Protein AF-0000000087147683 (afdb_homodimer)

Structure (mmCIF, N/CA/C/O backbone):
data_AF-0000000087147683-model_v1
#
loop_
_entity.id
_entity.type
_entity.pdbx_description
1 polymer 'C-terminal binding protein'
#
loop_
_atom_site.group_PDB
_atom_site.id
_atom_site.type_symbol
_atom_site.label_atom_id
_atom_site.label_alt_id
_atom_site.label_comp_id
_atom_site.label_asym_id
_atom_site.label_entity_id
_atom_site.label_seq_id
_atom_site.pdbx_PDB_ins_code
_atom_site.Cartn_x
_atom_site.Cartn_y
_atom_site.Cartn_z
_atom_site.occupancy
_atom_site.B_iso_or_equiv
_atom_site.auth_seq_id
_atom_site.auth_comp_id
_atom_site.auth_asym_id
_atom_site.auth_atom_id
_atom_site.pdbx_PDB_model_num
ATOM 1 N N . MET A 1 1 ? 17.75 -43.312 -23.312 1 66 1 MET A N 1
ATOM 2 C CA . MET A 1 1 ? 16.938 -42.406 -24.141 1 66 1 MET A CA 1
ATOM 3 C C . MET A 1 1 ? 16.859 -41.031 -23.516 1 66 1 MET A C 1
ATOM 5 O O . MET A 1 1 ? 16.859 -40.875 -22.297 1 66 1 MET A O 1
ATOM 9 N N . THR A 1 2 ? 17.062 -39.969 -24.312 1 90 2 THR A N 1
ATOM 10 C CA . THR A 1 2 ? 17.078 -38.594 -23.844 1 90 2 THR A CA 1
ATOM 11 C C . THR A 1 2 ? 15.664 -38.125 -23.516 1 90 2 THR A C 1
ATOM 13 O O . THR A 1 2 ? 14.75 -38.25 -24.328 1 90 2 THR A O 1
ATOM 16 N N . HIS A 1 3 ? 15.453 -37.812 -22.281 1 96.38 3 HIS A N 1
ATOM 17 C CA . HIS A 1 3 ? 14.148 -37.312 -21.875 1 96.38 3 HIS A CA 1
ATOM 18 C C . HIS A 1 3 ? 13.75 -36.062 -22.641 1 96.38 3 HIS A C 1
ATOM 20 O O . HIS A 1 3 ? 14.594 -35.188 -22.891 1 96.38 3 HIS A O 1
ATOM 26 N N . ARG A 1 4 ? 12.492 -36.062 -23.031 1 97.88 4 ARG A N 1
ATOM 27 C CA . ARG A 1 4 ? 11.953 -34.906 -23.766 1 97.88 4 ARG A CA 1
ATOM 28 C C . ARG A 1 4 ? 10.891 -34.188 -22.938 1 97.88 4 ARG A C 1
ATOM 30 O O . ARG A 1 4 ? 9.859 -34.781 -22.594 1 97.88 4 ARG A O 1
ATOM 37 N N . ILE A 1 5 ? 11.164 -32.938 -22.656 1 98.56 5 ILE A N 1
ATOM 38 C CA . ILE A 1 5 ? 10.25 -32.094 -21.875 1 98.56 5 ILE A CA 1
ATOM 39 C C . ILE A 1 5 ? 9.727 -30.953 -22.75 1 98.56 5 ILE A C 1
ATOM 41 O O . ILE A 1 5 ? 10.492 -30.312 -23.469 1 98.56 5 ILE A O 1
ATOM 45 N N . VAL A 1 6 ? 8.422 -30.734 -22.734 1 98.69 6 VAL A N 1
ATOM 46 C CA . VAL A 1 6 ? 7.809 -29.672 -23.531 1 98.69 6 VAL A CA 1
ATOM 47 C C . VAL A 1 6 ? 7.16 -28.641 -22.609 1 98.69 6 VAL A C 1
ATOM 49 O O . VAL A 1 6 ? 6.383 -29 -21.719 1 98.69 6 VAL A O 1
ATOM 52 N N . VAL A 1 7 ? 7.508 -27.375 -22.75 1 98.75 7 VAL A N 1
ATOM 53 C CA . VAL A 1 7 ? 6.766 -26.266 -22.156 1 98.75 7 VAL A CA 1
ATOM 54 C C . VAL A 1 7 ? 5.586 -25.891 -23.047 1 98.75 7 VAL A C 1
ATOM 56 O O . VAL A 1 7 ? 5.773 -25.469 -24.188 1 98.75 7 VAL A O 1
ATOM 59 N N . THR A 1 8 ? 4.414 -26.031 -22.531 1 98.44 8 THR A N 1
ATOM 60 C CA . THR A 1 8 ? 3.225 -25.891 -23.375 1 98.44 8 THR A CA 1
ATOM 61 C C . THR A 1 8 ? 3.014 -24.422 -23.75 1 98.44 8 THR A C 1
ATOM 63 O O . THR A 1 8 ? 2.555 -24.141 -24.859 1 98.44 8 THR A O 1
ATOM 66 N N . ASP A 1 9 ? 3.248 -23.562 -22.859 1 96.94 9 ASP A N 1
ATOM 67 C CA . ASP A 1 9 ? 3.066 -22.125 -23.016 1 96.94 9 ASP A CA 1
ATOM 68 C C . ASP A 1 9 ? 3.785 -21.359 -21.906 1 96.94 9 ASP A C 1
ATOM 70 O O . ASP A 1 9 ? 4.082 -21.922 -20.844 1 96.94 9 ASP A O 1
ATOM 74 N N . TYR A 1 10 ? 4.184 -20.141 -22.203 1 94.56 10 TYR A N 1
ATOM 75 C CA . TYR A 1 10 ? 4.859 -19.328 -21.203 1 94.56 10 TYR A CA 1
ATOM 76 C C . TYR A 1 10 ? 4.84 -17.859 -21.609 1 94.56 10 TYR A C 1
ATOM 78 O O . TYR A 1 10 ? 4.844 -17.531 -22.797 1 94.56 10 TYR A O 1
ATOM 86 N N . ASP A 1 11 ? 4.801 -17 -20.594 1 90.88 11 ASP A N 1
ATOM 87 C CA . ASP A 1 11 ? 4.887 -15.555 -20.766 1 90.88 11 ASP A CA 1
ATOM 88 C C . ASP A 1 11 ? 6.281 -15.039 -20.422 1 90.88 11 ASP A C 1
ATOM 90 O O . ASP A 1 11 ? 6.512 -13.828 -20.391 1 90.88 11 ASP A O 1
ATOM 94 N N . PHE A 1 12 ? 7.211 -15.891 -20.141 1 93.06 12 PHE A N 1
ATOM 95 C CA . PHE A 1 12 ? 8.586 -15.516 -19.828 1 93.06 12 PHE A CA 1
ATOM 96 C C . PHE A 1 12 ? 9.312 -15.062 -21.094 1 93.06 12 PHE A C 1
ATOM 98 O O . PHE A 1 12 ? 8.93 -15.43 -22.203 1 93.06 12 PHE A O 1
ATOM 105 N N . PRO A 1 13 ? 10.367 -14.25 -20.891 1 91.25 13 PRO A N 1
ATOM 106 C CA . PRO A 1 13 ? 11.094 -13.781 -22.062 1 91.25 13 PRO A CA 1
ATOM 107 C C . PRO A 1 13 ? 11.75 -14.922 -22.844 1 91.25 13 PRO A C 1
ATOM 109 O O . PRO A 1 13 ? 11.875 -14.852 -24.062 1 91.25 13 PRO A O 1
ATOM 112 N N . ASP A 1 14 ? 12.219 -15.891 -22.172 1 95.88 14 ASP A N 1
ATOM 113 C CA . ASP A 1 14 ? 12.82 -17.094 -22.75 1 95.88 14 ASP A CA 1
ATOM 114 C C . ASP A 1 14 ? 12.766 -18.25 -21.75 1 95.88 14 ASP A C 1
ATOM 116 O O . ASP A 1 14 ? 12.156 -18.141 -20.688 1 95.88 14 ASP A O 1
ATOM 120 N N . LEU A 1 15 ? 13.32 -19.344 -22.219 1 98.12 15 LEU A N 1
ATOM 121 C CA . LEU A 1 15 ? 13.32 -20.516 -21.359 1 98.12 15 LEU A CA 1
ATOM 122 C C . LEU A 1 15 ? 14.719 -20.828 -20.844 1 98.12 15 LEU A C 1
ATOM 124 O O . LEU A 1 15 ? 15.102 -21.984 -20.703 1 98.12 15 LEU A O 1
ATOM 128 N N . SER A 1 16 ? 15.469 -19.781 -20.594 1 97.94 16 SER A N 1
ATOM 129 C CA . SER A 1 16 ? 16.859 -19.953 -20.203 1 97.94 16 SER A CA 1
ATOM 130 C C . SER A 1 16 ? 16.984 -20.672 -18.875 1 97.94 16 SER A C 1
ATOM 132 O O . SER A 1 16 ? 17.891 -21.484 -18.672 1 97.94 16 SER A O 1
ATOM 134 N N . ILE A 1 17 ? 16.094 -20.422 -17.969 1 98.19 17 ILE A N 1
ATOM 135 C CA . ILE A 1 17 ? 16.156 -21.031 -16.656 1 98.19 17 ILE A CA 1
ATOM 136 C C . ILE A 1 17 ? 15.859 -22.531 -16.766 1 98.19 17 ILE A C 1
ATOM 138 O O . ILE A 1 17 ? 16.625 -23.359 -16.281 1 98.19 17 ILE A O 1
ATOM 142 N N . GLU A 1 18 ? 14.812 -22.859 -17.438 1 98.44 18 GLU A N 1
ATOM 143 C CA . GLU A 1 18 ? 14.461 -24.266 -17.672 1 98.44 18 GLU A CA 1
ATOM 144 C C . GLU A 1 18 ? 15.586 -25 -18.391 1 98.44 18 GLU A C 1
ATOM 146 O O . GLU A 1 18 ? 15.93 -26.125 -18.031 1 98.44 18 GLU A O 1
ATOM 151 N N . ARG A 1 19 ? 16.172 -24.375 -19.406 1 97.81 19 ARG A N 1
ATOM 152 C CA . ARG A 1 19 ? 17.25 -24.969 -20.203 1 97.81 19 ARG A CA 1
ATOM 153 C C . ARG A 1 19 ? 18.469 -25.25 -19.328 1 97.81 19 ARG A C 1
ATOM 155 O O . ARG A 1 19 ? 19.125 -26.281 -19.5 1 97.81 19 ARG A O 1
ATOM 162 N N . SER A 1 20 ? 18.766 -24.297 -18.5 1 97.75 20 SER A N 1
ATOM 163 C CA . SER A 1 20 ? 19.922 -24.469 -17.641 1 97.75 20 SER A CA 1
ATOM 164 C C . SER A 1 20 ? 19.766 -25.703 -16.75 1 97.75 20 SER A C 1
ATOM 166 O O . SER A 1 20 ? 20.75 -26.375 -16.422 1 97.75 20 SER A O 1
ATOM 168 N N . VAL A 1 21 ? 18.594 -26.047 -16.391 1 97.69 21 VAL A N 1
ATOM 169 C CA . VAL A 1 21 ? 18.312 -27.188 -15.523 1 97.69 21 VAL A CA 1
ATOM 170 C C . VAL A 1 21 ? 18.25 -28.469 -16.359 1 97.69 21 VAL A C 1
ATOM 172 O O . VAL A 1 21 ? 18.922 -29.453 -16.062 1 97.69 21 VAL A O 1
ATOM 175 N N . ILE A 1 22 ? 17.516 -28.453 -17.453 1 97.38 22 ILE A N 1
ATOM 176 C CA . ILE A 1 22 ? 17.109 -29.641 -18.203 1 97.38 22 ILE A CA 1
ATOM 177 C C . ILE A 1 22 ? 18.25 -30.078 -19.125 1 97.38 22 ILE A C 1
ATOM 179 O O . ILE A 1 22 ? 18.578 -31.266 -19.188 1 97.38 22 ILE A O 1
ATOM 183 N N . GLU A 1 23 ? 18.812 -29.125 -19.75 1 93.31 23 GLU A N 1
ATOM 184 C CA . GLU A 1 23 ? 19.859 -29.469 -20.703 1 93.31 23 GLU A CA 1
ATOM 185 C C . GLU A 1 23 ? 21.156 -29.844 -19.984 1 93.31 23 GLU A C 1
ATOM 187 O O . GLU A 1 23 ? 21.953 -30.625 -20.516 1 93.31 23 GLU A O 1
ATOM 192 N N . ALA A 1 24 ? 21.328 -29.328 -18.859 1 92.06 24 ALA A N 1
ATOM 193 C CA . ALA A 1 24 ? 22.484 -29.719 -18.047 1 92.06 24 ALA A CA 1
ATOM 194 C C . ALA A 1 24 ? 22.422 -31.203 -17.688 1 92.06 24 ALA A C 1
ATOM 196 O O . ALA A 1 24 ? 23.453 -31.812 -17.422 1 92.06 24 ALA A O 1
ATOM 197 N N . ALA A 1 25 ? 21.281 -31.797 -17.766 1 94.12 25 ALA A N 1
ATOM 198 C CA . ALA A 1 25 ? 21.094 -33.219 -17.453 1 94.12 25 ALA A CA 1
ATOM 199 C C . ALA A 1 25 ? 20.953 -34.062 -18.719 1 94.12 25 ALA A C 1
ATOM 201 O O . ALA A 1 25 ? 20.453 -35.188 -18.688 1 94.12 25 ALA A O 1
ATOM 202 N N . ASP A 1 26 ? 21.234 -33.469 -19.812 1 93.94 26 ASP A N 1
ATOM 203 C CA . ASP A 1 26 ? 21.219 -34.125 -21.109 1 93.94 26 ASP A CA 1
ATOM 204 C C . ASP A 1 26 ? 19.797 -34.5 -21.531 1 93.94 26 ASP A C 1
ATOM 206 O O . ASP A 1 26 ? 19.578 -35.594 -22.094 1 93.94 26 ASP A O 1
ATOM 210 N N . ALA A 1 27 ? 18.891 -33.719 -21.078 1 96.81 27 ALA A N 1
ATOM 211 C CA . ALA A 1 27 ? 17.516 -33.844 -21.547 1 96.81 27 ALA A CA 1
ATOM 212 C C . ALA A 1 27 ? 17.172 -32.75 -22.547 1 96.81 27 ALA A C 1
ATOM 214 O O . ALA A 1 27 ? 17.891 -31.75 -22.656 1 96.81 27 ALA A O 1
ATOM 215 N N . ASP A 1 28 ? 16.141 -33 -23.297 1 97.12 28 ASP A N 1
ATOM 216 C CA . ASP A 1 28 ? 15.719 -32.062 -24.328 1 97.12 28 ASP A CA 1
ATOM 217 C C . ASP A 1 28 ? 14.547 -31.219 -23.844 1 97.12 28 ASP A C 1
ATOM 219 O O . ASP A 1 28 ? 13.617 -31.719 -23.219 1 97.12 28 ASP A O 1
ATOM 223 N N . LEU A 1 29 ? 14.664 -29.922 -24.141 1 98.19 29 LEU A N 1
ATOM 224 C CA . LEU A 1 29 ? 13.586 -28.984 -23.812 1 98.19 29 LEU A CA 1
ATOM 225 C C . LEU A 1 29 ? 13.07 -28.281 -25.078 1 98.19 29 LEU A C 1
ATOM 227 O O . LEU A 1 29 ? 13.859 -27.766 -25.859 1 98.19 29 LEU A O 1
ATOM 231 N N . ARG A 1 30 ? 11.766 -28.297 -25.234 1 97.56 30 ARG A N 1
ATOM 232 C CA . ARG A 1 30 ? 11.141 -27.578 -26.328 1 97.56 30 ARG A CA 1
ATOM 233 C C . ARG A 1 30 ? 10.047 -26.641 -25.812 1 97.56 30 ARG A C 1
ATOM 235 O O . ARG A 1 30 ? 9.258 -27.016 -24.938 1 97.56 30 ARG A O 1
ATOM 242 N N . GLY A 1 31 ? 10.062 -25.438 -26.266 1 97.69 31 GLY A N 1
ATOM 243 C CA . GLY A 1 31 ? 9.023 -24.469 -25.953 1 97.69 31 GLY A CA 1
ATOM 244 C C . GLY A 1 31 ? 7.969 -24.359 -27.047 1 97.69 31 GLY A C 1
ATOM 245 O O . GLY A 1 31 ? 8.289 -24.328 -28.234 1 97.69 31 GLY A O 1
ATOM 246 N N . GLU A 1 32 ? 6.703 -24.375 -26.625 1 97.25 32 GLU A N 1
ATOM 247 C CA . GLU A 1 32 ? 5.578 -24.281 -27.547 1 97.25 32 GLU A CA 1
ATOM 248 C C . GLU A 1 32 ? 4.574 -23.219 -27.094 1 97.25 32 GLU A C 1
ATOM 250 O O . GLU A 1 32 ? 4.77 -22.578 -26.062 1 97.25 32 GLU A O 1
ATOM 255 N N . TYR A 1 33 ? 3.539 -22.938 -27.906 1 96.25 33 TYR A N 1
ATOM 256 C CA . TYR A 1 33 ? 2.402 -22.094 -27.547 1 96.25 33 TYR A CA 1
ATOM 257 C C . TYR A 1 33 ? 1.085 -22.797 -27.844 1 96.25 33 TYR A C 1
ATOM 259 O O . TYR A 1 33 ? 0.421 -22.516 -28.828 1 96.25 33 TYR A O 1
ATOM 267 N N . ALA A 1 34 ? 0.82 -23.734 -26.969 1 97.12 34 ALA A N 1
ATOM 268 C CA . ALA A 1 34 ? -0.384 -24.562 -27.031 1 97.12 34 ALA A CA 1
ATOM 269 C C . ALA A 1 34 ? -1.252 -24.344 -25.781 1 97.12 34 ALA A C 1
ATOM 271 O O . ALA A 1 34 ? -0.754 -24.391 -24.656 1 97.12 34 ALA A O 1
ATOM 272 N N . ARG A 1 35 ? -2.555 -24.141 -26.031 1 94.69 35 ARG A N 1
ATOM 273 C CA . ARG A 1 35 ? -3.4 -23.828 -24.875 1 94.69 35 ARG A CA 1
ATOM 274 C C . ARG A 1 35 ? -4.566 -24.812 -24.781 1 94.69 35 ARG A C 1
ATOM 276 O O . ARG A 1 35 ? -4.961 -25.219 -23.688 1 94.69 35 ARG A O 1
ATOM 283 N N . THR A 1 36 ? -5.031 -25.25 -25.922 1 97.25 36 THR A N 1
ATOM 284 C CA . THR A 1 36 ? -6.121 -26.219 -25.922 1 97.25 36 THR A CA 1
ATOM 285 C C . THR A 1 36 ? -5.578 -27.641 -25.828 1 97.25 36 THR A C 1
ATOM 287 O O . THR A 1 36 ? -4.43 -27.891 -26.188 1 97.25 36 THR A O 1
ATOM 290 N N . PRO A 1 37 ? -6.449 -28.562 -25.391 1 98.31 37 PRO A N 1
ATOM 291 C CA . PRO A 1 37 ? -5.984 -29.938 -25.312 1 98.31 37 PRO A CA 1
ATOM 292 C C . PRO A 1 37 ? -5.492 -30.469 -26.672 1 98.31 37 PRO A C 1
ATOM 294 O O . PRO A 1 37 ? -4.469 -31.156 -26.719 1 98.31 37 PRO A O 1
ATOM 297 N N . GLU A 1 38 ? -6.18 -30.125 -27.719 1 98.31 38 GLU A N 1
ATOM 298 C CA . GLU A 1 38 ? -5.785 -30.578 -29.047 1 98.31 38 GLU A CA 1
ATOM 299 C C . GLU A 1 38 ? -4.418 -30.016 -29.438 1 98.31 38 GLU A C 1
ATOM 301 O O . GLU A 1 38 ? -3.576 -30.75 -29.969 1 98.31 38 GLU A O 1
ATOM 306 N N . GLU A 1 39 ? -4.234 -28.75 -29.172 1 98.5 39 GLU A N 1
ATOM 307 C CA . GLU A 1 39 ? -2.953 -28.125 -29.469 1 98.5 39 GLU A CA 1
ATOM 308 C C . GLU A 1 39 ? -1.831 -28.734 -28.641 1 98.5 39 GLU A C 1
ATOM 310 O O . GLU A 1 39 ? -0.716 -28.922 -29.125 1 98.5 39 GLU A O 1
ATOM 315 N N . VAL A 1 40 ? -2.127 -29.047 -27.391 1 98.69 40 VAL A N 1
ATOM 316 C CA . VAL A 1 40 ? -1.143 -29.641 -26.484 1 98.69 40 VAL A CA 1
ATOM 317 C C . VAL A 1 40 ? -0.731 -31.016 -27 1 98.69 40 VAL A C 1
ATOM 319 O O . VAL A 1 40 ? 0.457 -31.359 -27.031 1 98.69 40 VAL A O 1
ATOM 322 N N . ILE A 1 41 ? -1.694 -31.859 -27.406 1 98.56 41 ILE A N 1
ATOM 323 C CA . ILE A 1 41 ? -1.442 -33.219 -27.906 1 98.56 41 ILE A CA 1
ATOM 324 C C . ILE A 1 41 ? -0.529 -33.156 -29.125 1 98.56 41 ILE A C 1
ATOM 326 O O . ILE A 1 41 ? 0.432 -33.906 -29.234 1 98.56 41 ILE A O 1
ATOM 330 N N . GLU A 1 42 ? -0.833 -32.188 -30.016 1 98.44 42 GLU A N 1
ATOM 331 C CA . GLU A 1 42 ? -0.031 -32.031 -31.219 1 98.44 42 GLU A CA 1
ATOM 332 C C . GLU A 1 42 ? 1.38 -31.562 -30.891 1 98.44 42 GLU A C 1
ATOM 334 O O . GLU A 1 42 ? 2.363 -32.125 -31.375 1 98.44 42 GLU A O 1
ATOM 339 N N . ALA A 1 43 ? 1.469 -30.594 -30.094 1 97.94 43 ALA A N 1
ATOM 340 C CA . ALA A 1 43 ? 2.742 -29.938 -29.781 1 97.94 43 ALA A CA 1
ATOM 341 C C . ALA A 1 43 ? 3.637 -30.859 -28.953 1 97.94 43 ALA A C 1
ATOM 343 O O . ALA A 1 43 ? 4.863 -30.797 -29.062 1 97.94 43 ALA A O 1
ATOM 344 N N . ALA A 1 44 ? 3.076 -31.734 -28.156 1 98.12 44 ALA A N 1
ATOM 345 C CA . ALA A 1 44 ? 3.836 -32.5 -27.188 1 98.12 44 ALA A CA 1
ATOM 346 C C . ALA A 1 44 ? 3.936 -33.969 -27.594 1 98.12 44 ALA A C 1
ATOM 348 O O . ALA A 1 44 ? 4.234 -34.844 -26.766 1 98.12 44 ALA A O 1
ATOM 349 N N . ALA A 1 45 ? 3.635 -34.219 -28.844 1 97.38 45 ALA A N 1
ATOM 350 C CA . ALA A 1 45 ? 3.791 -35.594 -29.328 1 97.38 45 ALA A CA 1
ATOM 351 C C . ALA A 1 45 ? 5.195 -36.125 -29.047 1 97.38 45 ALA A C 1
ATOM 353 O O . ALA A 1 45 ? 6.188 -35.469 -29.406 1 97.38 45 ALA A O 1
ATOM 354 N N . GLY A 1 46 ? 5.305 -37.25 -28.312 1 96.56 46 GLY A N 1
ATOM 355 C CA . GLY A 1 46 ? 6.582 -37.906 -28.016 1 96.56 46 GLY A CA 1
ATOM 356 C C . GLY A 1 46 ? 7.234 -37.375 -26.75 1 96.56 46 GLY A C 1
ATOM 357 O O . GLY A 1 46 ? 8.289 -37.844 -26.344 1 96.56 46 GLY A O 1
ATOM 358 N N . ALA A 1 47 ? 6.633 -36.406 -26.125 1 98 47 ALA A N 1
ATOM 359 C CA . ALA A 1 47 ? 7.195 -35.844 -24.891 1 98 47 ALA A CA 1
ATOM 360 C C . ALA A 1 47 ? 7.051 -36.812 -23.719 1 98 47 ALA A C 1
ATOM 362 O O . ALA A 1 47 ? 6.062 -37.562 -23.641 1 98 47 ALA A O 1
ATOM 363 N N . ASP A 1 48 ? 8.016 -36.75 -22.828 1 98.38 48 ASP A N 1
ATOM 364 C CA . ASP A 1 48 ? 7.949 -37.531 -21.609 1 98.38 48 ASP A CA 1
ATOM 365 C C . ASP A 1 48 ? 7.266 -36.75 -20.484 1 98.38 48 ASP A C 1
ATOM 367 O O . ASP A 1 48 ? 6.715 -37.344 -19.547 1 98.38 48 ASP A O 1
ATOM 371 N N . ALA A 1 49 ? 7.352 -35.406 -20.562 1 98.75 49 ALA A N 1
ATOM 372 C CA . ALA A 1 49 ? 6.777 -34.562 -19.5 1 98.75 49 ALA A CA 1
ATOM 373 C C . ALA A 1 49 ? 6.387 -33.188 -20.062 1 98.75 49 ALA A C 1
ATOM 375 O O . ALA A 1 49 ? 6.852 -32.781 -21.125 1 98.75 49 ALA A O 1
ATOM 376 N N . LEU A 1 50 ? 5.543 -32.562 -19.312 1 98.81 50 LEU A N 1
ATOM 377 C CA . LEU A 1 50 ? 5.086 -31.203 -19.656 1 98.81 50 LEU A CA 1
ATOM 378 C C . LEU A 1 50 ? 5.406 -30.219 -18.547 1 98.81 50 LEU A C 1
ATOM 380 O O . LEU A 1 50 ? 5.355 -30.562 -17.359 1 98.81 50 LEU A O 1
ATOM 384 N N . LEU A 1 51 ? 5.762 -29.047 -18.891 1 98.75 51 LEU A N 1
ATOM 385 C CA . LEU A 1 51 ? 5.688 -27.844 -18.062 1 98.75 51 LEU A CA 1
ATOM 386 C C . LEU A 1 51 ? 4.582 -26.922 -18.547 1 98.75 51 LEU A C 1
ATOM 388 O O . LEU A 1 51 ? 4.566 -26.531 -19.719 1 98.75 51 LEU A O 1
ATOM 392 N N . VAL A 1 52 ? 3.646 -26.578 -17.641 1 98.5 52 VAL A N 1
ATOM 393 C CA . VAL A 1 52 ? 2.389 -25.984 -18.062 1 98.5 52 VAL A CA 1
ATOM 394 C C . VAL A 1 52 ? 2.178 -24.656 -17.344 1 98.5 52 VAL A C 1
ATOM 396 O O . VAL A 1 52 ? 2.246 -24.594 -16.109 1 98.5 52 VAL A O 1
ATOM 399 N N . GLN A 1 53 ? 1.862 -23.609 -18.094 1 96 53 GLN A N 1
ATOM 400 C CA . GLN A 1 53 ? 1.509 -22.344 -17.453 1 96 53 GLN A CA 1
ATOM 401 C C . GLN A 1 53 ? -0.002 -22.125 -17.453 1 96 53 GLN A C 1
ATOM 403 O O . GLN A 1 53 ? -0.595 -21.844 -16.406 1 96 53 GLN A O 1
ATOM 408 N N . TYR A 1 54 ? -0.684 -22.266 -18.703 1 93.44 54 TYR A N 1
ATOM 409 C CA . TYR A 1 54 ? -2.111 -21.984 -18.812 1 93.44 54 TYR A CA 1
ATOM 410 C C . TYR A 1 54 ? -2.838 -23.125 -19.5 1 93.44 54 TYR A C 1
ATOM 412 O O . TYR A 1 54 ? -4.062 -23.234 -19.406 1 93.44 54 TYR A O 1
ATOM 420 N N . ALA A 1 55 ? -2.146 -23.969 -20.234 1 96.94 55 ALA A N 1
ATOM 421 C CA . ALA A 1 55 ? -2.729 -24.969 -21.125 1 96.94 55 ALA A CA 1
ATOM 422 C C . ALA A 1 55 ? -3.664 -25.906 -20.359 1 96.94 55 ALA A C 1
ATOM 424 O O . ALA A 1 55 ? -3.451 -26.172 -19.172 1 96.94 55 ALA A O 1
ATOM 425 N N . GLU A 1 56 ? -4.66 -26.297 -21.047 1 97.25 56 GLU A N 1
ATOM 426 C CA . GLU A 1 56 ? -5.586 -27.297 -20.516 1 97.25 56 GLU A CA 1
ATOM 427 C C . GLU A 1 56 ? -5.043 -28.703 -20.688 1 97.25 56 GLU A C 1
ATOM 429 O O . GLU A 1 56 ? -4.875 -29.172 -21.812 1 97.25 56 GLU A O 1
ATOM 434 N N . VAL A 1 57 ? -4.766 -29.359 -19.625 1 98.5 57 VAL A N 1
ATOM 435 C CA . VAL A 1 57 ? -4.301 -30.75 -19.641 1 98.5 57 VAL A CA 1
ATOM 436 C C . VAL A 1 57 ? -5.41 -31.672 -19.141 1 98.5 57 VAL A C 1
ATOM 438 O O . VAL A 1 57 ? -5.43 -32.062 -17.969 1 98.5 57 VAL A O 1
ATOM 441 N N . THR A 1 58 ? -6.219 -32.062 -20.094 1 98.25 58 THR A N 1
ATOM 442 C CA . THR A 1 58 ? -7.414 -32.844 -19.797 1 98.25 58 THR A CA 1
ATOM 443 C C . THR A 1 58 ? -7.133 -34.344 -19.938 1 98.25 58 THR A C 1
ATOM 445 O O . THR A 1 58 ? -6.004 -34.75 -20.234 1 98.25 58 THR A O 1
ATOM 448 N N . GLU A 1 59 ? -8.148 -35.094 -19.672 1 98.19 59 GLU A N 1
ATOM 449 C CA . GLU A 1 59 ? -8.055 -36.562 -19.828 1 98.19 59 GLU A CA 1
ATOM 450 C C . GLU A 1 59 ? -7.578 -36.906 -21.234 1 98.19 59 GLU A C 1
ATOM 452 O O . GLU A 1 59 ? -6.789 -37.844 -21.406 1 98.19 59 GLU A O 1
ATOM 457 N N . ALA A 1 60 ? -8.047 -36.188 -22.219 1 98.5 60 ALA A N 1
ATOM 458 C CA . ALA A 1 60 ? -7.68 -36.438 -23.609 1 98.5 60 ALA A CA 1
ATOM 459 C C . ALA A 1 60 ? -6.168 -36.375 -23.797 1 98.5 60 ALA A C 1
ATOM 461 O O . ALA A 1 60 ? -5.59 -37.125 -24.594 1 98.5 60 ALA A O 1
ATOM 462 N N . VAL A 1 61 ? -5.562 -35.438 -23.109 1 98.75 61 VAL A N 1
ATOM 463 C CA . VAL A 1 61 ? -4.121 -35.25 -23.203 1 98.75 61 VAL A CA 1
ATOM 464 C C . VAL A 1 61 ? -3.396 -36.469 -22.625 1 98.75 61 VAL A C 1
ATOM 466 O O . VAL A 1 61 ? -2.441 -36.969 -23.219 1 98.75 61 VAL A O 1
ATOM 469 N N . PHE A 1 62 ? -3.84 -36.938 -21.5 1 98.19 62 PHE A N 1
ATOM 470 C CA . PHE A 1 62 ? -3.217 -38.094 -20.844 1 98.19 62 PHE A CA 1
ATOM 471 C C . PHE A 1 62 ? -3.428 -39.375 -21.656 1 98.19 62 PHE A C 1
ATOM 473 O O . PHE A 1 62 ? -2.578 -40.25 -21.672 1 98.19 62 PHE A O 1
ATOM 480 N N . GLU A 1 63 ? -4.539 -39.469 -22.375 1 97.88 63 GLU A N 1
ATOM 481 C CA . GLU A 1 63 ? -4.84 -40.625 -23.234 1 97.88 63 GLU A CA 1
ATOM 482 C C . GLU A 1 63 ? -3.951 -40.625 -24.469 1 97.88 63 GLU A C 1
ATOM 484 O O . GLU A 1 63 ? -3.543 -41.688 -24.938 1 97.88 63 GLU A O 1
ATOM 489 N N . ALA A 1 64 ? -3.752 -39.469 -24.906 1 98.25 64 ALA A N 1
ATOM 490 C CA . ALA A 1 64 ? -3.074 -39.344 -26.188 1 98.25 64 ALA A CA 1
ATOM 491 C C . ALA A 1 64 ? -1.56 -39.438 -26.016 1 98.25 64 ALA A C 1
ATOM 493 O O . ALA A 1 64 ? -0.849 -39.844 -26.938 1 98.25 64 ALA A O 1
ATOM 494 N N . LEU A 1 65 ? -1.118 -38.969 -24.875 1 98 65 LEU A N 1
ATOM 495 C CA . LEU A 1 65 ? 0.321 -38.875 -24.656 1 98 65 LEU A CA 1
ATOM 496 C C . LEU A 1 65 ? 0.78 -39.844 -23.562 1 98 65 LEU A C 1
ATOM 498 O O . LEU A 1 65 ? 0.031 -40.125 -22.641 1 98 65 LEU A O 1
ATOM 502 N N . ASP A 1 66 ? 1.973 -40.406 -23.672 1 96.81 66 ASP A N 1
ATOM 503 C CA . ASP A 1 66 ? 2.568 -41.281 -22.672 1 96.81 66 ASP A CA 1
ATOM 504 C C . ASP A 1 66 ? 3.449 -40.469 -21.703 1 96.81 66 ASP A C 1
ATOM 506 O O . ASP A 1 66 ? 4.66 -40.688 -21.641 1 96.81 66 ASP A O 1
ATOM 510 N N . LEU A 1 67 ? 2.805 -39.625 -20.953 1 98.44 67 LEU A N 1
ATOM 511 C CA . LEU A 1 67 ? 3.516 -38.719 -20.078 1 98.44 67 LEU A CA 1
ATOM 512 C C . LEU A 1 67 ? 3.947 -39.406 -18.797 1 98.44 67 LEU A C 1
ATOM 514 O O . LEU A 1 67 ? 3.234 -40.281 -18.281 1 98.44 67 LEU A O 1
ATOM 518 N N . GLN A 1 68 ? 5.031 -38.906 -18.281 1 98 68 GLN A N 1
ATOM 519 C CA . GLN A 1 68 ? 5.551 -39.438 -17.016 1 98 68 GLN A CA 1
ATOM 520 C C . GLN A 1 68 ? 5.43 -38.406 -15.906 1 98 68 GLN A C 1
ATOM 522 O O . GLN A 1 68 ? 5.5 -38.75 -14.727 1 98 68 GLN A O 1
ATOM 527 N N . ALA A 1 69 ? 5.273 -37.156 -16.234 1 98.5 69 ALA A N 1
ATOM 528 C CA . ALA A 1 69 ? 5.141 -36.094 -15.25 1 98.5 69 ALA A CA 1
ATOM 529 C C . ALA A 1 69 ? 4.547 -34.844 -15.883 1 98.5 69 ALA A C 1
ATOM 531 O O . ALA A 1 69 ? 4.699 -34.594 -17.078 1 98.5 69 ALA A O 1
ATOM 532 N N . VAL A 1 70 ? 3.852 -34.062 -15.109 1 98.81 70 VAL A N 1
ATOM 533 C CA . VAL A 1 70 ? 3.379 -32.75 -15.484 1 98.81 70 VAL A CA 1
ATOM 534 C C . VAL A 1 70 ? 3.725 -31.75 -14.383 1 98.81 70 VAL A C 1
ATOM 536 O O . VAL A 1 70 ? 3.438 -31.984 -13.203 1 98.81 70 VAL A O 1
ATOM 539 N N . GLY A 1 71 ? 4.406 -30.719 -14.734 1 98.75 71 GLY A N 1
ATOM 540 C CA . GLY A 1 71 ? 4.715 -29.641 -13.812 1 98.75 71 GLY A CA 1
ATOM 541 C C . GLY A 1 71 ? 3.963 -28.359 -14.133 1 98.75 71 GLY A C 1
ATOM 542 O O . GLY A 1 71 ? 3.938 -27.906 -15.281 1 98.75 71 GLY A O 1
ATOM 543 N N . ARG A 1 72 ? 3.355 -27.828 -13.172 1 98.25 72 ARG A N 1
ATOM 544 C CA . ARG A 1 72 ? 2.627 -26.578 -13.305 1 98.25 72 ARG A CA 1
ATOM 545 C C . ARG A 1 72 ? 3.457 -25.406 -12.789 1 98.25 72 ARG A C 1
ATOM 547 O O . ARG A 1 72 ? 3.943 -25.438 -11.656 1 98.25 72 ARG A O 1
ATOM 554 N N . TYR A 1 73 ? 3.578 -24.375 -13.695 1 97.75 73 TYR A N 1
ATOM 555 C CA . TYR A 1 73 ? 4.141 -23.125 -13.195 1 97.75 73 TYR A CA 1
ATOM 556 C C . TYR A 1 73 ? 3.176 -22.438 -12.234 1 97.75 73 TYR A C 1
ATOM 558 O O . TYR A 1 73 ? 2.137 -21.922 -12.648 1 97.75 73 TYR A O 1
ATOM 566 N N . GLY A 1 74 ? 3.566 -22.453 -10.891 1 96.44 74 GLY A N 1
ATOM 567 C CA . GLY A 1 74 ? 2.723 -21.766 -9.922 1 96.44 74 GLY A CA 1
ATOM 568 C C . GLY A 1 74 ? 2.096 -22.703 -8.906 1 96.44 74 GLY A C 1
ATOM 569 O O . GLY A 1 74 ? 2.582 -23.812 -8.695 1 96.44 74 GLY A O 1
ATOM 570 N N . ILE A 1 75 ? 1.009 -22.266 -8.273 1 93.81 75 ILE A N 1
ATOM 571 C CA . ILE A 1 75 ? 0.388 -23 -7.18 1 93.81 75 ILE A CA 1
ATOM 572 C C . ILE A 1 75 ? -0.883 -23.688 -7.676 1 93.81 75 ILE A C 1
ATOM 574 O O . ILE A 1 75 ? -1.092 -24.875 -7.426 1 93.81 75 ILE A O 1
ATOM 578 N N . GLY A 1 76 ? -1.739 -22.938 -8.359 1 91 76 GLY A N 1
ATOM 579 C CA . GLY A 1 76 ? -3.018 -23.453 -8.82 1 91 76 GLY A CA 1
ATOM 580 C C . GLY A 1 76 ? -2.883 -24.469 -9.93 1 91 76 GLY A C 1
ATOM 581 O O . GLY A 1 76 ? -2.033 -24.328 -10.812 1 91 76 GLY A O 1
ATOM 582 N N . VAL A 1 77 ? -3.676 -25.516 -9.875 1 93.19 77 VAL A N 1
ATOM 583 C CA . VAL A 1 77 ? -3.617 -26.578 -10.883 1 93.19 77 VAL A CA 1
ATOM 584 C C . VAL A 1 77 ? -4.996 -26.766 -11.508 1 93.19 77 VAL A C 1
ATOM 586 O O . VAL A 1 77 ? -5.363 -27.891 -11.875 1 93.19 77 VAL A O 1
ATOM 589 N N . ASP A 1 78 ? -5.68 -25.656 -11.656 1 88.12 78 ASP A N 1
ATOM 590 C CA . ASP A 1 78 ? -7.07 -25.688 -12.094 1 88.12 78 ASP A CA 1
ATOM 591 C C . ASP A 1 78 ? -7.18 -26.156 -13.539 1 88.12 78 ASP A C 1
ATOM 593 O O . ASP A 1 78 ? -8.203 -26.719 -13.945 1 88.12 78 ASP A O 1
ATOM 597 N N . SER A 1 79 ? -6.18 -26.047 -14.328 1 92.5 79 SER A N 1
ATOM 598 C CA . SER A 1 79 ? -6.223 -26.375 -15.75 1 92.5 79 SER A CA 1
ATOM 599 C C . SER A 1 79 ? -5.816 -27.828 -15.984 1 92.5 79 SER A C 1
ATOM 601 O O . SER A 1 79 ? -5.844 -28.297 -17.125 1 92.5 79 SER A O 1
ATOM 603 N N . ILE A 1 80 ? -5.465 -28.562 -14.977 1 97.12 80 ILE A N 1
ATOM 604 C CA . ILE A 1 80 ? -4.996 -29.938 -15.094 1 97.12 80 ILE A CA 1
ATOM 605 C C . ILE A 1 80 ? -6.012 -30.891 -14.461 1 97.12 80 ILE A C 1
ATOM 607 O O . ILE A 1 80 ? -6.43 -30.688 -13.32 1 97.12 80 ILE A O 1
ATOM 611 N N . ASP A 1 81 ? -6.43 -31.891 -15.211 1 97.44 81 ASP A N 1
ATOM 612 C CA . ASP A 1 81 ? -7.312 -32.938 -14.695 1 97.44 81 ASP A CA 1
ATOM 613 C C . ASP A 1 81 ? -6.551 -33.906 -13.789 1 97.44 81 ASP A C 1
ATOM 615 O O . ASP A 1 81 ? -6.035 -34.906 -14.258 1 97.44 81 ASP A O 1
ATOM 619 N N . LEU A 1 82 ? -6.59 -33.656 -12.531 1 96.56 82 LEU A N 1
ATOM 620 C CA . LEU A 1 82 ? -5.781 -34.438 -11.578 1 96.56 82 LEU A CA 1
ATOM 621 C C . LEU A 1 82 ? -6.266 -35.875 -11.484 1 96.56 82 LEU A C 1
ATOM 623 O O . LEU A 1 82 ? -5.465 -36.781 -11.273 1 96.56 82 LEU A O 1
ATOM 627 N N . ASP A 1 83 ? -7.578 -36.062 -11.531 1 95.94 83 ASP A N 1
ATOM 628 C CA . ASP A 1 83 ? -8.117 -37.406 -11.5 1 95.94 83 ASP A CA 1
ATOM 629 C C . ASP A 1 83 ? -7.598 -38.219 -12.68 1 95.94 83 ASP A C 1
ATOM 631 O O . ASP A 1 83 ? -7.156 -39.375 -12.5 1 95.94 83 ASP A O 1
ATOM 635 N N . ALA A 1 84 ? -7.645 -37.656 -13.844 1 97.5 84 ALA A N 1
ATOM 636 C CA . ALA A 1 84 ? -7.133 -38.312 -15.039 1 97.5 84 ALA A CA 1
ATOM 637 C C . ALA A 1 84 ? -5.637 -38.594 -14.914 1 97.5 84 ALA A C 1
ATOM 639 O O . ALA A 1 84 ? -5.16 -39.656 -15.312 1 97.5 84 ALA A O 1
ATOM 640 N N . ALA A 1 85 ? -4.91 -37.625 -14.422 1 98.31 85 ALA A N 1
ATOM 641 C CA . ALA A 1 85 ? -3.479 -37.781 -14.211 1 98.31 85 ALA A CA 1
ATOM 642 C C . ALA A 1 85 ? -3.205 -39 -13.312 1 98.31 85 ALA A C 1
ATOM 644 O O . ALA A 1 85 ? -2.328 -39.812 -13.609 1 98.31 85 ALA A O 1
ATOM 645 N N . THR A 1 86 ? -3.908 -39.125 -12.273 1 97.56 86 THR A N 1
ATOM 646 C CA . THR A 1 86 ? -3.748 -40.219 -11.32 1 97.56 86 THR A CA 1
ATOM 647 C C . THR A 1 86 ? -4.082 -41.562 -11.961 1 97.56 86 THR A C 1
ATOM 649 O O . THR A 1 86 ? -3.357 -42.531 -11.773 1 97.56 86 THR A O 1
ATOM 652 N N . GLU A 1 87 ? -5.156 -41.594 -12.695 1 96.56 87 GLU A N 1
ATOM 653 C CA . GLU A 1 87 ? -5.582 -42.812 -13.367 1 96.56 87 GLU A CA 1
ATOM 654 C C . GLU A 1 87 ? -4.52 -43.312 -14.344 1 96.56 87 GLU A C 1
ATOM 656 O O . GLU A 1 87 ? -4.367 -44.5 -14.555 1 96.56 87 GLU A O 1
ATOM 661 N N . HIS A 1 88 ? -3.797 -42.438 -14.898 1 97.19 88 HIS A N 1
ATOM 662 C CA . HIS A 1 88 ? -2.766 -42.781 -15.867 1 97.19 88 HIS A CA 1
ATOM 663 C C . HIS A 1 88 ? -1.396 -42.875 -15.203 1 97.19 88 HIS A C 1
ATOM 665 O O . HIS A 1 88 ? -0.376 -43 -15.891 1 97.19 88 HIS A O 1
ATOM 671 N N . ASP A 1 89 ? -1.353 -42.75 -13.867 1 96.81 89 ASP A N 1
ATOM 672 C CA . ASP A 1 89 ? -0.143 -42.875 -13.062 1 96.81 89 ASP A CA 1
ATOM 673 C C . ASP A 1 89 ? 0.868 -41.781 -13.414 1 96.81 89 ASP A C 1
ATOM 675 O O . ASP A 1 89 ? 2.061 -42.062 -13.555 1 96.81 89 ASP A O 1
ATOM 679 N N . VAL A 1 90 ? 0.385 -40.594 -13.641 1 98.19 90 VAL A N 1
ATOM 680 C CA . VAL A 1 90 ? 1.238 -39.469 -13.961 1 98.19 90 VAL A CA 1
ATOM 681 C C . VAL A 1 90 ? 1.268 -38.469 -12.789 1 98.19 90 VAL A C 1
ATOM 683 O O . VAL A 1 90 ? 0.272 -37.812 -12.5 1 98.19 90 VAL A O 1
ATOM 686 N N . PRO A 1 91 ? 2.398 -38.312 -12.086 1 98.31 91 PRO A N 1
ATOM 687 C CA . PRO A 1 91 ? 2.484 -37.312 -11.031 1 98.31 91 PRO A CA 1
ATOM 688 C C . PRO A 1 91 ? 2.387 -35.875 -11.57 1 98.31 91 PRO A C 1
ATOM 690 O O . PRO A 1 91 ? 2.984 -35.562 -12.602 1 98.31 91 PRO A O 1
ATOM 693 N N . VAL A 1 92 ? 1.592 -35.094 -10.938 1 98.56 92 VAL A N 1
ATOM 694 C CA . VAL A 1 92 ? 1.499 -33.656 -11.188 1 98.56 92 VAL A CA 1
ATOM 695 C C . VAL A 1 92 ? 2.137 -32.906 -10.031 1 98.56 92 VAL A C 1
ATOM 697 O O . VAL A 1 92 ? 1.865 -33.188 -8.859 1 98.56 92 VAL A O 1
ATOM 700 N N . VAL A 1 93 ? 3.062 -31.984 -10.359 1 98.44 93 VAL A N 1
ATOM 701 C CA . VAL A 1 93 ? 3.744 -31.203 -9.328 1 98.44 93 VAL A CA 1
ATOM 702 C C . VAL A 1 93 ? 3.529 -29.719 -9.586 1 98.44 93 VAL A C 1
ATOM 704 O O . VAL A 1 93 ? 3.293 -29.297 -10.719 1 98.44 93 VAL A O 1
ATOM 707 N N . ASN A 1 94 ? 3.465 -28.953 -8.555 1 98.06 94 ASN A N 1
ATOM 708 C CA . ASN A 1 94 ? 3.402 -27.5 -8.633 1 98.06 94 ASN A CA 1
ATOM 709 C C . ASN A 1 94 ? 4.504 -26.844 -7.801 1 98.06 94 ASN A C 1
ATOM 711 O O . ASN A 1 94 ? 5.535 -27.469 -7.531 1 98.06 94 ASN A O 1
ATOM 715 N N . VAL A 1 95 ? 4.48 -25.547 -7.562 1 97.88 95 VAL A N 1
ATOM 716 C CA . VAL A 1 95 ? 5.48 -24.812 -6.789 1 97.88 95 VAL A CA 1
ATOM 717 C C . VAL A 1 95 ? 4.793 -24.031 -5.68 1 97.88 95 VAL A C 1
ATOM 719 O O . VAL A 1 95 ? 4.605 -22.812 -5.797 1 97.88 95 VAL A O 1
ATOM 722 N N . PRO A 1 96 ? 4.527 -24.594 -4.523 1 95.69 96 PRO A N 1
ATOM 723 C CA . PRO A 1 96 ? 3.633 -23.984 -3.533 1 95.69 96 PRO A CA 1
ATOM 724 C C . PRO A 1 96 ? 4.293 -22.844 -2.758 1 95.69 96 PRO A C 1
ATOM 726 O O . PRO A 1 96 ? 3.6 -22.031 -2.154 1 95.69 96 PRO A O 1
ATOM 729 N N . ASP A 1 97 ? 5.688 -22.688 -2.773 1 96.38 97 ASP A N 1
ATOM 730 C CA . ASP A 1 97 ? 6.336 -21.797 -1.814 1 96.38 97 ASP A CA 1
ATOM 731 C C . ASP A 1 97 ? 7.066 -20.672 -2.527 1 96.38 97 ASP A C 1
ATOM 733 O O . ASP A 1 97 ? 7.836 -19.922 -1.905 1 96.38 97 ASP A O 1
ATOM 737 N N . TYR A 1 98 ? 6.809 -20.547 -3.814 1 97.5 98 TYR A N 1
ATOM 738 C CA . TYR A 1 98 ? 7.684 -19.672 -4.59 1 97.5 98 TYR A CA 1
ATOM 739 C C . TYR A 1 98 ? 7.34 -18.203 -4.363 1 97.5 98 TYR A C 1
ATOM 741 O O . TYR A 1 98 ? 8.141 -17.312 -4.664 1 97.5 98 TYR A O 1
ATOM 749 N N . CYS A 1 99 ? 6.164 -17.938 -3.811 1 97.81 99 CYS A N 1
ATOM 750 C CA . CYS A 1 99 ? 5.727 -16.547 -3.746 1 97.81 99 CYS A CA 1
ATOM 751 C C . CYS A 1 99 ? 5.188 -16.203 -2.361 1 97.81 99 CYS A C 1
ATOM 753 O O . CYS A 1 99 ? 4.266 -15.406 -2.229 1 97.81 99 CYS A O 1
ATOM 755 N N . ILE A 1 100 ? 5.73 -16.781 -1.331 1 96.81 100 ILE A N 1
ATOM 756 C CA . ILE A 1 100 ? 5.285 -16.625 0.05 1 96.81 100 ILE A CA 1
ATOM 757 C C . ILE A 1 100 ? 5.457 -15.18 0.492 1 96.81 100 ILE A C 1
ATOM 759 O O . ILE A 1 100 ? 4.691 -14.68 1.317 1 96.81 100 ILE A O 1
ATOM 763 N N . GLU A 1 101 ? 6.438 -14.5 -0.058 1 97.12 101 GLU A N 1
ATOM 764 C CA . GLU A 1 101 ? 6.66 -13.102 0.282 1 97.12 101 GLU A CA 1
ATOM 765 C C . GLU A 1 101 ? 5.836 -12.172 -0.608 1 97.12 101 GLU A C 1
ATOM 767 O O . GLU A 1 101 ? 5.297 -11.172 -0.139 1 97.12 101 GLU A O 1
ATOM 772 N N . GLU A 1 102 ? 5.684 -12.555 -1.874 1 98.19 102 GLU A N 1
ATOM 773 C CA . GLU A 1 102 ? 5.133 -11.664 -2.889 1 98.19 102 GLU A CA 1
ATOM 774 C C . GLU A 1 102 ? 3.623 -11.5 -2.719 1 98.19 102 GLU A C 1
ATOM 776 O O . GLU A 1 102 ? 3.117 -10.375 -2.672 1 98.19 102 GLU A O 1
ATOM 781 N N . VAL A 1 103 ? 2.92 -12.594 -2.588 1 98.62 103 VAL A N 1
ATOM 782 C CA . VAL A 1 103 ? 1.462 -12.531 -2.625 1 98.62 103 VAL A CA 1
ATOM 783 C C . VAL A 1 103 ? 0.942 -11.805 -1.391 1 98.62 103 VAL A C 1
ATOM 785 O O . VAL A 1 103 ? 0.127 -10.883 -1.505 1 98.62 103 VAL A O 1
ATOM 788 N N . PRO A 1 104 ? 1.435 -12.094 -0.151 1 98.38 104 PRO A N 1
ATOM 789 C CA . PRO A 1 104 ? 0.956 -11.344 1.012 1 98.38 104 PRO A CA 1
ATOM 790 C C . PRO A 1 104 ? 1.327 -9.859 0.953 1 98.38 104 PRO A C 1
ATOM 792 O O . PRO A 1 104 ? 0.524 -9 1.331 1 98.38 104 PRO A O 1
ATOM 795 N N . THR A 1 105 ? 2.516 -9.562 0.495 1 98.56 105 THR A N 1
ATOM 796 C CA . THR A 1 105 ? 2.918 -8.172 0.322 1 98.56 105 THR A CA 1
ATOM 797 C C . THR A 1 105 ? 1.977 -7.449 -0.64 1 98.56 105 THR A C 1
ATOM 799 O O . THR A 1 105 ? 1.579 -6.309 -0.391 1 98.56 105 THR A O 1
ATOM 802 N N . HIS A 1 106 ? 1.617 -8.156 -1.688 1 98.88 106 HIS A N 1
ATOM 803 C CA . HIS A 1 106 ? 0.72 -7.582 -2.682 1 98.88 106 HIS A CA 1
ATOM 804 C C . HIS A 1 106 ? -0.688 -7.414 -2.121 1 98.88 106 HIS A C 1
ATOM 806 O O . HIS A 1 106 ? -1.36 -6.418 -2.402 1 98.88 106 HIS A O 1
ATOM 812 N N . ALA A 1 107 ? -1.111 -8.359 -1.348 1 98.88 107 ALA A N 1
ATOM 813 C CA . ALA A 1 107 ? -2.41 -8.234 -0.692 1 98.88 107 ALA A CA 1
ATOM 814 C C . ALA A 1 107 ? -2.457 -6.996 0.199 1 98.88 107 ALA A C 1
ATOM 816 O O . ALA A 1 107 ? -3.436 -6.246 0.178 1 98.88 107 ALA A O 1
ATOM 817 N N . LEU A 1 108 ? -1.405 -6.793 0.929 1 98.62 108 LEU A N 1
ATOM 818 C CA . LEU A 1 108 ? -1.317 -5.613 1.779 1 98.62 108 LEU A CA 1
ATOM 819 C C . LEU A 1 108 ? -1.258 -4.34 0.938 1 98.62 108 LEU A C 1
ATOM 821 O O . LEU A 1 108 ? -1.874 -3.332 1.287 1 98.62 108 LEU A O 1
ATOM 825 N N . ALA A 1 109 ? -0.508 -4.387 -0.164 1 98.81 109 ALA A N 1
ATOM 826 C CA . ALA A 1 109 ? -0.428 -3.242 -1.069 1 98.81 109 ALA A CA 1
ATOM 827 C C . ALA A 1 109 ? -1.809 -2.861 -1.596 1 98.81 109 ALA A C 1
ATOM 829 O O . ALA A 1 109 ? -2.164 -1.681 -1.629 1 98.81 109 ALA A O 1
ATOM 830 N N . LEU A 1 110 ? -2.566 -3.881 -1.982 1 98.94 110 LEU A N 1
ATOM 831 C CA . LEU A 1 110 ? -3.922 -3.633 -2.461 1 98.94 110 LEU A CA 1
ATOM 832 C C . LEU A 1 110 ? -4.793 -3.055 -1.35 1 98.94 110 LEU A C 1
ATOM 834 O O . LEU A 1 110 ? -5.527 -2.09 -1.571 1 98.94 110 LEU A O 1
ATOM 838 N N . LEU A 1 111 ? -4.691 -3.619 -0.203 1 98.81 111 LEU A N 1
ATOM 839 C CA . LEU A 1 111 ? -5.496 -3.16 0.924 1 98.81 111 LEU A CA 1
ATOM 840 C C . LEU A 1 111 ? -5.215 -1.693 1.231 1 98.81 111 LEU A C 1
ATOM 842 O O . LEU A 1 111 ? -6.141 -0.878 1.286 1 98.81 111 LEU A O 1
ATOM 846 N N . LEU A 1 112 ? -3.93 -1.361 1.379 1 98.75 112 LEU A N 1
ATOM 847 C CA . LEU A 1 112 ? -3.553 0.007 1.717 1 98.75 112 LEU A CA 1
ATOM 848 C C . LEU A 1 112 ? -3.912 0.965 0.585 1 98.75 112 LEU A C 1
ATOM 850 O O . LEU A 1 112 ? -4.293 2.111 0.834 1 98.75 112 LEU A O 1
ATOM 854 N N . SER A 1 113 ? -3.742 0.486 -0.665 1 98.75 113 SER A N 1
ATOM 855 C CA . SER A 1 113 ? -4.129 1.29 -1.819 1 98.75 113 SER A CA 1
ATOM 856 C C . SER A 1 113 ? -5.613 1.632 -1.784 1 98.75 113 SER A C 1
ATOM 858 O O . SER A 1 113 ? -6.004 2.758 -2.098 1 98.75 113 SER A O 1
ATOM 860 N N . CYS A 1 114 ? -6.41 0.68 -1.416 1 98.69 114 CYS A N 1
ATOM 861 C CA . CYS A 1 114 ? -7.852 0.896 -1.323 1 98.69 114 CYS A CA 1
ATOM 862 C C . CYS A 1 114 ? -8.188 1.843 -0.177 1 98.69 114 CYS A C 1
ATOM 864 O O . CYS A 1 114 ? -8.977 2.773 -0.346 1 98.69 114 CYS A O 1
ATOM 866 N N . ILE A 1 115 ? -7.582 1.622 0.967 1 98.38 115 ILE A N 1
ATOM 867 C CA . ILE A 1 115 ? -7.887 2.4 2.164 1 98.38 115 ILE A CA 1
ATOM 868 C C . ILE A 1 115 ? -7.48 3.857 1.948 1 98.38 115 ILE A C 1
ATOM 870 O O . ILE A 1 115 ? -8.266 4.773 2.213 1 98.38 115 ILE A O 1
ATOM 874 N N . ARG A 1 116 ? -6.273 4.023 1.402 1 98.62 116 ARG A N 1
ATOM 875 C CA . ARG A 1 116 ? -5.707 5.363 1.299 1 98.62 116 ARG A CA 1
ATOM 876 C C . ARG A 1 116 ? -6.027 5.992 -0.052 1 98.62 116 ARG A C 1
ATOM 878 O O . ARG A 1 116 ? -5.66 7.137 -0.314 1 98.62 116 ARG A O 1
ATOM 885 N N . LYS A 1 117 ? -6.688 5.219 -0.934 1 98.44 117 LYS A N 1
ATOM 886 C CA . LYS A 1 117 ? -7.199 5.68 -2.223 1 98.44 117 LYS A CA 1
ATOM 887 C C . LYS A 1 117 ? -6.062 6.156 -3.125 1 98.44 117 LYS A C 1
ATOM 889 O O . LYS A 1 117 ? -6.219 7.133 -3.859 1 98.44 117 LYS A O 1
ATOM 894 N N . VAL A 1 118 ? -4.938 5.477 -3.102 1 98.69 118 VAL A N 1
ATOM 895 C CA . VAL A 1 118 ? -3.725 5.891 -3.801 1 98.69 118 VAL A CA 1
ATOM 896 C C . VAL A 1 118 ? -3.961 5.863 -5.309 1 98.69 118 VAL A C 1
ATOM 898 O O . VAL A 1 118 ? -3.715 6.852 -6 1 98.69 118 VAL A O 1
ATOM 901 N N . PRO A 1 119 ? -4.562 4.762 -5.887 1 98.44 119 PRO A N 1
ATOM 902 C CA . PRO A 1 119 ? -4.75 4.746 -7.34 1 98.44 119 PRO A CA 1
ATOM 903 C C . PRO A 1 119 ? -5.711 5.832 -7.824 1 98.44 119 PRO A C 1
ATOM 905 O O . PRO A 1 119 ? -5.477 6.445 -8.867 1 98.44 119 PRO A O 1
ATOM 908 N N . SER A 1 120 ? -6.75 6.074 -7.066 1 97.44 120 SER A N 1
ATOM 909 C CA . SER A 1 120 ? -7.719 7.105 -7.426 1 97.44 120 SER A CA 1
ATOM 910 C C . SER A 1 120 ? -7.086 8.492 -7.414 1 97.44 120 SER A C 1
ATOM 912 O O . SER A 1 120 ? -7.266 9.273 -8.352 1 97.44 120 SER A O 1
ATOM 914 N N . TYR A 1 121 ? -6.359 8.828 -6.367 1 98.12 121 TYR A N 1
ATOM 915 C CA . TYR A 1 121 ? -5.68 10.109 -6.277 1 98.12 121 TYR A CA 1
ATOM 916 C C . TYR A 1 121 ? -4.668 10.273 -7.402 1 98.12 121 TYR A C 1
ATOM 918 O O . TYR A 1 121 ? -4.598 11.336 -8.039 1 98.12 121 TYR A O 1
ATOM 926 N N . ASP A 1 122 ? -3.896 9.219 -7.648 1 98.19 122 ASP A N 1
ATOM 927 C CA . ASP A 1 122 ? -2.881 9.289 -8.695 1 98.19 122 ASP A CA 1
ATOM 928 C C . ASP A 1 122 ? -3.514 9.562 -10.055 1 98.19 122 ASP A C 1
ATOM 930 O O . ASP A 1 122 ? -3.027 10.406 -10.812 1 98.19 122 ASP A O 1
ATOM 934 N N . ARG A 1 123 ? -4.535 8.852 -10.328 1 95.88 123 ARG A N 1
ATOM 935 C CA . ARG A 1 123 ? -5.238 9.039 -11.594 1 95.88 123 ARG A CA 1
ATOM 936 C C . ARG A 1 123 ? -5.785 10.453 -11.719 1 95.88 123 ARG A C 1
ATOM 938 O O . ARG A 1 123 ? -5.676 11.078 -12.773 1 95.88 123 ARG A O 1
ATOM 945 N N . THR A 1 124 ? -6.367 10.977 -10.695 1 95.62 124 THR A N 1
ATOM 946 C CA . THR A 1 124 ? -6.961 12.305 -10.695 1 95.62 124 THR A CA 1
ATOM 947 C C . THR A 1 124 ? -5.891 13.375 -10.898 1 95.62 124 THR A C 1
ATOM 949 O O . THR A 1 124 ? -6.082 14.312 -11.68 1 95.62 124 THR A O 1
ATOM 952 N N . ILE A 1 125 ? -4.789 13.273 -10.258 1 97.06 125 ILE A N 1
ATOM 953 C CA . ILE A 1 125 ? -3.693 14.227 -10.367 1 97.06 125 ILE A CA 1
ATOM 954 C C . ILE A 1 125 ? -3.105 14.172 -11.781 1 97.06 125 ILE A C 1
ATOM 956 O O . ILE A 1 125 ? -2.881 15.211 -12.406 1 97.06 125 ILE A O 1
ATOM 960 N N . LYS A 1 126 ? -2.902 12.992 -12.273 1 95.62 126 LYS A N 1
ATOM 961 C CA . LYS A 1 126 ? -2.385 12.852 -13.625 1 95.62 126 LYS A CA 1
ATOM 962 C C . LYS A 1 126 ? -3.404 13.328 -14.656 1 95.62 126 LYS A C 1
ATOM 964 O O . LYS A 1 126 ? -3.051 13.617 -15.805 1 95.62 126 LYS A O 1
ATOM 969 N N . GLY A 1 127 ? -4.598 13.344 -14.242 1 93.88 127 GLY A N 1
ATOM 970 C CA . GLY A 1 127 ? -5.652 13.922 -15.062 1 93.88 127 GLY A CA 1
ATOM 971 C C . GLY A 1 127 ? -5.77 15.422 -14.922 1 93.88 127 GLY A C 1
ATOM 972 O O . GLY A 1 127 ? -6.582 16.062 -15.602 1 93.88 127 GLY A O 1
ATOM 973 N N . GLY A 1 128 ? -5.059 16.078 -13.961 1 95.75 128 GLY A N 1
ATOM 974 C CA . GLY A 1 128 ? -4.961 17.516 -13.914 1 95.75 128 GLY A CA 1
ATOM 975 C C . GLY A 1 128 ? -5.633 18.125 -12.695 1 95.75 128 GLY A C 1
ATOM 976 O O . GLY A 1 128 ? -5.836 19.344 -12.625 1 95.75 128 GLY A O 1
ATOM 977 N N . GLU A 1 129 ? -5.977 17.328 -11.758 1 95.31 129 GLU A N 1
ATOM 978 C CA . GLU A 1 129 ? -6.688 17.844 -10.594 1 95.31 129 GLU A CA 1
ATOM 979 C C . GLU A 1 129 ? -5.918 17.562 -9.305 1 95.31 129 GLU A C 1
ATOM 981 O O . GLU A 1 129 ? -5.391 16.469 -9.125 1 95.31 129 GLU A O 1
ATOM 986 N N . TRP A 1 130 ? -5.805 18.562 -8.516 1 95.88 130 TRP A N 1
ATOM 987 C CA . TRP A 1 130 ? -5.184 18.453 -7.195 1 95.88 130 TRP A CA 1
ATOM 988 C C . TRP A 1 130 ? -6.195 18.75 -6.094 1 95.88 130 TRP A C 1
ATOM 990 O O . TRP A 1 130 ? -6.473 19.922 -5.801 1 95.88 130 TRP A O 1
ATOM 1000 N N . ASP A 1 131 ? -6.777 17.688 -5.469 1 94.94 131 ASP A N 1
ATOM 1001 C CA . ASP A 1 131 ? -7.828 17.844 -4.469 1 94.94 131 ASP A CA 1
ATOM 1002 C C . ASP A 1 131 ? -7.848 16.656 -3.504 1 94.94 131 ASP A C 1
ATOM 1004 O O . ASP A 1 131 ? -8.336 15.586 -3.848 1 94.94 131 ASP A O 1
ATOM 1008 N N . TRP A 1 132 ? -7.426 16.875 -2.287 1 94.56 132 TRP A N 1
ATOM 1009 C CA . TRP A 1 132 ? -7.371 15.789 -1.318 1 94.56 132 TRP A CA 1
ATOM 1010 C C . TRP A 1 132 ? -8.773 15.398 -0.859 1 94.56 132 TRP A C 1
ATOM 1012 O O . TRP A 1 132 ? -9 14.273 -0.416 1 94.56 132 TRP A O 1
ATOM 1022 N N . THR A 1 133 ? -9.781 16.266 -0.985 1 94.25 133 THR A N 1
ATOM 1023 C CA . THR A 1 133 ? -11.117 16.031 -0.461 1 94.25 133 THR A CA 1
ATOM 1024 C C . THR A 1 133 ? -11.875 15.047 -1.355 1 94.25 133 THR A C 1
ATOM 1026 O O . THR A 1 133 ? -12.906 14.5 -0.954 1 94.25 133 THR A O 1
ATOM 1029 N N . ALA A 1 134 ? -11.375 14.797 -2.523 1 92.25 134 ALA A N 1
ATOM 1030 C CA . ALA A 1 134 ? -12.047 13.938 -3.492 1 92.25 134 ALA A CA 1
ATOM 1031 C C . ALA A 1 134 ? -12.133 12.5 -2.984 1 92.25 134 ALA A C 1
ATOM 1033 O O . ALA A 1 134 ? -12.992 11.727 -3.416 1 92.25 134 ALA A O 1
ATOM 1034 N N . GLY A 1 135 ? -11.305 12.117 -2.031 1 93.81 135 GLY A N 1
ATOM 1035 C CA . GLY A 1 135 ? -11.266 10.742 -1.557 1 93.81 135 GLY A CA 1
ATOM 1036 C C . GLY A 1 135 ? -11.977 10.547 -0.233 1 93.81 135 GLY A C 1
ATOM 1037 O O . GLY A 1 135 ? -11.977 9.445 0.319 1 93.81 135 GLY A O 1
ATOM 1038 N N . LYS A 1 136 ? -12.555 11.578 0.331 1 94 136 LYS A N 1
ATOM 1039 C CA . LYS A 1 136 ? -13.25 11.469 1.611 1 94 136 LYS A CA 1
ATOM 1040 C C . LYS A 1 136 ? -14.438 10.516 1.518 1 94 136 LYS A C 1
ATOM 1042 O O . LYS A 1 136 ? -15.109 10.461 0.488 1 94 136 LYS A O 1
ATOM 1047 N N . PRO A 1 137 ? -14.703 9.75 2.516 1 95.5 137 PRO A N 1
ATOM 1048 C CA . PRO A 1 137 ? -13.969 9.656 3.781 1 95.5 137 PRO A CA 1
ATOM 1049 C C . PRO A 1 137 ? -12.883 8.586 3.756 1 95.5 137 PRO A C 1
ATOM 1051 O O . PRO A 1 137 ? -13.031 7.574 3.066 1 95.5 137 PRO A O 1
ATOM 1054 N N . ILE A 1 138 ? -11.836 8.805 4.387 1 97.19 138 ILE A N 1
ATOM 1055 C CA . ILE A 1 138 ? -10.805 7.828 4.723 1 97.19 138 ILE A CA 1
ATOM 1056 C C . ILE A 1 138 ? -10.766 7.613 6.234 1 97.19 138 ILE A C 1
ATOM 1058 O O . ILE A 1 138 ? -10.875 8.57 7.004 1 97.19 138 ILE A O 1
ATOM 1062 N N . HIS A 1 139 ? -10.633 6.379 6.66 1 96.5 139 HIS A N 1
ATOM 1063 C CA . HIS A 1 139 ? -10.609 6.082 8.086 1 96.5 139 HIS A CA 1
ATOM 1064 C C . HIS A 1 139 ? -9.281 5.453 8.5 1 96.5 139 HIS A C 1
ATOM 1066 O O . HIS A 1 139 ? -8.602 4.84 7.672 1 96.5 139 HIS A O 1
ATOM 1072 N N . ARG A 1 140 ? -8.945 5.637 9.773 1 96.19 140 ARG A N 1
ATOM 1073 C CA . ARG A 1 140 ? -7.727 5.086 10.359 1 96.19 140 ARG A CA 1
ATOM 1074 C C . ARG A 1 140 ? -7.746 3.562 10.336 1 96.19 140 ARG A C 1
ATOM 1076 O O . ARG A 1 140 ? -8.781 2.947 10.609 1 96.19 140 ARG A O 1
ATOM 1083 N N . LEU A 1 141 ? -6.613 2.949 9.922 1 94.94 141 LEU A N 1
ATOM 1084 C CA . LEU A 1 141 ? -6.469 1.5 9.828 1 94.94 141 LEU A CA 1
ATOM 1085 C C . LEU A 1 141 ? -6.297 0.876 11.203 1 94.94 141 LEU A C 1
ATOM 1087 O O . LEU A 1 141 ? -6.887 -0.168 11.5 1 94.94 141 LEU A O 1
ATOM 1091 N N . THR A 1 142 ? -5.473 1.522 12.031 1 87.94 142 THR A N 1
ATOM 1092 C CA . THR A 1 142 ? -5.105 0.966 13.328 1 87.94 142 THR A CA 1
ATOM 1093 C C . THR A 1 142 ? -6.344 0.746 14.195 1 87.94 142 THR A C 1
ATOM 1095 O O . THR A 1 142 ? -7.246 1.586 14.219 1 87.94 142 THR A O 1
ATOM 1098 N N . GLY A 1 143 ? -6.395 -0.395 14.789 1 88.25 143 GLY A N 1
ATOM 1099 C CA . GLY A 1 143 ? -7.5 -0.726 15.672 1 88.25 143 GLY A CA 1
ATOM 1100 C C . GLY A 1 143 ? -8.664 -1.383 14.953 1 88.25 143 GLY A C 1
ATOM 1101 O O . GLY A 1 14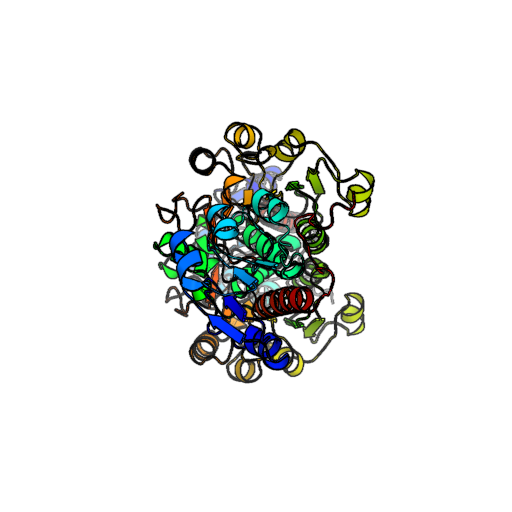3 ? -9.648 -1.767 15.586 1 88.25 143 GLY A O 1
ATOM 1102 N N . SER A 1 144 ? -8.555 -1.561 13.672 1 96.62 144 SER A N 1
ATOM 1103 C CA . SER A 1 144 ? -9.609 -2.199 12.891 1 96.62 144 SER A CA 1
ATOM 1104 C C . SER A 1 144 ? -9.492 -3.719 12.93 1 96.62 144 SER A C 1
ATOM 1106 O O . SER A 1 144 ? -8.578 -4.254 13.57 1 96.62 144 SER A O 1
ATOM 1108 N N . THR A 1 145 ? -10.453 -4.395 12.312 1 98.69 145 THR A N 1
ATOM 1109 C CA . THR A 1 145 ? -10.469 -5.852 12.266 1 98.69 145 THR A CA 1
ATOM 1110 C C . THR A 1 145 ? -10.203 -6.348 10.844 1 98.69 145 THR A C 1
ATOM 1112 O O . THR A 1 145 ? -10.836 -5.891 9.891 1 98.69 145 THR A O 1
ATOM 1115 N N . LEU A 1 146 ? -9.242 -7.238 10.734 1 98.88 146 LEU A N 1
ATOM 1116 C CA . LEU A 1 146 ? -8.922 -7.914 9.484 1 98.88 146 LEU A CA 1
ATOM 1117 C C . LEU A 1 146 ? -9.359 -9.375 9.523 1 98.88 146 LEU A C 1
ATOM 1119 O O . LEU A 1 146 ? -8.977 -10.117 10.422 1 98.88 146 LEU A O 1
ATOM 1123 N N . GLY A 1 147 ? -10.242 -9.719 8.594 1 98.94 147 GLY A N 1
ATOM 1124 C CA . GLY A 1 147 ? -10.641 -11.109 8.438 1 98.94 147 GLY A CA 1
ATOM 1125 C C . GLY A 1 147 ? -9.891 -11.828 7.332 1 98.94 147 GLY A C 1
ATOM 1126 O O . GLY A 1 147 ? -9.828 -11.336 6.199 1 98.94 147 GLY A O 1
ATOM 1127 N N . LEU A 1 148 ? -9.297 -12.977 7.668 1 98.94 148 LEU A N 1
ATOM 1128 C CA . LEU A 1 148 ? -8.609 -13.828 6.699 1 98.94 148 LEU A CA 1
ATOM 1129 C C . LEU A 1 148 ? -9.43 -15.07 6.387 1 98.94 148 LEU A C 1
ATOM 1131 O O . LEU A 1 148 ? -9.703 -15.883 7.273 1 98.94 148 LEU A O 1
ATOM 1135 N N . VAL A 1 149 ? -9.852 -15.203 5.102 1 98.88 149 VAL A N 1
ATOM 1136 C CA . VAL A 1 149 ? -10.539 -16.406 4.645 1 98.88 149 VAL A CA 1
ATOM 1137 C C . VAL A 1 149 ? -9.531 -17.406 4.102 1 98.88 149 VAL A C 1
ATOM 1139 O O . VAL A 1 149 ? -9.086 -17.297 2.959 1 98.88 149 VAL A O 1
ATOM 1142 N N . GLY A 1 150 ? -9.281 -18.391 4.824 1 98.5 150 GLY A N 1
ATOM 1143 C CA . GLY A 1 150 ? -8.148 -19.281 4.602 1 98.5 150 GLY A CA 1
ATOM 1144 C C . GLY A 1 150 ? -6.938 -18.922 5.445 1 98.5 150 GLY A C 1
ATOM 1145 O O . GLY A 1 150 ? -6.656 -17.75 5.672 1 98.5 150 GLY A O 1
ATOM 1146 N N . PHE A 1 151 ? -6.223 -19.984 5.906 1 98.38 151 PHE A N 1
ATOM 1147 C CA . PHE A 1 151 ? -5.098 -19.719 6.789 1 98.38 151 PHE A CA 1
ATOM 1148 C C . PHE A 1 151 ? -3.941 -20.672 6.496 1 98.38 151 PHE A C 1
ATOM 1150 O O . PHE A 1 151 ? -3.414 -21.312 7.406 1 98.38 151 PHE A O 1
ATOM 1157 N N . GLY A 1 152 ? -3.609 -20.75 5.219 1 96.81 152 GLY A N 1
ATOM 1158 C CA . GLY A 1 152 ? -2.398 -21.422 4.773 1 96.81 152 GLY A CA 1
ATOM 1159 C C . GLY A 1 152 ? -1.154 -20.562 4.922 1 96.81 152 GLY A C 1
ATOM 1160 O O . GLY A 1 152 ? -1.115 -19.656 5.75 1 96.81 152 GLY A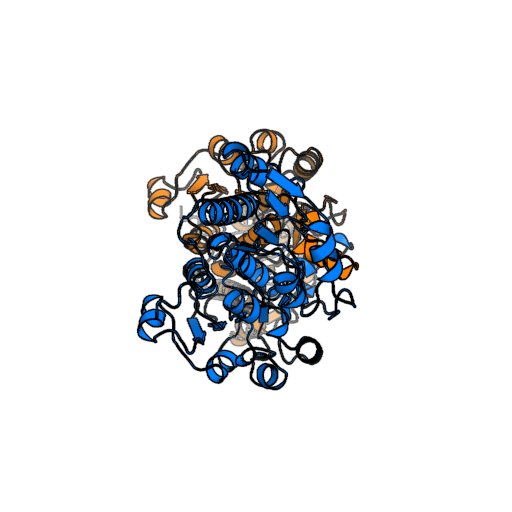 O 1
ATOM 1161 N N . LYS A 1 153 ? -0.129 -20.828 4.195 1 96.44 153 LYS A N 1
ATOM 1162 C CA . LYS A 1 153 ? 1.166 -20.172 4.305 1 96.44 153 LYS A CA 1
ATOM 1163 C C . LYS A 1 153 ? 1.051 -18.688 3.975 1 96.44 153 LYS A C 1
ATOM 1165 O O . LYS A 1 153 ? 1.636 -17.844 4.66 1 96.44 153 LYS A O 1
ATOM 1170 N N . LEU A 1 154 ? 0.245 -18.391 2.936 1 97.44 154 LEU A N 1
ATOM 1171 C CA . LEU A 1 154 ? 0.174 -17.016 2.438 1 97.44 154 LEU A CA 1
ATOM 1172 C C . LEU A 1 154 ? -0.517 -16.109 3.447 1 97.44 154 LEU A C 1
ATOM 1174 O O . LEU A 1 154 ? 0.041 -15.078 3.848 1 97.44 154 LEU A O 1
ATOM 1178 N N . PRO A 1 155 ? -1.686 -16.438 3.967 1 98.25 155 PRO A N 1
ATOM 1179 C CA . PRO A 1 155 ? -2.328 -15.562 4.949 1 98.25 155 PRO A CA 1
ATOM 1180 C C . PRO A 1 155 ? -1.596 -15.539 6.285 1 98.25 155 PRO A C 1
ATOM 1182 O O . PRO A 1 155 ? -1.642 -14.531 7 1 98.25 155 PRO A O 1
ATOM 1185 N N . ARG A 1 156 ? -0.903 -16.609 6.645 1 98.12 156 ARG A N 1
ATOM 1186 C CA . ARG A 1 156 ? -0.058 -16.578 7.836 1 98.12 156 ARG A CA 1
ATOM 1187 C C . ARG A 1 156 ? 1.046 -15.531 7.691 1 98.12 156 ARG A C 1
ATOM 1189 O O . ARG A 1 156 ? 1.348 -14.797 8.641 1 98.12 156 ARG A O 1
ATOM 1196 N N . ARG A 1 157 ? 1.636 -15.547 6.512 1 97.75 157 ARG A N 1
ATOM 1197 C CA . ARG A 1 157 ? 2.662 -14.539 6.258 1 97.75 157 ARG A CA 1
ATOM 1198 C C . ARG A 1 157 ? 2.066 -13.133 6.266 1 97.75 157 ARG A C 1
ATOM 1200 O O . ARG A 1 157 ? 2.682 -12.195 6.777 1 97.75 157 ARG A O 1
ATOM 1207 N N . LEU A 1 158 ? 0.842 -12.938 5.719 1 98.38 158 LEU A N 1
ATOM 1208 C CA . LEU A 1 158 ? 0.169 -11.648 5.785 1 98.38 158 LEU A CA 1
ATOM 1209 C C . LEU A 1 158 ? -0.045 -11.219 7.23 1 98.38 158 LEU A C 1
ATOM 1211 O O . LEU A 1 158 ? 0.17 -10.055 7.574 1 98.38 158 LEU A O 1
ATOM 1215 N N . ARG A 1 159 ? -0.445 -12.148 8.062 1 98.06 159 ARG A N 1
ATOM 1216 C CA . ARG A 1 159 ? -0.614 -11.867 9.484 1 98.06 159 ARG A CA 1
ATOM 1217 C C . ARG A 1 159 ? 0.676 -11.328 10.094 1 98.06 159 ARG A C 1
ATOM 1219 O O . ARG A 1 159 ? 0.644 -10.406 10.914 1 98.06 159 ARG A O 1
ATOM 1226 N N . GLU A 1 160 ? 1.784 -11.844 9.711 1 96.56 160 GLU A N 1
ATOM 1227 C CA . GLU A 1 160 ? 3.078 -11.375 10.195 1 96.56 160 GLU A CA 1
ATOM 1228 C C . GLU A 1 160 ? 3.381 -9.969 9.68 1 96.56 160 GLU A C 1
ATOM 1230 O O . GLU A 1 160 ? 3.914 -9.133 10.414 1 96.56 160 GLU A O 1
ATOM 1235 N N . LEU A 1 161 ? 3.047 -9.758 8.445 1 96.31 161 LEU A N 1
ATOM 1236 C CA . LEU A 1 161 ? 3.326 -8.469 7.824 1 96.31 161 LEU A CA 1
ATOM 1237 C C . LEU A 1 161 ? 2.549 -7.352 8.516 1 96.31 161 LEU A C 1
ATOM 1239 O O . LEU A 1 161 ? 3.027 -6.219 8.602 1 96.31 161 LEU A O 1
ATOM 1243 N N . VAL A 1 162 ? 1.351 -7.668 9.039 1 96.06 162 VAL A N 1
ATOM 1244 C CA . VAL A 1 162 ? 0.502 -6.609 9.57 1 96.06 162 VAL A CA 1
ATOM 1245 C C . VAL A 1 162 ? 0.655 -6.539 11.094 1 96.06 162 VAL A C 1
ATOM 1247 O O . VAL A 1 162 ? -0.124 -5.863 11.766 1 96.06 162 VAL A O 1
ATOM 1250 N N . ALA A 1 163 ? 1.646 -7.176 11.633 1 93.25 163 ALA A N 1
ATOM 1251 C CA . ALA A 1 163 ? 1.816 -7.246 13.086 1 93.25 163 ALA A CA 1
ATOM 1252 C C . ALA A 1 163 ? 2.047 -5.855 13.672 1 93.25 163 ALA A C 1
ATOM 1254 O O . ALA A 1 163 ? 1.662 -5.586 14.812 1 93.25 163 ALA A O 1
ATOM 1255 N N . GLY A 1 164 ? 2.557 -4.973 12.898 1 91.38 164 GLY A N 1
ATOM 1256 C CA . GLY A 1 164 ? 2.846 -3.637 13.391 1 91.38 164 GLY A CA 1
ATOM 1257 C C . GLY A 1 164 ? 1.623 -2.742 13.445 1 91.38 164 GLY A C 1
ATOM 1258 O O . GLY A 1 164 ? 1.646 -1.686 14.078 1 91.38 164 GLY A O 1
ATOM 1259 N N . PHE A 1 165 ? 0.47 -3.004 12.812 1 92.88 165 PHE A N 1
ATOM 1260 C CA . PHE A 1 165 ? -0.715 -2.162 12.703 1 92.88 165 PHE A CA 1
ATOM 1261 C C . PHE A 1 165 ? -1.656 -2.396 13.883 1 92.88 165 PHE A C 1
ATOM 1263 O O . PHE A 1 165 ? -2.648 -1.684 14.039 1 92.88 165 PHE A O 1
ATOM 1270 N N . ASP A 1 166 ? -1.428 -3.178 14.766 1 89.56 166 ASP A N 1
ATOM 1271 C CA . ASP A 1 166 ? -2.299 -3.465 15.906 1 89.56 166 ASP A CA 1
ATOM 1272 C C . ASP A 1 166 ? -3.721 -3.777 15.438 1 89.56 166 ASP A C 1
ATOM 1274 O O . ASP A 1 166 ? -4.68 -3.146 15.883 1 89.56 166 ASP A O 1
ATOM 1278 N N . LEU A 1 167 ? -3.928 -4.691 14.617 1 96.75 167 LEU A N 1
ATOM 1279 C CA . LEU A 1 167 ? -5.215 -5.137 14.094 1 96.75 167 LEU A CA 1
ATOM 1280 C C . LEU A 1 167 ? -5.734 -6.336 14.875 1 96.75 167 LEU A C 1
ATOM 1282 O O . LEU A 1 167 ? -4.949 -7.172 15.336 1 96.75 167 LEU A O 1
ATOM 1286 N N . ASP A 1 168 ? -7.031 -6.355 15.094 1 97.94 168 ASP A N 1
ATOM 1287 C CA . ASP A 1 168 ? -7.668 -7.621 15.438 1 97.94 168 ASP A CA 1
ATOM 1288 C C . ASP A 1 168 ? -7.805 -8.516 14.211 1 97.94 168 ASP A C 1
ATOM 1290 O O . ASP A 1 168 ? -8.359 -8.102 13.188 1 97.94 168 ASP A O 1
ATOM 1294 N N . VAL A 1 169 ? -7.277 -9.75 14.32 1 98.75 169 VAL A N 1
ATOM 1295 C CA . VAL A 1 169 ? -7.285 -10.625 13.148 1 98.75 169 VAL A CA 1
ATOM 1296 C C . VAL A 1 169 ? -8.211 -11.812 13.391 1 98.75 169 VAL A C 1
ATOM 1298 O O . VAL A 1 169 ? -8.062 -12.523 14.391 1 98.75 169 VAL A O 1
ATOM 1301 N N . LEU A 1 170 ? -9.18 -11.953 12.539 1 98.88 170 LEU A N 1
ATOM 1302 C CA . LEU A 1 170 ? -10.078 -13.102 12.523 1 98.88 170 LEU A CA 1
ATOM 1303 C C . LEU A 1 170 ? -9.727 -14.062 11.391 1 98.88 170 LEU A C 1
ATOM 1305 O O . LEU A 1 170 ? -9.297 -13.625 10.32 1 98.88 170 LEU A O 1
ATOM 1309 N N . VAL A 1 171 ? -9.922 -15.352 11.656 1 98.88 171 VAL A N 1
ATOM 1310 C CA . VAL A 1 171 ? -9.578 -16.359 10.656 1 98.88 171 VAL A CA 1
ATOM 1311 C C . VAL A 1 171 ? -10.758 -17.328 10.477 1 98.88 171 VAL A C 1
ATOM 1313 O O . VAL A 1 171 ? -11.328 -17.812 11.453 1 98.88 171 VAL A O 1
ATOM 1316 N N . TYR A 1 172 ? -11.109 -17.531 9.258 1 98.81 172 TYR A N 1
ATOM 1317 C CA . TYR A 1 172 ? -11.977 -18.641 8.883 1 98.81 172 TYR A CA 1
ATOM 1318 C C . TYR A 1 172 ? -11.219 -19.656 8.039 1 98.81 172 TYR A C 1
ATOM 1320 O O . TYR A 1 172 ? -10.82 -19.375 6.91 1 98.81 172 TYR A O 1
ATOM 1328 N N . ASP A 1 173 ? -11.047 -20.75 8.516 1 98.38 173 ASP A N 1
ATOM 1329 C CA . ASP A 1 173 ? -10.5 -21.938 7.863 1 98.38 173 ASP A CA 1
ATOM 1330 C C . ASP A 1 173 ? -10.977 -23.219 8.555 1 98.38 173 ASP A C 1
ATOM 1332 O O . ASP A 1 173 ? -10.508 -23.547 9.648 1 98.38 173 ASP A O 1
ATOM 1336 N N . PRO A 1 174 ? -11.906 -23.906 7.914 1 96.38 174 PRO A N 1
ATOM 1337 C CA . PRO A 1 174 ? -12.477 -25.078 8.578 1 96.38 174 PRO A CA 1
ATOM 1338 C C . PRO A 1 174 ? -11.438 -26.172 8.859 1 96.38 174 PRO A C 1
ATOM 1340 O O . PRO A 1 174 ? -11.672 -27.047 9.695 1 96.38 174 PRO A O 1
ATOM 1343 N N . TYR A 1 175 ? -10.273 -26.109 8.312 1 95.69 175 TYR A N 1
ATOM 1344 C CA . TYR A 1 175 ? -9.344 -27.234 8.367 1 95.69 175 TYR A CA 1
ATOM 1345 C C . TYR A 1 175 ? -8.172 -26.922 9.297 1 95.69 175 TYR A C 1
ATOM 1347 O O . TYR A 1 175 ? -7.309 -27.781 9.516 1 95.69 175 TYR A O 1
ATOM 1355 N N . VAL A 1 176 ? -8.086 -25.75 9.781 1 97.31 176 VAL A N 1
ATOM 1356 C CA . VAL A 1 176 ? -7.004 -25.359 10.68 1 97.31 176 VAL A CA 1
ATOM 1357 C C . VAL A 1 176 ? -7.508 -25.344 12.117 1 97.31 176 VAL A C 1
ATOM 1359 O O . VAL A 1 176 ? -8.609 -24.859 12.391 1 97.31 176 VAL A O 1
ATOM 1362 N N . ASP A 1 177 ? -6.73 -25.812 13.023 1 97.38 177 ASP A N 1
ATOM 1363 C CA . ASP A 1 177 ? -7.117 -25.875 14.43 1 97.38 177 ASP A CA 1
ATOM 1364 C C . ASP A 1 177 ? -7.094 -24.484 15.078 1 97.38 177 ASP A C 1
ATOM 1366 O O . ASP A 1 177 ? -6.238 -23.656 14.75 1 97.38 177 ASP A O 1
ATOM 1370 N N . ALA A 1 178 ? -7.961 -24.312 16.047 1 97.62 178 ALA A N 1
ATOM 1371 C CA . ALA A 1 178 ? -8.055 -23.031 16.75 1 97.62 178 ALA A CA 1
ATOM 1372 C C . ALA A 1 178 ? -6.754 -22.703 17.484 1 97.62 178 ALA A C 1
ATOM 1374 O O . ALA A 1 178 ? -6.367 -21.547 17.578 1 97.62 178 ALA A O 1
ATOM 1375 N N . ALA A 1 179 ? -6.121 -23.688 17.938 1 98.06 179 ALA A N 1
ATOM 1376 C CA . ALA A 1 179 ? -4.871 -23.484 18.656 1 98.06 179 ALA A CA 1
ATOM 1377 C C . ALA A 1 179 ? -3.791 -22.906 17.75 1 98.06 179 ALA A C 1
ATOM 1379 O O . ALA A 1 179 ? -2.986 -22.078 18.172 1 98.06 179 ALA A O 1
ATOM 1380 N N . ASP A 1 180 ? -3.805 -23.422 16.531 1 97.94 180 ASP A N 1
ATOM 1381 C CA . ASP A 1 180 ? -2.85 -22.938 15.539 1 97.94 180 ASP A CA 1
ATOM 1382 C C . ASP A 1 180 ? -3.113 -21.469 15.203 1 97.94 180 ASP A C 1
ATOM 1384 O O . ASP A 1 180 ? -2.176 -20.688 15.031 1 97.94 180 ASP A O 1
ATOM 1388 N N . VAL A 1 181 ? -4.352 -21.109 15.125 1 98.5 181 VAL A N 1
ATOM 1389 C CA . VAL A 1 181 ? -4.746 -19.734 14.836 1 98.5 181 VAL A CA 1
ATOM 1390 C C . VAL A 1 181 ? -4.375 -18.828 16 1 98.5 181 VAL A C 1
ATOM 1392 O O . VAL A 1 181 ? -3.836 -17.734 15.805 1 98.5 181 VAL A O 1
ATOM 1395 N N . GLU A 1 182 ? -4.586 -19.25 17.25 1 98.25 182 GLU A N 1
ATOM 1396 C CA . GLU A 1 182 ? -4.262 -18.484 18.453 1 98.25 182 GLU A CA 1
ATOM 1397 C C . GLU A 1 182 ? -2.758 -18.25 18.562 1 98.25 182 GLU A C 1
ATOM 1399 O O . GLU A 1 182 ? -2.324 -17.188 19.016 1 98.25 182 GLU A O 1
ATOM 1404 N N . ALA A 1 183 ? -2.012 -19.25 18.141 1 97.88 183 ALA A N 1
ATOM 1405 C CA . ALA A 1 183 ? -0.557 -19.141 18.188 1 97.88 183 ALA A CA 1
ATOM 1406 C C . ALA A 1 183 ? -0.06 -18.016 17.281 1 97.88 183 ALA A C 1
ATOM 1408 O O . ALA A 1 183 ? 1.011 -17.453 17.516 1 97.88 183 ALA A O 1
ATOM 1409 N N . ALA A 1 184 ? -0.865 -17.703 16.297 1 97.44 184 ALA A N 1
ATOM 1410 C CA . ALA A 1 184 ? -0.538 -16.594 15.391 1 97.44 184 ALA A CA 1
ATOM 1411 C C . ALA A 1 184 ? -1.18 -15.297 15.859 1 97.44 184 ALA A C 1
ATOM 1413 O O . ALA A 1 184 ? -1.221 -14.312 15.109 1 97.44 184 ALA A O 1
ATOM 1414 N N . ASN A 1 185 ? -1.686 -15.305 17.094 1 97.06 185 ASN A N 1
ATOM 1415 C CA . ASN A 1 185 ? -2.35 -14.141 17.688 1 97.06 185 ASN A CA 1
ATOM 1416 C C . ASN A 1 185 ? -3.551 -13.703 16.859 1 97.06 185 ASN A C 1
ATOM 1418 O O . ASN A 1 185 ? -3.691 -12.523 16.531 1 97.06 185 ASN A O 1
ATOM 1422 N N . ALA A 1 186 ? -4.363 -14.648 16.453 1 98.56 186 ALA A N 1
ATOM 1423 C CA . ALA A 1 186 ? -5.617 -14.445 15.734 1 98.56 186 ALA A CA 1
ATOM 1424 C C . ALA A 1 186 ? -6.746 -15.258 16.359 1 98.56 186 ALA A C 1
ATOM 1426 O O . ALA A 1 186 ? -6.512 -16.062 17.266 1 98.56 186 ALA A O 1
ATOM 1427 N N . GLU A 1 187 ? -7.918 -14.977 15.984 1 98.75 187 GLU A N 1
ATOM 1428 C CA . GLU A 1 187 ? -9.094 -15.656 16.516 1 98.75 187 GLU A CA 1
ATOM 1429 C C . GLU A 1 187 ? -9.812 -16.438 15.414 1 98.75 187 GLU A C 1
ATOM 1431 O O . GLU A 1 187 ? -10.172 -15.875 14.375 1 98.75 187 GLU A O 1
ATOM 1436 N N . LYS A 1 188 ? -9.953 -17.766 15.594 1 98.75 188 LYS A N 1
ATOM 1437 C CA . LYS A 1 188 ? -10.727 -18.578 14.656 1 98.75 188 LYS A CA 1
ATOM 1438 C C . LYS A 1 188 ? -12.227 -18.375 14.836 1 98.75 188 LYS A C 1
ATOM 1440 O O . LYS A 1 188 ? -12.727 -18.406 15.961 1 98.75 188 LYS A O 1
ATOM 1445 N N . VAL A 1 189 ? -12.891 -18.078 13.781 1 98.81 189 VAL A N 1
ATOM 1446 C CA . VAL A 1 189 ? -14.336 -17.875 13.805 1 98.81 189 VAL A CA 1
ATOM 1447 C C . VAL A 1 189 ? -14.969 -18.547 12.586 1 98.81 189 VAL A C 1
ATOM 1449 O O . VAL A 1 189 ? -14.266 -19.062 11.711 1 98.81 189 VAL A O 1
ATOM 1452 N N . ASP A 1 190 ? -16.312 -18.641 12.531 1 98.44 190 ASP A N 1
ATOM 1453 C CA . ASP A 1 190 ? -16.969 -19.094 11.312 1 98.44 190 ASP A CA 1
ATOM 1454 C C . ASP A 1 190 ? -17.062 -17.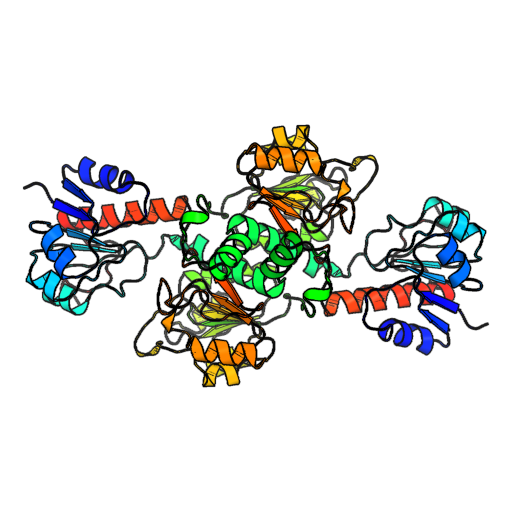969 10.281 1 98.44 190 ASP A C 1
ATOM 1456 O O . ASP A 1 190 ? -16.703 -16.828 10.57 1 98.44 190 ASP A O 1
ATOM 1460 N N . LEU A 1 191 ? -17.5 -18.281 9.109 1 98.56 191 LEU A N 1
ATOM 1461 C CA . LEU A 1 191 ? -17.469 -17.312 8.016 1 98.56 191 LEU A CA 1
ATOM 1462 C C . LEU A 1 191 ? -18.406 -16.141 8.297 1 98.56 191 LEU A C 1
ATOM 1464 O O . LEU A 1 191 ? -18.062 -14.992 8.055 1 98.56 191 LEU A O 1
ATOM 1468 N N . ASP A 1 192 ? -19.578 -16.391 8.797 1 98.5 192 ASP A N 1
ATOM 1469 C CA . ASP A 1 192 ? -20.547 -15.328 9.07 1 98.5 192 ASP A CA 1
ATOM 1470 C C . ASP A 1 192 ? -19.984 -14.312 10.07 1 98.5 192 ASP A C 1
ATOM 1472 O O . ASP A 1 192 ? -20.078 -13.102 9.852 1 98.5 192 ASP A O 1
ATOM 1476 N N . ALA A 1 193 ? -19.453 -14.836 11.109 1 98.75 193 ALA A N 1
ATOM 1477 C CA . ALA A 1 193 ? -18.844 -13.961 12.117 1 98.75 193 ALA A CA 1
ATOM 1478 C C . ALA A 1 193 ? -17.719 -13.133 11.516 1 98.75 193 ALA A C 1
ATOM 1480 O O . ALA A 1 193 ? -17.562 -11.953 11.836 1 98.75 193 ALA A O 1
ATOM 1481 N N . LEU A 1 194 ? -16.891 -13.75 10.703 1 98.88 194 LEU A N 1
ATOM 1482 C CA . LEU A 1 194 ? -15.789 -13.047 10.062 1 98.88 194 LEU A CA 1
ATOM 1483 C C . LEU A 1 194 ? -16.312 -11.891 9.211 1 98.88 194 LEU A C 1
ATOM 1485 O O . LEU A 1 194 ? -15.805 -10.766 9.312 1 98.88 194 LEU A O 1
ATOM 1489 N N . LEU A 1 195 ? -17.312 -12.141 8.398 1 98.88 195 LEU A N 1
ATOM 1490 C CA . LEU A 1 195 ? -17.859 -11.141 7.484 1 98.88 195 LEU A CA 1
ATOM 1491 C C . LEU A 1 195 ? -18.5 -10 8.25 1 98.88 195 LEU A C 1
ATOM 1493 O O . LEU A 1 195 ? -18.344 -8.828 7.887 1 98.88 195 LEU A O 1
ATOM 1497 N N . GLU A 1 196 ? -19.156 -10.25 9.336 1 98.75 196 GLU A N 1
ATOM 1498 C CA . GLU A 1 196 ? -19.891 -9.258 10.109 1 98.75 196 GLU A CA 1
ATOM 1499 C C . GLU A 1 196 ? -18.953 -8.352 10.898 1 98.75 196 GLU A C 1
ATOM 1501 O O . GLU A 1 196 ? -19.219 -7.156 11.055 1 98.75 196 GLU A O 1
ATOM 1506 N N . ARG A 1 197 ? -17.875 -8.891 11.312 1 98.69 197 ARG A N 1
ATOM 1507 C CA . ARG A 1 197 ? -17.047 -8.18 12.273 1 98.69 197 ARG A CA 1
ATOM 1508 C C . ARG A 1 197 ? -15.883 -7.484 11.578 1 98.69 197 ARG A C 1
ATOM 1510 O O . ARG A 1 197 ? -15.273 -6.566 12.133 1 98.69 197 ARG A O 1
ATOM 1517 N N . SER A 1 198 ? -15.539 -7.945 10.422 1 98.88 198 SER A N 1
ATOM 1518 C CA . SER A 1 198 ? -14.32 -7.473 9.766 1 98.88 198 SER A CA 1
ATOM 1519 C C . SER A 1 198 ? -14.578 -6.195 8.977 1 98.88 198 SER A C 1
ATOM 1521 O O . SER A 1 198 ? -15.539 -6.117 8.211 1 98.88 198 SER A O 1
ATOM 1523 N N . LYS A 1 199 ? -13.781 -5.207 9.172 1 98.56 199 LYS A N 1
ATOM 1524 C CA . LYS A 1 199 ? -13.75 -4.043 8.297 1 98.56 199 LYS A CA 1
ATOM 1525 C C . LYS A 1 199 ? -13.016 -4.352 6.996 1 98.56 199 LYS A C 1
ATOM 1527 O O . LYS A 1 199 ? -13.367 -3.834 5.938 1 98.56 199 LYS A O 1
ATOM 1532 N N . TYR A 1 200 ? -12.016 -5.164 7.09 1 98.81 200 TYR A N 1
ATOM 1533 C CA . TYR A 1 200 ? -11.25 -5.625 5.941 1 98.81 200 TYR A CA 1
ATOM 1534 C C . TYR A 1 200 ? -11.289 -7.145 5.836 1 98.81 200 TYR A C 1
ATOM 1536 O O . TYR A 1 200 ? -11.141 -7.852 6.836 1 98.81 200 TYR A O 1
ATOM 1544 N N . VAL A 1 201 ? -11.523 -7.672 4.648 1 98.94 201 VAL A N 1
ATOM 1545 C CA . VAL A 1 201 ? -11.57 -9.109 4.406 1 98.94 201 VAL A CA 1
ATOM 1546 C C . VAL A 1 201 ? -10.602 -9.477 3.285 1 98.94 201 VAL A C 1
ATOM 1548 O O . VAL A 1 201 ? -10.648 -8.898 2.197 1 98.94 201 VAL A O 1
ATOM 1551 N N . SER A 1 202 ? -9.703 -10.336 3.525 1 98.94 202 SER A N 1
ATOM 1552 C CA . SER A 1 202 ? -8.781 -10.844 2.518 1 98.94 202 SER A CA 1
ATOM 1553 C C . SER A 1 202 ? -9.016 -12.328 2.25 1 98.94 202 SER A C 1
ATOM 1555 O O . SER A 1 202 ? -9.008 -13.141 3.178 1 98.94 202 SER A O 1
ATOM 1557 N N . VAL A 1 203 ? -9.188 -12.688 0.978 1 98.88 203 VAL A N 1
ATOM 1558 C CA . VAL A 1 203 ? -9.547 -14.047 0.578 1 98.88 203 VAL A CA 1
ATOM 1559 C C . VAL A 1 203 ? -8.289 -14.812 0.164 1 98.88 203 VAL A C 1
ATOM 1561 O O . VAL A 1 203 ? -7.523 -14.352 -0.681 1 98.88 203 VAL A O 1
ATOM 1564 N N . HIS A 1 204 ? -8.125 -16 0.73 1 98.19 204 HIS A N 1
ATOM 1565 C CA . HIS A 1 204 ? -6.926 -16.812 0.495 1 98.19 204 HIS A CA 1
ATOM 1566 C C . HIS A 1 204 ? -7.27 -18.281 0.376 1 98.19 204 HIS A C 1
ATOM 1568 O O . HIS A 1 204 ? -6.379 -19.141 0.385 1 98.19 204 HIS A O 1
ATOM 1574 N N . ALA A 1 205 ? -8.508 -18.625 0.271 1 96.75 205 ALA A N 1
ATOM 1575 C CA . ALA A 1 205 ? -8.961 -20.016 0.203 1 96.75 205 ALA A CA 1
ATOM 1576 C C . ALA A 1 205 ? -8.68 -20.609 -1.171 1 96.75 205 ALA A C 1
ATOM 1578 O O . ALA A 1 205 ? -8.594 -19.891 -2.166 1 96.75 205 ALA A O 1
ATOM 1579 N N . PRO A 1 206 ? -8.5 -21.938 -1.243 1 92.25 206 PRO A N 1
ATOM 1580 C CA . PRO A 1 206 ? -8.453 -22.578 -2.555 1 92.25 206 PRO A CA 1
ATOM 1581 C C . PRO A 1 206 ? -9.805 -22.609 -3.256 1 92.25 206 PRO A C 1
ATOM 1583 O O . PRO A 1 206 ? -10.844 -22.469 -2.604 1 92.25 206 PRO A O 1
ATOM 1586 N N . LEU A 1 207 ? -9.742 -22.734 -4.539 1 92.94 207 LEU A N 1
ATOM 1587 C CA . LEU A 1 207 ? -10.977 -22.875 -5.301 1 92.94 207 LEU A CA 1
ATOM 1588 C C . LEU A 1 207 ? -11.398 -24.344 -5.379 1 92.94 207 LEU A C 1
ATOM 1590 O O . LEU A 1 207 ? -10.648 -25.172 -5.902 1 92.94 207 LEU A O 1
ATOM 1594 N N . THR A 1 208 ? -12.414 -24.703 -4.797 1 90.62 208 THR A N 1
ATOM 1595 C CA . THR A 1 208 ? -13.078 -26 -4.832 1 90.62 208 THR A CA 1
ATOM 1596 C C . THR A 1 208 ? -14.562 -25.844 -5.125 1 90.62 208 THR A C 1
ATOM 1598 O O . THR A 1 208 ? -15.062 -24.719 -5.266 1 90.62 208 THR A O 1
ATOM 1601 N N . GLU A 1 209 ? -15.188 -26.953 -5.262 1 91.56 209 GLU A N 1
ATOM 1602 C CA . GLU A 1 209 ? -16.641 -26.875 -5.426 1 91.56 209 GLU A CA 1
ATOM 1603 C C . GLU A 1 209 ? -17.297 -26.172 -4.242 1 91.56 209 GLU A C 1
ATOM 1605 O O . GLU A 1 209 ? -18.234 -25.406 -4.422 1 91.56 209 GLU A O 1
ATOM 1610 N N . GLU A 1 210 ? -16.75 -26.359 -3.117 1 93.06 210 GLU A N 1
ATOM 1611 C CA . GLU A 1 210 ? -17.312 -25.812 -1.882 1 93.06 210 GLU A CA 1
ATOM 1612 C C . GLU A 1 210 ? -16.984 -24.328 -1.742 1 93.06 210 GLU A C 1
ATOM 1614 O O . GLU A 1 210 ? -17.734 -23.578 -1.092 1 93.06 210 GLU A O 1
ATOM 1619 N N . THR A 1 211 ? -15.945 -23.844 -2.367 1 96 211 THR A N 1
ATOM 1620 C CA . THR A 1 211 ? -15.523 -22.469 -2.143 1 96 211 THR A CA 1
ATOM 1621 C C . THR A 1 211 ? -15.875 -21.594 -3.338 1 96 211 THR A C 1
ATOM 1623 O O . THR A 1 211 ? -15.641 -20.391 -3.316 1 96 211 THR A O 1
ATOM 1626 N N . HIS A 1 212 ? -16.406 -22.234 -4.41 1 97.12 212 HIS A N 1
ATOM 1627 C CA . HIS A 1 212 ? -16.891 -21.438 -5.539 1 97.12 212 HIS A CA 1
ATOM 1628 C C . HIS A 1 212 ? -17.984 -20.453 -5.098 1 97.12 212 HIS A C 1
ATOM 1630 O O . HIS A 1 212 ? -19 -20.859 -4.527 1 97.12 212 HIS A O 1
ATOM 1636 N N . HIS A 1 213 ? -17.766 -19.141 -5.27 1 98.31 213 HIS A N 1
ATOM 1637 C CA . HIS A 1 213 ? -18.672 -18.078 -4.867 1 98.31 213 HIS A CA 1
ATOM 1638 C C . HIS A 1 213 ? -18.906 -18.094 -3.359 1 98.31 213 HIS A C 1
ATOM 1640 O O . HIS A 1 213 ? -20.047 -17.906 -2.902 1 98.31 213 HIS A O 1
ATOM 1646 N N . LEU A 1 214 ? -17.812 -18.438 -2.695 1 98.25 214 LEU A N 1
ATOM 1647 C CA . LEU A 1 214 ? -17.828 -18.359 -1.239 1 98.25 214 LEU A CA 1
ATOM 1648 C C . LEU A 1 214 ? -18.281 -16.969 -0.786 1 98.25 214 LEU A C 1
ATOM 1650 O O . LEU A 1 214 ? -18.969 -16.844 0.234 1 98.25 214 LEU A O 1
ATOM 1654 N N . ILE A 1 215 ? -17.875 -15.961 -1.457 1 98.81 215 ILE A N 1
ATOM 1655 C CA . ILE A 1 215 ? -18.312 -14.586 -1.234 1 98.81 215 ILE A CA 1
ATOM 1656 C C . ILE A 1 215 ? -19.344 -14.203 -2.297 1 98.81 215 ILE A C 1
ATOM 1658 O O . ILE A 1 215 ? -18.984 -13.719 -3.375 1 98.81 215 ILE A O 1
ATOM 1662 N N . ASP A 1 216 ? -20.547 -14.414 -2.006 1 98.56 216 ASP A N 1
ATOM 1663 C CA . ASP A 1 216 ? -21.656 -14.133 -2.912 1 98.56 216 ASP A CA 1
ATOM 1664 C C . ASP A 1 216 ? -22.516 -12.984 -2.385 1 98.56 216 ASP A C 1
ATOM 1666 O O . ASP A 1 216 ? -22.094 -12.234 -1.508 1 98.56 216 ASP A O 1
ATOM 1670 N N . ALA A 1 217 ? -23.688 -12.797 -2.984 1 98.62 217 ALA A N 1
ATOM 1671 C CA . ALA A 1 217 ? -24.578 -11.695 -2.623 1 98.62 217 ALA A CA 1
ATOM 1672 C C . ALA A 1 217 ? -24.938 -11.75 -1.143 1 98.62 217 ALA A C 1
ATOM 1674 O O . ALA A 1 217 ? -24.969 -10.719 -0.469 1 98.62 217 ALA A O 1
ATOM 1675 N N . ALA A 1 218 ? -25.234 -12.898 -0.661 1 98.56 218 ALA A N 1
ATOM 1676 C CA . ALA A 1 218 ? -25.594 -13.055 0.75 1 98.56 218 ALA A CA 1
ATOM 1677 C C . ALA A 1 218 ? -24.422 -12.672 1.647 1 98.56 218 ALA A C 1
ATOM 1679 O O . ALA A 1 218 ? -24.609 -12.094 2.721 1 98.56 218 ALA A O 1
ATOM 1680 N N . ALA A 1 219 ? -23.25 -13.039 1.271 1 98.75 219 ALA A N 1
ATOM 1681 C CA . ALA A 1 219 ? -22.047 -12.656 2.012 1 98.75 219 ALA A CA 1
ATOM 1682 C C . ALA A 1 219 ? -21.906 -11.141 2.084 1 98.75 219 ALA A C 1
ATOM 1684 O O . ALA A 1 219 ? -21.625 -10.586 3.148 1 98.75 219 ALA A O 1
ATOM 1685 N N . PHE A 1 220 ? -22.078 -10.438 0.989 1 98.75 220 PHE A N 1
ATOM 1686 C CA . PHE A 1 220 ? -21.953 -8.992 0.943 1 98.75 220 PHE A CA 1
ATOM 1687 C C . PHE A 1 220 ? -22.984 -8.32 1.841 1 98.75 220 PHE A C 1
ATOM 1689 O O . PHE A 1 220 ? -22.703 -7.293 2.467 1 98.75 220 PHE A O 1
ATOM 1696 N N . GLU A 1 221 ? -24.172 -8.891 1.925 1 98.12 221 GLU A N 1
ATOM 1697 C CA . GLU A 1 221 ? -25.219 -8.352 2.787 1 98.12 221 GLU A CA 1
ATOM 1698 C C . GLU A 1 221 ? -24.812 -8.414 4.258 1 98.12 221 GLU A C 1
ATOM 1700 O O . GLU A 1 221 ? -25.266 -7.602 5.066 1 98.12 221 GLU A O 1
ATOM 1705 N N . ARG A 1 222 ? -24 -9.312 4.555 1 98.25 222 ARG A N 1
ATOM 1706 C CA . ARG A 1 222 ? -23.578 -9.508 5.938 1 98.25 222 ARG A CA 1
ATOM 1707 C C . ARG A 1 222 ? -22.391 -8.602 6.281 1 98.25 222 ARG A C 1
ATOM 1709 O O . ARG A 1 222 ? -22.172 -8.281 7.453 1 98.25 222 ARG A O 1
ATOM 1716 N N . MET A 1 223 ? -21.656 -8.195 5.34 1 98.69 223 MET A N 1
ATOM 1717 C CA . MET A 1 223 ? -20.469 -7.383 5.57 1 98.69 223 MET A CA 1
ATOM 1718 C C . MET A 1 223 ? -20.844 -5.984 6.051 1 98.69 223 MET A C 1
ATOM 1720 O O . MET A 1 223 ? -21.969 -5.539 5.848 1 98.69 223 MET A O 1
ATOM 1724 N N . ARG A 1 224 ? -19.891 -5.363 6.66 1 98.19 224 ARG A N 1
ATOM 1725 C CA . ARG A 1 224 ? -20.031 -3.959 7.031 1 98.19 224 ARG A CA 1
ATOM 1726 C C . ARG A 1 224 ? -20.141 -3.074 5.793 1 98.19 224 ARG A C 1
ATOM 1728 O O . ARG A 1 224 ? -19.516 -3.35 4.77 1 98.19 224 ARG A O 1
ATOM 1735 N N . GLU A 1 225 ? -20.828 -1.984 5.961 1 97.81 225 GLU A N 1
ATOM 1736 C CA . GLU A 1 225 ? -20.938 -1.018 4.875 1 97.81 225 GLU A CA 1
ATOM 1737 C C . GLU A 1 225 ? -19.578 -0.407 4.543 1 97.81 225 GLU A C 1
ATOM 1739 O O . GLU A 1 225 ? -19.328 -0.005 3.406 1 97.81 225 GLU A O 1
ATOM 1744 N N . ASP A 1 226 ? -18.703 -0.364 5.516 1 97.62 226 ASP A N 1
ATOM 1745 C CA . ASP A 1 226 ? -17.391 0.236 5.297 1 97.62 226 ASP A CA 1
ATOM 1746 C C . ASP A 1 226 ? -16.328 -0.833 5.02 1 97.62 226 ASP A C 1
ATOM 1748 O O . ASP A 1 226 ? -15.133 -0.572 5.129 1 97.62 226 ASP A O 1
ATOM 1752 N N . ALA A 1 227 ? -16.703 -2.037 4.664 1 98.69 227 ALA A N 1
ATOM 1753 C CA . ALA A 1 227 ? -15.773 -3.146 4.438 1 98.69 227 ALA A CA 1
ATOM 1754 C C . ALA A 1 227 ? -15.07 -3.01 3.088 1 98.69 227 ALA A C 1
ATOM 1756 O O . ALA A 1 227 ? -15.656 -2.5 2.127 1 98.69 227 ALA A O 1
ATOM 1757 N N . ILE A 1 228 ? -13.859 -3.426 3.031 1 98.88 228 ILE A N 1
ATOM 1758 C CA . ILE A 1 228 ? -13.086 -3.566 1.805 1 98.88 228 ILE A CA 1
ATOM 1759 C C . ILE A 1 228 ? -12.672 -5.023 1.618 1 98.88 228 ILE A C 1
ATOM 1761 O O . ILE A 1 228 ? -12.18 -5.66 2.553 1 98.88 228 ILE A O 1
ATOM 1765 N N . LEU A 1 229 ? -12.906 -5.547 0.447 1 98.94 229 LEU A N 1
ATOM 1766 C CA . LEU A 1 229 ? -12.586 -6.93 0.119 1 98.94 229 LEU A CA 1
ATOM 1767 C C . LEU A 1 229 ? -11.336 -7.004 -0.751 1 98.94 229 LEU A C 1
ATOM 1769 O O . LEU A 1 229 ? -11.219 -6.273 -1.738 1 98.94 229 LEU A O 1
ATOM 1773 N N . ILE A 1 230 ? -10.398 -7.855 -0.364 1 98.94 230 ILE A N 1
ATOM 1774 C CA . ILE A 1 230 ? -9.188 -8.117 -1.147 1 98.94 230 ILE A CA 1
ATOM 1775 C C . ILE A 1 230 ? -9.195 -9.562 -1.632 1 98.94 230 ILE A C 1
ATOM 1777 O O . ILE A 1 230 ? -9.453 -10.484 -0.854 1 98.94 230 ILE A O 1
ATOM 1781 N N . ASN A 1 231 ? -8.953 -9.758 -2.926 1 98.94 231 ASN A N 1
ATOM 1782 C CA . ASN A 1 231 ? -8.844 -11.117 -3.451 1 98.94 231 ASN A CA 1
ATOM 1783 C C . ASN A 1 231 ? -7.566 -11.297 -4.273 1 98.94 231 ASN A C 1
ATOM 1785 O O . ASN A 1 231 ? -7.461 -10.766 -5.379 1 98.94 231 ASN A O 1
ATOM 1789 N N . THR A 1 232 ? -6.637 -12.023 -3.742 1 98.62 232 THR A N 1
ATOM 1790 C CA . THR A 1 232 ? -5.41 -12.391 -4.438 1 98.62 232 THR A CA 1
ATOM 1791 C C . THR A 1 232 ? -5.324 -13.906 -4.617 1 98.62 232 THR A C 1
ATOM 1793 O O . THR A 1 232 ? -4.242 -14.445 -4.855 1 98.62 232 THR A O 1
ATOM 1796 N N . ALA A 1 233 ? -6.383 -14.586 -4.406 1 97.5 233 ALA A N 1
ATOM 1797 C CA . ALA A 1 233 ? -6.422 -16.047 -4.508 1 97.5 233 ALA A CA 1
ATOM 1798 C C . ALA A 1 233 ? -6.926 -16.484 -5.875 1 97.5 233 ALA A C 1
ATOM 1800 O O . ALA A 1 233 ? -6.191 -16.422 -6.863 1 97.5 233 ALA A O 1
ATOM 1801 N N . ARG A 1 234 ? -8.273 -16.797 -5.945 1 96.94 234 ARG A N 1
ATOM 1802 C CA . ARG A 1 234 ? -8.906 -17.188 -7.199 1 96.94 234 ARG A CA 1
ATOM 1803 C C . ARG A 1 234 ? -10.156 -16.344 -7.465 1 96.94 234 ARG A C 1
ATOM 1805 O O . ARG A 1 234 ? -10.922 -16.047 -6.543 1 96.94 234 ARG A O 1
ATOM 1812 N N . GLY A 1 235 ? -10.336 -15.969 -8.711 1 97.62 235 GLY A N 1
ATOM 1813 C CA . GLY A 1 235 ? -11.43 -15.102 -9.094 1 97.62 235 GLY A CA 1
ATOM 1814 C C . GLY A 1 235 ? -12.789 -15.648 -8.711 1 97.62 235 GLY A C 1
ATOM 1815 O O . GLY A 1 235 ? -13.578 -14.961 -8.062 1 97.62 235 GLY A O 1
ATOM 1816 N N . PRO A 1 236 ? -13.016 -16.938 -8.984 1 97.31 236 PRO A N 1
ATOM 1817 C CA . PRO A 1 236 ? -14.359 -17.5 -8.797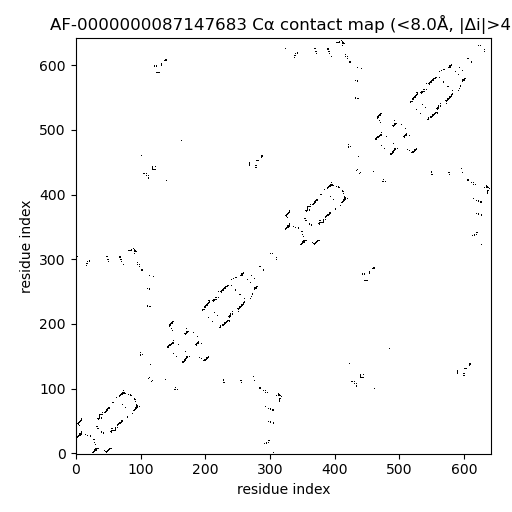 1 97.31 236 PRO A CA 1
ATOM 1818 C C . PRO A 1 236 ? -14.719 -17.672 -7.324 1 97.31 236 PRO A C 1
ATOM 1820 O O . PRO A 1 236 ? -15.844 -18.062 -7.004 1 97.31 236 PRO A O 1
ATOM 1823 N N . LEU A 1 237 ? -13.883 -17.391 -6.422 1 98.44 237 LEU A N 1
ATOM 1824 C CA . LEU A 1 237 ? -14.234 -17.391 -5.008 1 98.44 237 LEU A CA 1
ATOM 1825 C C . LEU A 1 237 ? -15.234 -16.281 -4.699 1 98.44 237 LEU A C 1
ATOM 1827 O O . LEU A 1 237 ? -16.016 -16.391 -3.744 1 98.44 237 LEU A O 1
ATOM 1831 N N . VAL A 1 238 ? -15.172 -15.227 -5.5 1 98.75 238 VAL A N 1
ATOM 1832 C CA . VAL A 1 238 ? -16.031 -14.062 -5.34 1 98.75 238 VAL A CA 1
ATOM 1833 C C . VAL A 1 238 ? -17 -13.969 -6.516 1 98.75 238 VAL A C 1
ATOM 1835 O O . VAL A 1 238 ? -16.594 -14.055 -7.676 1 98.75 238 VAL A O 1
ATOM 1838 N N . ASP A 1 239 ? -18.266 -13.883 -6.273 1 98.69 239 ASP A N 1
ATOM 1839 C CA . ASP A 1 239 ? -19.234 -13.562 -7.316 1 98.69 239 ASP A CA 1
ATOM 1840 C C . ASP A 1 239 ? -19.062 -12.117 -7.789 1 98.69 239 ASP A C 1
ATOM 1842 O O . ASP A 1 239 ? -19.547 -11.188 -7.137 1 98.69 239 ASP A O 1
ATOM 1846 N N . ILE A 1 240 ? -18.5 -11.984 -8.938 1 98.31 240 ILE A N 1
ATOM 1847 C CA . ILE A 1 240 ? -18.078 -10.68 -9.406 1 98.31 240 ILE A CA 1
ATOM 1848 C C . ILE A 1 240 ? -19.281 -9.797 -9.68 1 98.31 240 ILE A C 1
ATOM 1850 O O . ILE A 1 240 ? -19.25 -8.578 -9.484 1 98.31 240 ILE A O 1
ATOM 1854 N N . ASP A 1 241 ? -20.328 -10.367 -10.227 1 97.81 241 ASP A N 1
ATOM 1855 C CA . ASP A 1 241 ? -21.547 -9.594 -10.469 1 97.81 241 ASP A CA 1
ATOM 1856 C C . ASP A 1 241 ? -22.141 -9.086 -9.156 1 97.81 241 ASP A C 1
ATOM 1858 O O . ASP A 1 241 ? -22.531 -7.922 -9.055 1 97.81 241 ASP A O 1
ATOM 1862 N N . ALA A 1 242 ? -22.188 -9.953 -8.211 1 98.69 242 ALA A N 1
ATOM 1863 C CA . ALA A 1 242 ? -22.688 -9.562 -6.895 1 98.69 242 ALA A CA 1
ATOM 1864 C C . ALA A 1 242 ? -21.797 -8.484 -6.277 1 98.69 242 ALA A C 1
ATOM 1866 O O . ALA A 1 242 ? -22.297 -7.562 -5.621 1 98.69 242 ALA A O 1
ATOM 1867 N N . LEU A 1 243 ? -20.547 -8.609 -6.434 1 98.75 243 LEU A N 1
ATOM 1868 C CA . LEU A 1 243 ? -19.609 -7.609 -5.93 1 98.75 243 LEU A CA 1
ATOM 1869 C C . LEU A 1 243 ? -19.891 -6.25 -6.562 1 98.75 243 LEU A C 1
ATOM 1871 O O . LEU A 1 243 ? -19.922 -5.23 -5.863 1 98.75 243 LEU A O 1
ATOM 1875 N N . GLY A 1 244 ? -20 -6.258 -7.883 1 98.44 244 GLY A N 1
ATOM 1876 C CA . GLY A 1 244 ? -20.312 -5.012 -8.562 1 98.44 244 GLY A CA 1
ATOM 1877 C C . GLY A 1 244 ? -21.562 -4.34 -8.023 1 98.44 244 GLY A C 1
ATOM 1878 O O . GLY A 1 244 ? -21.562 -3.135 -7.766 1 98.44 244 GLY A O 1
ATOM 1879 N N . GLU A 1 245 ? -22.562 -5.105 -7.836 1 98.44 245 GLU A N 1
ATOM 1880 C CA . GLU A 1 245 ? -23.828 -4.594 -7.293 1 98.44 245 GLU A CA 1
ATOM 1881 C C . GLU A 1 245 ? -23.625 -4.043 -5.883 1 98.44 245 GLU A C 1
ATOM 1883 O O . GLU A 1 245 ? -24.156 -2.98 -5.551 1 98.44 245 GLU A O 1
ATOM 1888 N N . ALA A 1 246 ? -22.922 -4.754 -5.074 1 98.62 246 ALA A N 1
ATOM 1889 C CA . ALA A 1 246 ? -22.688 -4.375 -3.682 1 98.62 246 ALA A CA 1
ATOM 1890 C C . ALA A 1 246 ? -21.938 -3.053 -3.59 1 98.62 246 ALA A C 1
ATOM 1892 O O . ALA A 1 246 ? -22.281 -2.184 -2.789 1 98.62 246 ALA A O 1
ATOM 1893 N N . VAL A 1 247 ? -20.938 -2.881 -4.375 1 98.25 247 VAL A N 1
ATOM 1894 C CA . VAL A 1 247 ? -20.125 -1.663 -4.363 1 98.25 247 VAL A CA 1
ATOM 1895 C C . VAL A 1 247 ? -20.953 -0.489 -4.871 1 98.25 247 VAL A C 1
ATOM 1897 O O . VAL A 1 247 ? -20.922 0.6 -4.293 1 98.25 247 VAL A O 1
ATOM 1900 N N . GLU A 1 248 ? -21.672 -0.697 -5.902 1 97.5 248 GLU A N 1
ATOM 1901 C CA . GLU A 1 248 ? -22.5 0.348 -6.484 1 97.5 248 GLU A CA 1
ATOM 1902 C C . GLU A 1 248 ? -23.594 0.797 -5.508 1 97.5 248 GLU A C 1
ATOM 1904 O O . GLU A 1 248 ? -23.906 1.985 -5.43 1 97.5 248 GLU A O 1
ATOM 1909 N N . ALA A 1 249 ? -24.125 -0.133 -4.797 1 97.5 249 ALA A N 1
ATOM 1910 C CA . ALA A 1 249 ? -25.203 0.15 -3.852 1 97.5 249 ALA A CA 1
ATOM 1911 C C . ALA A 1 249 ? -24.656 0.702 -2.541 1 97.5 249 ALA A C 1
ATOM 1913 O O . ALA A 1 249 ? -25.406 1.148 -1.68 1 97.5 249 ALA A O 1
ATOM 1914 N N . GLY A 1 250 ? -23.391 0.622 -2.383 1 96.56 250 GLY A N 1
ATOM 1915 C CA . GLY A 1 250 ? -22.797 1.085 -1.144 1 96.56 250 GLY A CA 1
ATOM 1916 C C . GLY A 1 250 ? -22.938 0.093 -0.004 1 96.56 250 GLY A C 1
ATOM 1917 O O . GLY A 1 250 ? -22.938 0.481 1.166 1 96.56 250 GLY A O 1
ATOM 1918 N N . GLU A 1 251 ? -23.141 -1.103 -0.372 1 97.38 251 GLU A N 1
ATOM 1919 C CA . GLU A 1 251 ? -23.219 -2.156 0.635 1 97.38 251 GLU A CA 1
ATOM 1920 C C . GLU A 1 251 ? -21.844 -2.453 1.237 1 97.38 251 GLU A C 1
ATOM 1922 O O . GLU A 1 251 ? -21.75 -2.871 2.393 1 97.38 251 GLU A O 1
ATOM 1927 N N . ILE A 1 252 ? -20.828 -2.314 0.484 1 98.25 252 ILE A N 1
ATOM 1928 C CA . ILE A 1 252 ? -19.453 -2.326 0.977 1 98.25 252 ILE A CA 1
ATOM 1929 C C . ILE A 1 252 ? -18.672 -1.144 0.391 1 98.25 252 ILE A C 1
ATOM 1931 O O . ILE A 1 252 ? -19.141 -0.505 -0.558 1 98.25 252 ILE A O 1
ATOM 1935 N N . ALA A 1 253 ? -17.547 -0.87 0.936 1 98 253 ALA A N 1
ATOM 1936 C CA . ALA A 1 253 ? -16.828 0.362 0.608 1 98 253 ALA A CA 1
ATOM 1937 C C . ALA A 1 253 ? -15.992 0.193 -0.658 1 98 253 ALA A C 1
ATOM 1939 O O . ALA A 1 253 ? -15.719 1.167 -1.361 1 98 253 ALA A O 1
ATOM 1940 N N . GLY A 1 254 ? -15.547 -1.021 -0.941 1 98.25 254 GLY A N 1
ATOM 1941 C CA . GLY A 1 254 ? -14.719 -1.219 -2.121 1 98.25 254 GLY A CA 1
ATOM 1942 C C . GLY A 1 254 ? -14.039 -2.576 -2.156 1 98.25 254 GLY A C 1
ATOM 1943 O O . GLY A 1 254 ? -14.367 -3.457 -1.356 1 98.25 254 GLY A O 1
ATOM 1944 N N . ALA A 1 255 ? -13.109 -2.725 -3.15 1 98.88 255 ALA A N 1
ATOM 1945 C CA . ALA A 1 255 ? -12.414 -4 -3.299 1 98.88 255 ALA A CA 1
ATOM 1946 C C . ALA A 1 255 ? -11.094 -3.822 -4.039 1 98.88 255 ALA A C 1
ATOM 1948 O O . ALA A 1 255 ? -10.945 -2.902 -4.848 1 98.88 255 ALA A O 1
ATOM 1949 N N . GLY A 1 256 ? -10.141 -4.594 -3.705 1 98.94 256 GLY A N 1
ATOM 1950 C CA . GLY A 1 256 ? -8.914 -4.812 -4.453 1 98.94 256 GLY A CA 1
ATOM 1951 C C . GLY A 1 256 ? -8.82 -6.207 -5.047 1 98.94 256 GLY A C 1
ATOM 1952 O O . GLY A 1 256 ? -8.828 -7.199 -4.32 1 98.94 256 GLY A O 1
ATOM 1953 N N . LEU A 1 257 ? -8.711 -6.277 -6.355 1 98.88 257 LEU A N 1
ATOM 1954 C CA . LEU A 1 257 ? -8.812 -7.555 -7.055 1 98.88 257 LEU A CA 1
ATOM 1955 C C . LEU A 1 257 ? -7.582 -7.797 -7.926 1 98.88 257 LEU A C 1
ATOM 1957 O O . LEU A 1 257 ? -7.344 -7.062 -8.883 1 98.88 257 LEU A O 1
ATOM 1961 N N . ASP A 1 258 ? -6.902 -8.867 -7.617 1 98.81 258 ASP A N 1
ATOM 1962 C CA . ASP A 1 258 ? -5.785 -9.297 -8.453 1 98.81 258 ASP A CA 1
ATOM 1963 C C . ASP A 1 258 ? -6.223 -10.391 -9.43 1 98.81 258 ASP A C 1
ATOM 1965 O O . ASP A 1 258 ? -5.539 -10.656 -10.422 1 98.81 258 ASP A O 1
ATOM 1969 N N . VAL A 1 259 ? -7.344 -11.008 -9.156 1 98.19 259 VAL A N 1
ATOM 1970 C CA . VAL A 1 259 ? -7.824 -12.141 -9.938 1 98.19 259 VAL A CA 1
ATOM 1971 C C . VAL A 1 259 ? -9.289 -11.922 -10.32 1 98.19 259 VAL A C 1
ATOM 1973 O O . VAL A 1 259 ? -10.023 -11.234 -9.609 1 98.19 259 VAL A O 1
ATOM 1976 N N . LEU A 1 260 ? -9.633 -12.469 -11.391 1 97.44 260 LEU A N 1
ATOM 1977 C CA . LEU A 1 260 ? -11 -12.406 -11.914 1 97.44 260 LEU A CA 1
ATOM 1978 C C . LEU A 1 260 ? -11.469 -13.781 -12.375 1 97.44 260 LEU A C 1
ATOM 1980 O O . LEU A 1 260 ? -10.648 -14.68 -12.602 1 97.44 260 LEU A O 1
ATOM 1984 N N . PRO A 1 261 ? -12.734 -13.938 -12.453 1 95.81 261 PRO A N 1
ATOM 1985 C CA . PRO A 1 261 ? -13.234 -15.25 -12.859 1 95.81 261 PRO A CA 1
ATOM 1986 C C . PRO A 1 261 ? -12.711 -15.688 -14.227 1 95.81 261 PRO A C 1
ATOM 1988 O O . PRO A 1 261 ? -12.414 -16.875 -14.43 1 95.81 261 PRO A O 1
ATOM 1991 N N . GLU A 1 262 ? -12.648 -14.734 -15.086 1 92.56 262 GLU A N 1
ATOM 1992 C CA . GLU A 1 262 ? -12.055 -14.953 -16.406 1 92.56 262 GLU A CA 1
ATOM 1993 C C . GLU A 1 262 ? -10.867 -14.016 -16.641 1 92.56 262 GLU A C 1
ATOM 1995 O O . GLU A 1 262 ? -10.961 -12.812 -16.359 1 92.56 262 GLU A O 1
ATOM 2000 N N . GLU A 1 263 ? -9.797 -14.609 -17.141 1 91.69 263 GLU A N 1
ATOM 2001 C CA . GLU A 1 263 ? -8.594 -13.805 -17.344 1 91.69 263 GLU A CA 1
ATOM 2002 C C . GLU A 1 263 ? -7.945 -14.133 -18.688 1 91.69 263 GLU A C 1
ATOM 2004 O O . GLU A 1 263 ? -7.516 -15.266 -18.922 1 91.69 263 GLU A O 1
ATOM 2009 N N . PRO A 1 264 ? -7.965 -13.32 -19.625 1 90.56 264 PRO A N 1
ATOM 2010 C CA . PRO A 1 264 ? -8.492 -11.961 -19.484 1 90.56 264 PRO A CA 1
ATOM 2011 C C . PRO A 1 264 ? -10.023 -11.922 -19.453 1 90.56 264 PRO A C 1
ATOM 2013 O O . PRO A 1 264 ? -10.672 -12.82 -19.984 1 90.56 264 PRO A O 1
ATOM 2016 N N . PRO A 1 265 ? -10.477 -10.875 -18.781 1 92.56 265 PRO A N 1
ATOM 2017 C CA . PRO A 1 265 ? -11.938 -10.766 -18.734 1 92.56 265 PRO A CA 1
ATOM 2018 C C . PRO A 1 265 ? -12.531 -10.289 -20.047 1 92.56 265 PRO A C 1
ATOM 2020 O O . PRO A 1 265 ? -11.844 -9.664 -20.859 1 92.56 265 PRO A O 1
ATOM 2023 N N . ASP A 1 266 ? -13.766 -10.641 -20.219 1 89.88 266 ASP A N 1
ATOM 2024 C CA . ASP A 1 266 ? -14.477 -10.203 -21.406 1 89.88 266 ASP A CA 1
ATOM 2025 C C . ASP A 1 266 ? -14.641 -8.688 -21.422 1 89.88 266 ASP A C 1
ATOM 2027 O O . ASP A 1 266 ? -14.539 -8.055 -22.484 1 89.88 266 ASP A O 1
ATOM 2031 N N . SER A 1 267 ? -14.953 -8.164 -20.281 1 92.5 267 SER A N 1
ATOM 2032 C CA . SER A 1 267 ? -15.047 -6.723 -20.094 1 92.5 267 SER A CA 1
ATOM 2033 C C . SER A 1 267 ? -13.938 -6.223 -19.156 1 92.5 267 SER A C 1
ATOM 2035 O O . SER A 1 267 ? -13.773 -6.73 -18.047 1 92.5 267 SER A O 1
ATOM 2037 N N . ILE A 1 268 ? -13.266 -5.238 -19.734 1 91.81 268 ILE A N 1
ATOM 2038 C CA . ILE A 1 268 ? -12.141 -4.707 -18.969 1 91.81 268 ILE A CA 1
ATOM 2039 C C . ILE A 1 268 ? -12.367 -3.223 -18.688 1 91.81 268 ILE A C 1
ATOM 2041 O O . ILE A 1 268 ? -12.258 -2.389 -19.578 1 91.81 268 ILE A O 1
ATOM 2045 N N . PRO A 1 269 ? -12.594 -2.861 -17.438 1 89.94 269 PRO A N 1
ATOM 2046 C CA . PRO A 1 269 ? -12.812 -3.697 -16.25 1 89.94 269 PRO A CA 1
ATOM 2047 C C . PRO A 1 269 ? -14.227 -4.258 -16.172 1 89.94 269 PRO A C 1
ATOM 2049 O O . PRO A 1 269 ? -15.156 -3.689 -16.75 1 89.94 269 PRO A O 1
ATOM 2052 N N . PRO A 1 270 ? -14.391 -5.309 -15.414 1 94.94 270 PRO A N 1
ATOM 2053 C CA . PRO A 1 270 ? -15.742 -5.852 -15.266 1 94.94 270 PRO A CA 1
ATOM 2054 C C . PRO A 1 270 ? -16.625 -4.98 -14.383 1 94.94 270 PRO A C 1
ATOM 2056 O O . PRO A 1 270 ? -17.859 -5.004 -14.523 1 94.94 270 PRO A O 1
ATOM 2059 N N . ILE A 1 271 ? -16.062 -4.336 -13.375 1 96.25 271 ILE A N 1
ATOM 2060 C CA . ILE A 1 271 ? -16.734 -3.375 -12.516 1 96.25 271 ILE A CA 1
ATOM 2061 C C . ILE A 1 271 ? -16.109 -1.991 -12.695 1 96.25 271 ILE A C 1
ATOM 2063 O O . ILE A 1 271 ? -14.945 -1.782 -12.367 1 96.25 271 ILE A O 1
ATOM 2067 N N . ASP A 1 272 ? -16.828 -1.106 -13.258 1 93.31 272 ASP A N 1
ATOM 2068 C CA . ASP A 1 272 ? -16.344 0.258 -13.43 1 93.31 272 ASP A CA 1
ATOM 2069 C C . ASP A 1 272 ? -16.719 1.133 -12.234 1 93.31 272 ASP A C 1
ATOM 2071 O O . ASP A 1 272 ? -17.797 1.747 -12.227 1 93.31 272 ASP A O 1
ATOM 2075 N N . HIS A 1 273 ? -15.914 1.146 -11.297 1 95.38 273 HIS A N 1
ATOM 2076 C CA . HIS A 1 273 ? -16.141 1.896 -10.062 1 95.38 273 HIS A CA 1
ATOM 2077 C C . HIS A 1 273 ? -14.82 2.377 -9.469 1 95.38 273 HIS A C 1
ATOM 2079 O O . HIS A 1 273 ? -13.828 1.644 -9.469 1 95.38 273 HIS A O 1
ATOM 2085 N N . GLU A 1 274 ? -14.766 3.576 -8.93 1 93.75 274 GLU A N 1
ATOM 2086 C CA . GLU A 1 274 ? -13.547 4.199 -8.414 1 93.75 274 GLU A CA 1
ATOM 2087 C C . GLU A 1 274 ? -13.016 3.451 -7.199 1 93.75 274 GLU A C 1
ATOM 2089 O O . GLU A 1 274 ? -11.805 3.428 -6.961 1 93.75 274 GLU A O 1
ATOM 2094 N N . SER A 1 275 ? -13.93 2.754 -6.504 1 96.88 275 SER A N 1
ATOM 2095 C CA . SER A 1 275 ? -13.539 2.109 -5.254 1 96.88 275 SER A CA 1
ATOM 2096 C C . SER A 1 275 ? -13.047 0.686 -5.496 1 96.88 275 SER A C 1
ATOM 2098 O O . SER A 1 275 ? -12.75 -0.042 -4.547 1 96.88 275 SER A O 1
ATOM 2100 N N . VAL A 1 276 ? -13 0.27 -6.738 1 98.56 276 VAL A N 1
ATOM 2101 C CA . VAL A 1 276 ? -12.453 -1.037 -7.086 1 98.56 276 VAL A CA 1
ATOM 2102 C C . VAL A 1 276 ? -11.078 -0.868 -7.727 1 98.56 276 VAL A C 1
ATOM 2104 O O . VAL A 1 276 ? -10.93 -0.145 -8.719 1 98.56 276 VAL A O 1
ATOM 2107 N N . VAL A 1 277 ? -10.094 -1.475 -7.117 1 98.81 277 VAL A N 1
ATOM 2108 C CA . VAL A 1 277 ? -8.719 -1.419 -7.598 1 98.81 277 VAL A CA 1
ATOM 2109 C C . VAL A 1 277 ? -8.328 -2.764 -8.211 1 98.81 277 VAL A C 1
ATOM 2111 O O . VAL A 1 277 ? -8.586 -3.816 -7.625 1 98.81 277 VAL A O 1
ATOM 2114 N N . TYR A 1 278 ? -7.676 -2.709 -9.398 1 98.62 278 TYR A N 1
ATOM 2115 C CA . TYR A 1 278 ? -7.348 -3.934 -10.117 1 98.62 278 TYR A CA 1
ATOM 2116 C C . TYR A 1 278 ? -5.84 -4.07 -10.305 1 98.62 278 TYR A C 1
ATOM 2118 O O . TYR A 1 278 ? -5.145 -3.078 -10.547 1 98.62 278 TYR A O 1
ATOM 2126 N N . THR A 1 279 ? -5.359 -5.254 -10.18 1 98.62 279 THR A N 1
ATOM 2127 C CA . THR A 1 279 ? -4.086 -5.695 -10.734 1 98.62 279 THR A CA 1
ATOM 2128 C C . THR A 1 279 ? -4.25 -6.996 -11.516 1 98.62 279 THR A C 1
ATOM 2130 O O . THR A 1 279 ? -5.199 -7.75 -11.273 1 98.62 279 THR A O 1
ATOM 2133 N N . PRO A 1 280 ? -3.469 -7.242 -12.516 1 98.06 280 PRO A N 1
ATOM 2134 C CA . PRO A 1 280 ? -3.697 -8.312 -13.484 1 98.06 280 PRO A CA 1
ATOM 2135 C C . PRO A 1 280 ? -3 -9.617 -13.102 1 98.06 280 PRO A C 1
ATOM 2137 O O . PRO A 1 280 ? -2.123 -10.094 -13.828 1 98.06 280 PRO A O 1
ATOM 2140 N N . HIS A 1 281 ? -3.52 -10.242 -12.008 1 97.38 281 HIS A N 1
ATOM 2141 C CA . HIS A 1 281 ? -2.996 -11.523 -11.555 1 97.38 281 HIS A CA 1
ATOM 2142 C C . HIS A 1 281 ? -1.473 -11.508 -11.492 1 97.38 281 HIS A C 1
ATOM 2144 O O . HIS A 1 281 ? -0.815 -12.375 -12.07 1 97.38 281 HIS A O 1
ATOM 2150 N N . VAL A 1 282 ? -0.941 -10.547 -10.781 1 98.31 282 VAL A N 1
ATOM 2151 C CA . VAL A 1 282 ? 0.494 -10.281 -10.758 1 98.31 282 VAL A CA 1
ATOM 2152 C C . VAL A 1 282 ? 1.025 -10.445 -9.336 1 98.31 282 VAL A C 1
ATOM 2154 O O . VAL A 1 282 ? 2.232 -10.352 -9.102 1 98.31 282 VAL A O 1
ATOM 2157 N N . ALA A 1 283 ? 0.179 -10.773 -8.383 1 98.69 283 ALA A N 1
ATOM 2158 C CA . ALA A 1 283 ? 0.554 -10.82 -6.977 1 98.69 283 ALA A CA 1
ATOM 2159 C C . ALA A 1 283 ? 1.743 -11.75 -6.754 1 98.69 283 ALA A C 1
ATOM 2161 O O . ALA A 1 283 ? 2.574 -11.508 -5.875 1 98.69 283 ALA A O 1
ATOM 2162 N N . TRP A 1 284 ? 1.897 -12.773 -7.551 1 97.88 284 TRP A N 1
ATOM 2163 C CA . TRP A 1 284 ? 2.922 -13.797 -7.383 1 97.88 284 TRP A CA 1
ATOM 2164 C C . TRP A 1 284 ? 4.285 -13.289 -7.832 1 97.88 284 TRP A C 1
ATOM 2166 O O . TRP A 1 284 ? 5.32 -13.836 -7.441 1 97.88 284 TRP A O 1
ATOM 2176 N N . TYR A 1 285 ? 4.277 -12.242 -8.57 1 98.12 285 TYR A N 1
ATOM 2177 C CA . TYR A 1 285 ? 5.434 -11.969 -9.414 1 98.12 285 TYR A CA 1
ATOM 2178 C C . TYR A 1 285 ? 6.438 -11.07 -8.695 1 98.12 285 TYR A C 1
ATOM 2180 O O . TYR A 1 285 ? 6.062 -10.047 -8.125 1 98.12 285 TYR A O 1
ATOM 2188 N N . SER A 1 286 ? 7.551 -11.32 -8.672 1 97.75 286 SER A N 1
ATOM 2189 C CA . SER A 1 286 ? 8.844 -10.641 -8.625 1 97.75 286 SER A CA 1
ATOM 2190 C C . SER A 1 286 ? 9.883 -11.359 -9.469 1 97.75 286 SER A C 1
ATOM 2192 O O . SER A 1 286 ? 9.68 -12.516 -9.859 1 97.75 286 SER A O 1
ATOM 2194 N N . GLU A 1 287 ? 10.898 -10.656 -9.852 1 96.88 287 GLU A N 1
ATOM 2195 C CA . GLU A 1 287 ? 11.961 -11.336 -10.578 1 96.88 287 GLU A CA 1
ATOM 2196 C C . GLU A 1 287 ? 12.469 -12.555 -9.812 1 96.88 287 GLU A C 1
ATOM 2198 O O . GLU A 1 287 ? 12.703 -13.609 -10.398 1 96.88 287 GLU A O 1
ATOM 2203 N N . GLU A 1 288 ? 12.555 -12.453 -8.508 1 97.38 288 GLU A N 1
ATOM 2204 C CA . GLU A 1 288 ? 13.047 -13.516 -7.641 1 97.38 288 GLU A CA 1
ATOM 2205 C C . GLU A 1 288 ? 12.07 -14.688 -7.586 1 97.38 288 GLU A C 1
ATOM 2207 O O . GLU A 1 288 ? 12.477 -15.844 -7.707 1 97.38 288 GLU A O 1
ATOM 2212 N N . SER A 1 289 ? 10.789 -14.398 -7.41 1 98.06 289 SER A N 1
ATOM 2213 C CA . SER A 1 289 ? 9.805 -15.461 -7.32 1 98.06 289 SER A CA 1
ATOM 2214 C C . SER A 1 289 ? 9.648 -16.188 -8.656 1 98.06 289 SER A C 1
ATOM 2216 O O . SER A 1 289 ? 9.492 -17.406 -8.688 1 98.06 289 SER A O 1
ATOM 2218 N N . MET A 1 290 ? 9.672 -15.445 -9.75 1 97.81 290 MET A N 1
ATOM 2219 C CA . MET A 1 290 ? 9.578 -16.062 -11.07 1 97.81 290 MET A CA 1
ATOM 2220 C C . MET A 1 290 ? 10.727 -17.047 -11.297 1 97.81 290 MET A C 1
ATOM 2222 O O . MET A 1 290 ? 10.5 -18.172 -11.75 1 97.81 290 MET A O 1
ATOM 2226 N N . ALA A 1 291 ? 11.914 -16.625 -10.984 1 97.88 291 ALA A N 1
ATOM 2227 C CA . ALA A 1 291 ? 13.078 -17.5 -11.133 1 97.88 291 ALA A CA 1
ATOM 2228 C C . ALA A 1 291 ? 12.93 -18.75 -10.281 1 97.88 291 ALA A C 1
ATOM 2230 O O . ALA A 1 291 ? 13.219 -19.859 -10.742 1 97.88 291 ALA A O 1
ATOM 2231 N N . THR A 1 292 ? 12.492 -18.562 -9.062 1 98.19 292 THR A N 1
ATOM 2232 C CA . THR A 1 292 ? 12.305 -19.688 -8.148 1 98.19 292 THR A CA 1
ATOM 2233 C C . THR A 1 292 ? 11.242 -20.656 -8.68 1 98.19 292 THR A C 1
ATOM 2235 O O . THR A 1 292 ? 11.43 -21.859 -8.672 1 98.19 292 THR A O 1
ATOM 2238 N N . MET A 1 293 ? 10.148 -20.109 -9.133 1 98.38 293 MET A N 1
ATOM 2239 C CA . MET A 1 293 ? 9.047 -20.906 -9.672 1 98.38 293 MET A CA 1
ATOM 2240 C C . MET A 1 293 ? 9.508 -21.766 -10.844 1 98.38 293 MET A C 1
ATOM 2242 O O . MET A 1 293 ? 9.328 -22.984 -10.836 1 98.38 293 MET A O 1
ATOM 2246 N N . ARG A 1 294 ? 10.172 -21.141 -11.781 1 98.56 294 ARG A N 1
ATOM 2247 C CA . ARG A 1 294 ? 10.602 -21.781 -13.023 1 98.56 294 ARG A CA 1
ATOM 2248 C C . ARG A 1 294 ? 11.641 -22.859 -12.742 1 98.56 294 ARG A C 1
ATOM 2250 O O . ARG A 1 294 ? 11.547 -23.984 -13.266 1 98.56 294 ARG A O 1
ATOM 2257 N N . ARG A 1 295 ? 12.594 -22.562 -11.891 1 98.56 295 ARG A N 1
ATOM 2258 C CA . ARG A 1 295 ? 13.656 -23.516 -11.57 1 98.56 295 ARG A CA 1
ATOM 2259 C C . ARG A 1 295 ? 13.102 -24.703 -10.797 1 98.56 295 ARG A C 1
ATOM 2261 O O . ARG A 1 295 ? 13.414 -25.859 -11.109 1 98.56 295 ARG A O 1
ATOM 2268 N N . THR A 1 296 ? 12.273 -24.422 -9.805 1 98.62 296 THR A N 1
ATOM 2269 C CA . THR A 1 296 ? 11.758 -25.453 -8.914 1 98.62 296 THR A CA 1
ATOM 2270 C C . THR A 1 296 ? 10.961 -26.5 -9.695 1 98.62 296 THR A C 1
ATOM 2272 O O . THR A 1 296 ? 11.172 -27.703 -9.539 1 98.62 296 THR A O 1
ATOM 2275 N N . VAL A 1 297 ? 10.086 -26.031 -10.562 1 98.62 297 VAL A N 1
ATOM 2276 C CA . VAL A 1 297 ? 9.211 -26.969 -11.258 1 98.62 297 VAL A CA 1
ATOM 2277 C C . VAL A 1 297 ? 10.016 -27.734 -12.305 1 98.62 297 VAL A C 1
ATOM 2279 O O . VAL A 1 297 ? 9.773 -28.922 -12.531 1 98.62 297 VAL A O 1
ATOM 2282 N N . ALA A 1 298 ? 10.969 -27.109 -12.953 1 98.62 298 ALA A N 1
ATOM 2283 C CA . ALA A 1 298 ? 11.844 -27.781 -13.914 1 98.62 298 ALA A CA 1
ATOM 2284 C C . ALA A 1 298 ? 12.648 -28.891 -13.234 1 98.62 298 ALA A C 1
ATOM 2286 O O . ALA A 1 298 ? 12.742 -30.016 -13.75 1 98.62 298 ALA A O 1
ATOM 2287 N N . GLU A 1 299 ? 13.188 -28.578 -12.086 1 98.62 299 GLU A N 1
ATOM 2288 C CA . GLU A 1 299 ? 13.977 -29.531 -11.328 1 98.62 299 GLU A CA 1
ATOM 2289 C C . GLU A 1 299 ? 13.117 -30.703 -10.859 1 98.62 299 GLU A C 1
ATOM 2291 O O . GLU A 1 299 ? 13.547 -31.859 -10.891 1 98.62 299 GLU A O 1
ATOM 2296 N N . ASP A 1 300 ? 11.945 -30.375 -10.422 1 98.56 300 ASP A N 1
ATOM 2297 C CA . ASP A 1 300 ? 11.039 -31.406 -9.922 1 98.56 300 ASP A CA 1
ATOM 2298 C C . ASP A 1 300 ? 10.648 -32.375 -11.023 1 98.56 300 ASP A C 1
ATOM 2300 O O . ASP A 1 300 ? 10.766 -33.594 -10.859 1 98.56 300 ASP A O 1
ATOM 2304 N N . VAL A 1 301 ? 10.266 -31.891 -12.164 1 98.5 301 VAL A N 1
ATOM 2305 C CA . VAL A 1 301 ? 9.852 -32.719 -13.305 1 98.5 301 VAL A CA 1
ATOM 2306 C C . VAL A 1 301 ? 11.031 -33.531 -13.805 1 98.5 301 VAL A C 1
ATOM 2308 O O . VAL A 1 301 ? 10.891 -34.75 -14.062 1 98.5 301 VAL A O 1
ATOM 2311 N N . LEU A 1 302 ? 12.211 -32.906 -13.922 1 98.25 302 LEU A N 1
ATOM 2312 C CA . LEU A 1 302 ? 13.406 -33.625 -14.336 1 98.25 302 LEU A CA 1
ATOM 2313 C C . LEU A 1 302 ? 13.734 -34.75 -13.352 1 98.25 302 LEU A C 1
ATOM 2315 O O . LEU A 1 302 ? 14.062 -35.875 -13.758 1 98.25 302 LEU A O 1
ATOM 2319 N N . GLY A 1 303 ? 13.68 -34.438 -12.078 1 97.88 303 GLY A N 1
ATOM 2320 C CA . GLY A 1 303 ? 13.914 -35.438 -11.055 1 97.88 303 GLY A CA 1
ATOM 2321 C C . GLY A 1 303 ? 13.008 -36.656 -11.195 1 97.88 303 GLY A C 1
ATOM 2322 O O . GLY A 1 303 ? 13.469 -37.781 -11.102 1 97.88 303 GLY A O 1
ATOM 2323 N N . ILE A 1 304 ? 11.727 -36.406 -11.445 1 97.81 304 ILE A N 1
ATOM 2324 C CA . ILE A 1 304 ? 10.766 -37.5 -11.609 1 97.81 304 ILE A CA 1
ATOM 2325 C C . ILE A 1 304 ? 11.172 -38.375 -12.797 1 97.81 304 ILE A C 1
ATOM 2327 O O . ILE A 1 304 ? 11.141 -39.594 -12.703 1 97.81 304 ILE A O 1
ATOM 2331 N N . LEU A 1 305 ? 11.602 -37.781 -13.914 1 97.31 305 LEU A N 1
ATOM 2332 C CA . LEU A 1 305 ? 12.031 -38.5 -15.102 1 97.31 305 LEU A CA 1
ATOM 2333 C C . LEU A 1 305 ? 13.266 -39.344 -14.812 1 97.31 305 LEU A C 1
ATOM 2335 O O . LEU A 1 305 ? 13.5 -40.375 -15.461 1 97.31 305 LEU A O 1
ATOM 2339 N N . GLN A 1 306 ? 13.953 -38.906 -13.828 1 96.44 306 GLN A N 1
ATOM 2340 C CA . GLN A 1 306 ? 15.188 -39.594 -13.477 1 96.44 306 GLN A CA 1
ATOM 2341 C C . GLN A 1 306 ? 14.945 -40.625 -12.352 1 96.44 306 GLN A C 1
ATOM 2343 O O . GLN A 1 306 ? 15.883 -41.25 -11.883 1 96.44 306 GLN A O 1
ATOM 2348 N N . GLY A 1 307 ? 13.742 -40.656 -11.883 1 95.38 307 GLY A N 1
ATOM 2349 C CA . GLY A 1 307 ? 13.383 -41.719 -10.945 1 95.38 307 GLY A CA 1
ATOM 2350 C C . GLY A 1 307 ? 13.234 -41.188 -9.516 1 95.38 307 GLY A C 1
ATOM 2351 O O . GLY A 1 307 ? 12.984 -41.969 -8.602 1 95.38 307 GLY A O 1
ATOM 2352 N N . ASP A 1 308 ? 13.359 -39.875 -9.328 1 96.31 308 ASP A N 1
ATOM 2353 C CA . ASP A 1 308 ? 13.203 -39.312 -7.996 1 96.31 308 ASP A CA 1
ATOM 2354 C C . ASP A 1 308 ? 11.727 -39.219 -7.613 1 96.31 308 ASP A C 1
ATOM 2356 O O . ASP A 1 308 ? 10.852 -39.219 -8.484 1 96.31 308 ASP A O 1
ATOM 2360 N N . THR A 1 309 ? 11.438 -39.188 -6.328 1 96.25 309 THR A N 1
ATOM 2361 C CA . THR A 1 309 ? 10.102 -38.875 -5.816 1 96.25 309 THR A CA 1
ATOM 2362 C C . THR A 1 309 ? 9.742 -37.406 -6.039 1 96.25 309 THR A C 1
ATOM 2364 O O . THR A 1 309 ? 10.586 -36.531 -5.859 1 96.25 309 THR A O 1
ATOM 2367 N N . PRO A 1 310 ? 8.508 -37.125 -6.469 1 97.5 310 PRO A N 1
ATOM 2368 C CA . PRO A 1 310 ? 8.094 -35.75 -6.641 1 97.5 310 PRO A CA 1
ATOM 2369 C C . PRO A 1 310 ? 8.281 -34.906 -5.375 1 97.5 310 PRO A C 1
ATOM 2371 O O . PRO A 1 310 ? 7.992 -35.375 -4.273 1 97.5 310 PRO A O 1
ATOM 2374 N N . ARG A 1 311 ? 8.805 -33.75 -5.465 1 95.94 311 ARG A N 1
ATOM 2375 C CA . ARG A 1 311 ? 9.031 -32.844 -4.336 1 95.94 311 ARG A CA 1
ATOM 2376 C C . ARG A 1 311 ? 7.727 -32.188 -3.9 1 95.94 311 ARG A C 1
ATOM 2378 O O . ARG A 1 311 ? 7.492 -32 -2.705 1 95.94 311 ARG A O 1
ATOM 2385 N N . ASN A 1 312 ? 6.859 -31.766 -4.855 1 97.44 312 ASN A N 1
ATOM 2386 C CA . ASN A 1 312 ? 5.625 -31.047 -4.57 1 97.44 312 ASN A CA 1
ATOM 2387 C C . ASN A 1 312 ? 4.434 -31.672 -5.293 1 97.44 312 ASN A C 1
ATOM 2389 O O . ASN A 1 312 ? 3.771 -31 -6.094 1 97.44 312 ASN A O 1
ATOM 2393 N N . PRO A 1 313 ? 4.18 -32.906 -4.98 1 97.56 313 PRO A N 1
ATOM 2394 C CA . PRO A 1 313 ? 3.064 -33.562 -5.664 1 97.56 313 PRO A CA 1
ATOM 2395 C C . PRO A 1 313 ? 1.71 -32.969 -5.297 1 97.56 313 PRO A C 1
ATOM 2397 O O . PRO A 1 313 ? 1.493 -32.562 -4.145 1 97.56 313 PRO A O 1
ATOM 2400 N N . VAL A 1 314 ? 0.827 -32.938 -6.27 1 96.38 314 VAL A N 1
ATOM 2401 C CA . VAL A 1 314 ? -0.509 -32.406 -5.988 1 96.38 314 VAL A CA 1
ATOM 2402 C C . VAL A 1 314 ? -1.547 -33.5 -6.227 1 96.38 314 VAL A C 1
ATOM 2404 O O . VAL A 1 314 ? -2.744 -33.281 -6.035 1 96.38 314 VAL A O 1
ATOM 2407 N N . ASN A 1 315 ? -1.112 -34.688 -6.703 1 95.69 315 ASN A N 1
ATOM 2408 C CA . ASN A 1 315 ? -1.948 -35.875 -6.805 1 95.69 315 ASN A CA 1
ATOM 2409 C C . ASN A 1 315 ? -1.232 -37.125 -6.266 1 95.69 315 ASN A C 1
ATOM 2411 O O . ASN A 1 315 ? -0.026 -37.062 -6.02 1 95.69 315 ASN A O 1
ATOM 2415 N N . ASP A 1 316 ? -1.971 -38.156 -5.957 1 91.44 316 ASP A N 1
ATOM 2416 C CA . ASP A 1 316 ? -1.425 -39.375 -5.379 1 91.44 316 ASP A CA 1
ATOM 2417 C C . ASP A 1 316 ? -1.344 -40.5 -6.426 1 91.44 316 ASP A C 1
ATOM 2419 O O . ASP A 1 316 ? -2.363 -41.094 -6.797 1 91.44 316 ASP A O 1
ATOM 2423 N N . VAL A 1 317 ? -0.171 -40.75 -6.965 1 86.94 317 VAL A N 1
ATOM 2424 C CA . VAL A 1 317 ? -0.015 -41.812 -7.949 1 86.94 317 VAL A CA 1
ATOM 2425 C C . VAL A 1 317 ? 0.485 -43.094 -7.266 1 86.94 317 VAL A C 1
ATOM 2427 O O . VAL A 1 317 ? 0.382 -44.188 -7.824 1 86.94 317 VAL A O 1
ATOM 2430 N N . ASP A 1 318 ? 1.513 -43.156 -6.316 1 67.44 318 ASP A N 1
ATOM 2431 C CA . ASP A 1 318 ? 2.01 -44.406 -5.73 1 67.44 318 ASP A CA 1
ATOM 2432 C C . ASP A 1 318 ? 0.957 -45.062 -4.832 1 67.44 318 ASP A C 1
ATOM 2434 O O . ASP A 1 318 ? 0.651 -44.531 -3.754 1 67.44 318 ASP A O 1
ATOM 2438 N N . GLY A 1 319 ? -0.416 -45.281 -5.176 1 49.38 319 GLY A N 1
ATOM 2439 C CA . GLY A 1 319 ? -1.247 -46.094 -4.305 1 49.38 319 GLY A CA 1
ATOM 2440 C C . GLY A 1 319 ? -0.838 -46 -2.848 1 49.38 319 GLY A C 1
ATOM 2441 O O . GLY A 1 319 ? -1.208 -46.875 -2.047 1 49.38 319 GLY A O 1
ATOM 2442 N N . THR A 1 320 ? 0.35 -45.562 -2.541 1 38.28 320 THR A N 1
ATOM 2443 C CA . THR A 1 320 ? 0.663 -45.781 -1.129 1 38.28 320 THR A CA 1
ATOM 2444 C C . THR A 1 320 ? -0.235 -44.906 -0.254 1 38.28 320 THR A C 1
ATOM 2446 O O . THR A 1 320 ? -0.223 -43.656 -0.371 1 38.28 320 THR A O 1
ATOM 2449 N N . GLU A 1 321 ? -1.313 -45.281 0.123 1 34.06 321 GLU A N 1
ATOM 2450 C CA . GLU A 1 321 ? -1.996 -44.781 1.32 1 34.06 321 GLU A CA 1
ATOM 2451 C C . GLU A 1 321 ? -1.009 -44.531 2.459 1 34.06 321 GLU A C 1
ATOM 2453 O O . GLU A 1 321 ? -0.135 -45.375 2.717 1 34.06 321 GLU A O 1
ATOM 2458 N N . MET B 1 1 ? -14.852 40.031 29.047 1 66.12 1 MET B N 1
ATOM 2459 C CA . MET B 1 1 ? -14.938 40.188 27.594 1 66.12 1 MET B CA 1
ATOM 2460 C C . MET B 1 1 ? -14.898 38.844 26.891 1 66.12 1 MET B C 1
ATOM 2462 O O . MET B 1 1 ? -14.219 37.938 27.344 1 66.12 1 MET B O 1
ATOM 2466 N N . THR B 1 2 ? -15.828 38.625 25.953 1 90.12 2 THR B N 1
ATOM 2467 C CA . THR B 1 2 ? -15.945 37.344 25.234 1 90.12 2 THR B CA 1
ATOM 2468 C C . THR B 1 2 ? -14.797 37.188 24.234 1 90.12 2 THR B C 1
ATOM 2470 O O . THR B 1 2 ? -14.547 38.094 23.422 1 90.12 2 THR B O 1
ATOM 2473 N N . HIS B 1 3 ? -14.023 36.188 24.438 1 96.38 3 HIS B N 1
ATOM 2474 C CA . HIS B 1 3 ? -12.922 35.938 23.531 1 96.38 3 HIS B CA 1
ATOM 2475 C C . HIS B 1 3 ? -13.422 35.719 22.109 1 96.38 3 HIS B C 1
ATOM 2477 O O . HIS B 1 3 ? -14.445 35.062 21.906 1 96.38 3 HIS B O 1
ATOM 2483 N N . ARG B 1 4 ? -12.695 36.344 21.188 1 97.88 4 ARG B N 1
ATOM 2484 C CA . ARG B 1 4 ? -13.031 36.188 19.766 1 97.88 4 ARG B CA 1
ATOM 2485 C C . ARG B 1 4 ? -11.938 35.438 19.031 1 97.88 4 ARG B C 1
ATOM 2487 O O . ARG B 1 4 ? -10.797 35.875 18.953 1 97.88 4 ARG B O 1
ATOM 2494 N N . ILE B 1 5 ? -12.328 34.312 18.453 1 9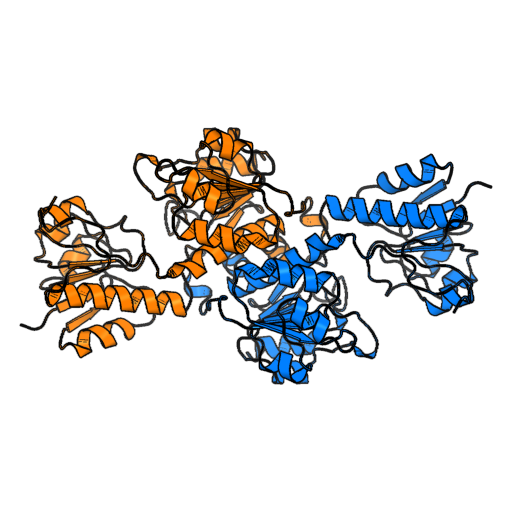8.56 5 ILE B N 1
ATOM 2495 C CA . ILE B 1 5 ? -11.406 33.469 17.688 1 98.56 5 ILE B CA 1
ATOM 2496 C C . ILE B 1 5 ? -11.844 33.438 16.219 1 98.56 5 ILE B C 1
ATOM 2498 O O . ILE B 1 5 ? -13.023 33.25 15.922 1 98.56 5 ILE B O 1
ATOM 2502 N N . VAL B 1 6 ? -10.914 33.625 15.305 1 98.69 6 VAL B N 1
ATOM 2503 C CA . VAL B 1 6 ? -11.211 33.625 13.875 1 98.69 6 VAL B CA 1
ATOM 2504 C C . VAL B 1 6 ? -10.453 32.469 13.211 1 98.69 6 VAL B C 1
ATOM 2506 O O . VAL B 1 6 ? -9.242 32.344 13.383 1 98.69 6 VAL B O 1
ATOM 2509 N N . VAL B 1 7 ? -11.156 31.594 12.5 1 98.75 7 VAL B N 1
ATOM 2510 C CA . VAL B 1 7 ? -10.547 30.641 11.586 1 98.75 7 VAL B CA 1
ATOM 2511 C C . VAL B 1 7 ? -10.281 31.328 10.242 1 98.75 7 VAL B C 1
ATOM 2513 O O . VAL B 1 7 ? -11.211 31.75 9.555 1 98.75 7 VAL B O 1
ATOM 2516 N N . THR B 1 8 ? -9.055 31.391 9.859 1 98.44 8 THR B N 1
ATOM 2517 C CA . THR B 1 8 ? -8.68 32.188 8.688 1 98.44 8 THR B CA 1
ATOM 2518 C C . THR B 1 8 ? -9.156 31.5 7.41 1 98.44 8 THR B C 1
ATOM 2520 O O . THR B 1 8 ? -9.555 32.188 6.453 1 98.44 8 THR B O 1
ATOM 2523 N N . ASP B 1 9 ? -9.047 30.234 7.363 1 96.94 9 ASP B N 1
ATOM 2524 C CA . ASP B 1 9 ? -9.398 29.406 6.215 1 96.94 9 ASP B CA 1
ATOM 2525 C C . ASP B 1 9 ? -9.508 27.938 6.617 1 96.94 9 ASP B C 1
ATOM 2527 O O . ASP B 1 9 ? -8.953 27.531 7.637 1 96.94 9 ASP B O 1
ATOM 2531 N N . TYR B 1 10 ? -10.32 27.203 5.898 1 94.5 10 TYR B N 1
ATOM 2532 C CA . TYR B 1 10 ? -10.469 25.781 6.188 1 94.5 10 TYR B CA 1
ATOM 2533 C C . TYR B 1 10 ? -11.094 25.047 5.004 1 94.5 10 TYR B C 1
ATOM 2535 O O . TYR B 1 10 ? -11.883 25.625 4.254 1 94.5 10 TYR B O 1
ATOM 2543 N N . ASP B 1 11 ? -10.703 23.781 4.855 1 90.81 11 ASP B N 1
ATOM 2544 C CA . ASP B 1 11 ? -11.281 22.891 3.852 1 90.81 11 ASP B CA 1
ATOM 2545 C C . ASP B 1 11 ? -12.266 21.922 4.484 1 90.81 11 ASP B C 1
ATOM 2547 O O . ASP B 1 11 ? -12.758 21 3.816 1 90.81 11 ASP B O 1
ATOM 2551 N N . PHE B 1 12 ? -12.57 22.062 5.73 1 93 12 PHE B N 1
ATOM 2552 C CA . PHE B 1 12 ? -13.531 21.219 6.426 1 93 12 PHE B CA 1
ATOM 2553 C C . PHE B 1 12 ? -14.953 21.547 5.992 1 93 12 PHE B C 1
ATOM 2555 O O . PHE B 1 12 ? -15.219 22.656 5.52 1 93 12 PHE B O 1
ATOM 2562 N N . PRO B 1 13 ? -15.859 20.562 6.164 1 91.25 13 PRO B N 1
ATOM 2563 C CA . PRO B 1 13 ? -17.234 20.859 5.758 1 91.25 13 PRO B CA 1
ATOM 2564 C C . PRO B 1 13 ? -17.875 21.969 6.578 1 91.25 13 PRO B C 1
ATOM 2566 O O . PRO B 1 13 ? -18.703 22.719 6.066 1 91.25 13 PRO B O 1
ATOM 2569 N N . ASP B 1 14 ? -17.578 22.062 7.801 1 95.81 14 ASP B N 1
ATOM 2570 C CA . ASP B 1 14 ? -18.031 23.094 8.719 1 95.81 14 ASP B CA 1
ATOM 2571 C C . ASP B 1 14 ? -17.078 23.219 9.906 1 95.81 14 ASP B C 1
ATOM 2573 O O . ASP B 1 14 ? -16.016 22.594 9.938 1 95.81 14 ASP B O 1
ATOM 2577 N N . LEU B 1 15 ? -17.469 24.125 10.75 1 98.12 15 LEU B N 1
ATOM 2578 C CA . LEU B 1 15 ? -16.625 24.359 11.93 1 98.12 15 LEU B CA 1
ATOM 2579 C C . LEU B 1 15 ? -17.297 23.828 13.188 1 98.12 15 LEU B C 1
ATOM 2581 O O . LEU B 1 15 ? -17.188 24.422 14.258 1 98.12 15 LEU B O 1
ATOM 2585 N N . SER B 1 16 ? -18.016 22.75 13.039 1 97.94 16 SER B N 1
ATOM 2586 C CA . SER B 1 16 ? -18.797 22.219 14.148 1 97.94 16 SER B CA 1
ATOM 2587 C C . SER B 1 16 ? -17.906 21.766 15.297 1 97.94 16 SER B C 1
ATOM 2589 O O . SER B 1 16 ? -18.25 21.953 16.469 1 97.94 16 SER B O 1
ATOM 2591 N N . ILE B 1 17 ? -16.781 21.234 15 1 98.25 17 ILE B N 1
ATOM 2592 C CA . ILE B 1 17 ? -15.867 20.75 16.031 1 98.25 17 ILE B CA 1
ATOM 2593 C C . ILE B 1 17 ? -15.297 21.938 16.812 1 98.25 17 ILE B C 1
ATOM 2595 O O . ILE B 1 17 ? -15.359 21.969 18.047 1 98.25 17 ILE B O 1
ATOM 2599 N N . GLU B 1 18 ? -14.797 22.906 16.125 1 98.44 18 GLU B N 1
ATOM 2600 C CA . GLU B 1 18 ? -14.281 24.109 16.766 1 98.44 18 GLU B CA 1
ATOM 2601 C C . GLU B 1 18 ? -15.359 24.797 17.609 1 98.44 18 GLU B C 1
ATOM 2603 O O . GLU B 1 18 ? -15.086 25.234 18.719 1 98.44 18 GLU B O 1
ATOM 2608 N N . ARG B 1 19 ? -16.578 24.891 17.062 1 97.81 19 ARG B N 1
ATOM 2609 C CA . ARG B 1 19 ? -17.688 25.531 17.75 1 97.81 19 ARG B CA 1
ATOM 2610 C C . ARG B 1 19 ? -18.031 24.812 19.047 1 97.81 19 ARG B C 1
ATOM 2612 O O . ARG B 1 19 ? -18.344 25.438 20.062 1 97.81 19 ARG B O 1
ATOM 2619 N N . SER B 1 20 ? -18.031 23.516 18.969 1 97.75 20 SER B N 1
ATOM 2620 C CA . SER B 1 20 ? -18.344 22.719 20.156 1 97.75 20 SER B CA 1
ATOM 2621 C C . SER B 1 20 ? -17.359 23.016 21.281 1 97.75 20 SER B C 1
ATOM 2623 O O . SER B 1 20 ? -17.734 22.969 22.453 1 97.75 20 SER B O 1
ATOM 2625 N N . VAL B 1 21 ? -16.156 23.328 20.969 1 97.69 21 VAL B N 1
ATOM 2626 C CA . VAL B 1 21 ? -15.117 23.609 21.953 1 97.69 21 VAL B CA 1
ATOM 2627 C C . VAL B 1 21 ? -15.219 25.062 22.406 1 97.69 21 VAL B C 1
ATOM 2629 O O . VAL B 1 21 ? -15.273 25.344 23.609 1 97.69 21 VAL B O 1
ATOM 2632 N N . ILE B 1 22 ? -15.312 26 21.484 1 97.44 22 ILE B N 1
ATOM 2633 C CA . ILE B 1 22 ? -15.117 27.422 21.719 1 97.44 22 ILE B CA 1
ATOM 2634 C C . ILE B 1 22 ? -16.406 28.031 22.281 1 97.44 22 ILE B C 1
ATOM 2636 O O . ILE B 1 22 ? -16.359 28.797 23.25 1 97.44 22 ILE B O 1
ATOM 2640 N N . GLU B 1 23 ? -17.453 27.641 21.703 1 93.44 23 GLU B N 1
ATOM 2641 C CA . GLU B 1 23 ? -18.719 28.234 22.125 1 93.44 23 GLU B CA 1
ATOM 2642 C C . GLU B 1 23 ? -19.172 27.656 23.469 1 93.44 23 GLU B C 1
ATOM 2644 O O . GLU B 1 23 ? -19.875 28.312 24.234 1 93.44 23 GLU B O 1
ATOM 2649 N N . ALA B 1 24 ? -18.781 26.469 23.719 1 92.25 24 ALA B N 1
ATOM 2650 C CA . ALA B 1 24 ? -19.078 25.875 25.016 1 92.25 24 ALA B CA 1
ATOM 2651 C C . ALA B 1 24 ? -18.406 26.656 26.141 1 92.25 24 ALA B C 1
ATOM 2653 O O . ALA B 1 24 ? -18.859 26.625 27.281 1 92.25 24 ALA B O 1
ATOM 2654 N N . ALA B 1 25 ? -17.422 27.453 25.828 1 94.25 25 ALA B N 1
ATOM 2655 C CA . ALA B 1 25 ? -16.703 28.266 26.812 1 94.25 25 ALA B CA 1
ATOM 2656 C C . ALA B 1 25 ? -17.125 29.719 26.734 1 94.25 25 ALA B C 1
ATOM 2658 O O . ALA B 1 25 ? -16.406 30.609 27.219 1 94.25 25 ALA B O 1
ATOM 2659 N N . ASP B 1 26 ? -18.141 29.984 26.016 1 94.12 26 ASP B N 1
ATOM 2660 C CA . ASP B 1 26 ? -18.719 31.312 25.875 1 94.12 26 ASP B CA 1
ATOM 2661 C C . ASP B 1 26 ? -17.781 32.25 25.109 1 94.12 26 ASP B C 1
ATOM 2663 O O . ASP B 1 26 ? -17.656 33.406 25.438 1 94.12 26 ASP B O 1
ATOM 2667 N N . ALA B 1 27 ? -17.031 31.656 24.234 1 96.81 27 ALA B N 1
ATOM 2668 C CA . ALA B 1 27 ? -16.219 32.438 23.297 1 96.81 27 ALA B CA 1
ATOM 2669 C C . ALA B 1 27 ? -16.859 32.469 21.922 1 96.81 27 ALA B C 1
ATOM 2671 O O . ALA B 1 27 ? -17.75 31.641 21.625 1 96.81 27 ALA B O 1
ATOM 2672 N N . ASP B 1 28 ? -16.453 33.406 21.156 1 97.12 28 ASP B N 1
ATOM 2673 C CA . ASP B 1 28 ? -17 33.594 19.812 1 97.12 28 ASP B CA 1
ATOM 2674 C C . ASP B 1 28 ? -16.078 33 18.75 1 97.12 28 ASP B C 1
ATOM 2676 O O . ASP B 1 28 ? -14.859 33.188 18.812 1 97.12 28 ASP B O 1
ATOM 2680 N N . LEU B 1 29 ? -16.688 32.281 17.812 1 98.19 29 LEU B N 1
ATOM 2681 C CA . LEU B 1 29 ? -15.938 31.719 16.688 1 98.19 29 LEU B CA 1
ATOM 2682 C C . LEU B 1 29 ? -16.484 32.219 15.367 1 98.19 29 LEU B C 1
ATOM 2684 O O . LEU B 1 29 ? -17.688 32.188 15.125 1 98.19 29 LEU B O 1
ATOM 2688 N N . ARG B 1 30 ? -15.586 32.719 14.539 1 97.5 30 ARG B N 1
ATOM 2689 C CA . ARG B 1 30 ? -15.953 33.125 13.195 1 97.5 30 ARG B CA 1
ATOM 2690 C C . ARG B 1 30 ? -15.086 32.438 12.148 1 97.5 30 ARG B C 1
ATOM 2692 O O . ARG B 1 30 ? -13.867 32.344 12.32 1 97.5 30 ARG B O 1
ATOM 2699 N N . GLY B 1 31 ? -15.695 31.938 11.148 1 97.75 31 GLY B N 1
ATOM 2700 C CA . GLY B 1 31 ? -15 31.344 10.016 1 97.75 31 GLY B CA 1
ATOM 2701 C C . GLY B 1 31 ? -14.875 32.281 8.836 1 97.75 31 GLY B C 1
ATOM 2702 O O . GLY B 1 31 ? -15.828 33 8.484 1 97.75 31 GLY B O 1
ATOM 2703 N N . GLU B 1 32 ? -13.672 32.375 8.289 1 97.25 32 GLU B N 1
ATOM 2704 C CA . GLU B 1 32 ? -13.391 33.25 7.156 1 97.25 32 GLU B CA 1
ATOM 2705 C C . GLU B 1 32 ? -12.648 32.5 6.055 1 97.25 32 GLU B C 1
ATOM 2707 O O . GLU B 1 32 ? -12.359 31.312 6.191 1 97.25 32 GLU B O 1
ATOM 2712 N N . TYR B 1 33 ? -12.43 33.125 4.883 1 96.31 33 TYR B N 1
ATOM 2713 C CA . TYR B 1 33 ? -11.586 32.625 3.797 1 96.31 33 TYR B CA 1
ATOM 2714 C C . TYR B 1 33 ? -10.562 33.688 3.377 1 96.31 33 TYR B C 1
ATOM 2716 O O . TYR B 1 33 ? -10.742 34.344 2.357 1 96.31 33 TYR B O 1
ATOM 2724 N N . ALA B 1 34 ? -9.586 33.812 4.23 1 97.06 34 ALA B N 1
ATOM 2725 C CA . ALA B 1 34 ? -8.477 34.75 4.051 1 97.06 34 ALA B CA 1
ATOM 2726 C C . ALA B 1 34 ? -7.148 34 3.939 1 97.06 34 ALA B C 1
ATOM 2728 O O . ALA B 1 34 ? -6.848 33.125 4.75 1 97.06 34 ALA B O 1
ATOM 2729 N N . ARG B 1 35 ? -6.355 34.375 2.926 1 94.69 35 ARG B N 1
ATOM 2730 C CA . ARG B 1 35 ? -5.113 33.625 2.727 1 94.69 35 ARG B CA 1
ATOM 2731 C C . ARG B 1 35 ? -3.906 34.562 2.75 1 94.69 35 ARG B C 1
ATOM 2733 O O . ARG B 1 35 ? -2.854 34.219 3.281 1 94.69 35 ARG B O 1
ATOM 2740 N N . THR B 1 36 ? -4.109 35.781 2.258 1 97.19 36 THR B N 1
ATOM 2741 C CA . THR B 1 36 ? -3.01 36.719 2.275 1 97.19 36 THR B CA 1
ATOM 2742 C C . THR B 1 36 ? -2.98 37.5 3.594 1 97.19 36 THR B C 1
ATOM 2744 O O . THR B 1 36 ? -3.996 37.594 4.285 1 97.19 36 THR B O 1
ATOM 2747 N N . PRO B 1 37 ? -1.813 38.062 3.896 1 98.31 37 PRO B N 1
ATOM 2748 C CA . PRO B 1 37 ? -1.74 38.812 5.141 1 98.31 37 PRO B CA 1
ATOM 2749 C C . PRO B 1 37 ? -2.764 39.969 5.195 1 98.31 37 PRO B C 1
ATOM 2751 O O . PRO B 1 37 ? -3.381 40.188 6.238 1 98.31 37 PRO B O 1
ATOM 2754 N N . GLU B 1 38 ? -2.967 40.625 4.082 1 98.25 38 GLU B N 1
ATOM 2755 C CA . GLU B 1 38 ? -3.932 41.719 4.031 1 98.25 38 GLU B CA 1
ATOM 2756 C C . GLU B 1 38 ? -5.348 41.219 4.293 1 98.25 38 GLU B C 1
ATOM 2758 O O . GLU B 1 38 ? -6.105 41.844 5.039 1 98.25 38 GLU B O 1
ATOM 2763 N N . GLU B 1 39 ? -5.672 40.125 3.668 1 98.5 39 GLU B N 1
ATOM 2764 C CA . GLU B 1 39 ? -6.988 39.531 3.871 1 98.5 39 GLU B CA 1
ATOM 2765 C C . GLU B 1 39 ? -7.18 39.094 5.32 1 98.5 39 GLU B C 1
ATOM 2767 O O . GLU B 1 39 ? -8.266 39.25 5.883 1 98.5 39 GLU B O 1
ATOM 2772 N N . VAL B 1 40 ? -6.137 38.562 5.902 1 98.69 40 VAL B N 1
ATOM 2773 C CA . VAL B 1 40 ? -6.184 38.062 7.281 1 98.69 40 VAL B CA 1
ATOM 2774 C C . VAL B 1 40 ? -6.426 39.25 8.227 1 98.69 40 VAL B C 1
ATOM 2776 O O . VAL B 1 40 ? -7.25 39.156 9.133 1 98.69 40 VAL B O 1
ATOM 2779 N N . ILE B 1 41 ? -5.699 40.344 8.039 1 98.56 41 ILE B N 1
ATOM 2780 C CA . ILE B 1 41 ? -5.809 41.531 8.883 1 98.56 41 ILE B CA 1
ATOM 2781 C C . ILE B 1 41 ? -7.242 42.062 8.836 1 98.56 41 ILE B C 1
ATOM 2783 O O . ILE B 1 41 ? -7.82 42.406 9.875 1 98.56 41 ILE B O 1
ATOM 2787 N N . GLU B 1 42 ? -7.793 42.094 7.625 1 98.44 42 GLU B N 1
ATOM 2788 C CA . GLU B 1 42 ? -9.156 42.594 7.465 1 98.44 42 GLU B CA 1
ATOM 2789 C C . GLU B 1 42 ? -10.164 41.656 8.117 1 98.44 42 GLU B C 1
ATOM 2791 O O . GLU B 1 42 ? -11.031 42.094 8.875 1 98.44 42 GLU B O 1
ATOM 2796 N N . ALA B 1 43 ? -10.023 40.406 7.883 1 97.94 43 ALA B N 1
ATOM 2797 C CA . ALA B 1 43 ? -10.984 39.406 8.336 1 97.94 43 ALA B CA 1
ATOM 2798 C C . ALA B 1 43 ? -10.922 39.219 9.844 1 97.94 43 ALA B C 1
ATOM 2800 O O . ALA B 1 43 ? -11.93 38.938 10.484 1 97.94 43 ALA B O 1
ATOM 2801 N N . ALA B 1 44 ? -9.781 39.469 10.453 1 98.12 44 ALA B N 1
ATOM 2802 C CA . ALA B 1 44 ? -9.57 39.094 11.852 1 98.12 44 ALA B CA 1
ATOM 2803 C C . ALA B 1 44 ? -9.484 40.375 12.719 1 98.12 44 ALA B C 1
ATOM 2805 O O . ALA B 1 44 ? -8.992 40.312 13.852 1 98.12 44 ALA B O 1
ATOM 2806 N N . ALA B 1 45 ? -9.922 41.469 12.141 1 97.38 45 ALA B N 1
ATOM 2807 C CA . ALA B 1 45 ? -9.953 42.688 12.945 1 97.38 45 ALA B CA 1
ATOM 2808 C C . ALA B 1 45 ? -10.703 42.469 14.258 1 97.38 45 ALA B C 1
ATOM 2810 O O . ALA B 1 45 ? -11.844 42 14.25 1 97.38 45 ALA B O 1
ATOM 2811 N N . GLY B 1 46 ? -10.039 42.719 15.414 1 96.62 46 GLY B N 1
ATOM 2812 C CA . GLY B 1 46 ? -10.664 42.594 16.719 1 96.62 46 GLY B CA 1
ATOM 2813 C C . GLY B 1 46 ? -10.562 41.188 17.312 1 96.62 46 GLY B C 1
ATOM 2814 O O . GLY B 1 46 ? -10.992 40.969 18.438 1 96.62 46 GLY B O 1
ATOM 2815 N N . ALA B 1 47 ? -9.992 40.281 16.609 1 98 47 ALA B N 1
ATOM 2816 C CA . ALA B 1 47 ? -9.852 38.906 17.094 1 98 47 ALA B CA 1
ATOM 2817 C C . ALA B 1 47 ? -8.781 38.844 18.188 1 98 47 ALA B C 1
ATOM 2819 O O . ALA B 1 47 ? -7.777 39.531 18.141 1 98 47 ALA B O 1
ATOM 2820 N N . ASP B 1 48 ? -9 37.906 19.094 1 98.38 48 ASP B N 1
ATOM 2821 C CA . ASP B 1 48 ? -8.008 37.656 20.125 1 98.38 48 ASP B CA 1
ATOM 2822 C C . ASP B 1 48 ? -7.043 36.531 19.688 1 98.38 48 ASP B C 1
ATOM 2824 O O . ASP B 1 48 ? -5.914 36.469 20.172 1 98.38 48 ASP B O 1
ATOM 2828 N N . ALA B 1 49 ? -7.523 35.656 18.812 1 98.75 49 ALA B N 1
ATOM 2829 C CA . ALA B 1 49 ? -6.699 34.531 18.359 1 98.75 49 ALA B CA 1
ATOM 2830 C C . ALA B 1 49 ? -7.105 34.062 16.969 1 98.75 49 ALA B C 1
ATOM 2832 O O . ALA B 1 49 ? -8.203 34.406 16.484 1 98.75 49 ALA B O 1
ATOM 2833 N N . LEU B 1 50 ? -6.199 33.344 16.359 1 98.81 50 LEU B N 1
ATOM 2834 C CA . LEU B 1 50 ? -6.43 32.812 15.023 1 98.81 50 LEU B CA 1
ATOM 2835 C C . LEU B 1 50 ? -6.289 31.281 15.039 1 98.81 50 LEU B C 1
ATOM 2837 O O . LEU B 1 50 ? -5.457 30.734 15.773 1 98.81 50 LEU B O 1
ATOM 2841 N N . LEU B 1 51 ? -7.086 30.625 14.305 1 98.75 51 LEU B N 1
ATOM 2842 C CA . LEU B 1 51 ? -6.871 29.266 13.812 1 98.75 51 LEU B CA 1
ATOM 2843 C C . LEU B 1 51 ? -6.578 29.266 12.312 1 98.75 51 LEU B C 1
ATOM 2845 O O . LEU B 1 51 ? -7.371 29.781 11.523 1 98.75 51 LEU B O 1
ATOM 2849 N N . VAL B 1 52 ? -5.426 28.672 11.945 1 98.44 52 VAL B N 1
ATOM 2850 C CA . VAL B 1 52 ? -4.895 28.906 10.602 1 98.44 52 VAL B CA 1
ATOM 2851 C C . VAL B 1 52 ? -4.672 27.578 9.898 1 98.44 52 VAL B C 1
ATOM 2853 O O . VAL B 1 52 ? -4.016 26.672 10.445 1 98.44 52 VAL B O 1
ATOM 2856 N N . GLN B 1 53 ? -5.156 27.438 8.68 1 96 53 GLN B N 1
ATOM 2857 C CA . GLN B 1 53 ? -4.859 26.25 7.898 1 96 53 GLN B CA 1
ATOM 2858 C C . GLN B 1 53 ? -3.773 26.531 6.863 1 96 53 GLN B C 1
ATOM 2860 O O . GLN B 1 53 ? -2.781 25.797 6.785 1 96 53 GLN B O 1
ATOM 2865 N N . TYR B 1 54 ? -3.963 27.641 5.992 1 93.25 54 TYR B N 1
ATOM 2866 C CA . TYR B 1 54 ? -3.021 27.922 4.914 1 93.25 54 TYR B CA 1
ATOM 2867 C C . TYR B 1 54 ? -2.564 29.375 4.957 1 93.25 54 TYR B C 1
ATOM 2869 O O . TYR B 1 54 ? -1.552 29.734 4.348 1 93.25 54 TYR B O 1
ATOM 2877 N N . ALA B 1 55 ? -3.289 30.25 5.621 1 96.94 55 ALA B N 1
ATOM 2878 C CA . ALA B 1 55 ? -3.102 31.703 5.559 1 96.94 55 ALA B CA 1
ATOM 2879 C C . ALA B 1 55 ? -1.684 32.094 5.969 1 96.94 55 ALA B C 1
ATOM 2881 O O . ALA B 1 55 ? -1.069 31.422 6.805 1 96.94 55 ALA B O 1
ATOM 2882 N N . GLU B 1 56 ? -1.229 33.094 5.34 1 97.19 56 GLU B N 1
ATOM 2883 C CA . GLU B 1 56 ? 0.067 33.656 5.699 1 97.19 56 GLU B CA 1
ATOM 2884 C C . GLU B 1 56 ? -0.052 34.594 6.898 1 97.19 56 GLU B C 1
ATOM 2886 O O . GLU B 1 56 ? -0.712 35.625 6.82 1 97.19 56 GLU B O 1
ATOM 2891 N N . VAL B 1 57 ? 0.547 34.25 7.98 1 98.5 57 VAL B N 1
ATOM 2892 C CA . VAL B 1 57 ? 0.57 35.062 9.188 1 98.5 57 VAL B CA 1
ATOM 2893 C C . VAL B 1 57 ? 1.96 35.688 9.375 1 98.5 57 VAL B C 1
ATOM 2895 O O . VAL B 1 57 ? 2.771 35.156 10.141 1 98.5 57 VAL B O 1
ATOM 2898 N N . THR B 1 58 ? 2.119 36.812 8.734 1 98.25 58 THR B N 1
ATOM 2899 C CA . THR B 1 58 ? 3.414 37.469 8.68 1 98.25 58 THR B CA 1
ATOM 2900 C C . THR B 1 58 ? 3.533 38.5 9.805 1 98.25 58 THR B C 1
ATOM 2902 O O . THR B 1 58 ? 2.613 38.656 10.609 1 98.25 58 THR B O 1
ATOM 2905 N N . GLU B 1 59 ? 4.672 39.156 9.82 1 98.19 59 GLU B N 1
ATOM 2906 C CA . GLU B 1 59 ? 4.902 40.219 10.781 1 98.19 59 GLU B CA 1
ATOM 2907 C C . GLU B 1 59 ? 3.814 41.281 10.703 1 98.19 59 GLU B C 1
ATOM 2909 O O . GLU B 1 59 ? 3.375 41.812 11.727 1 98.19 59 GLU B O 1
ATOM 2914 N N . ALA B 1 60 ? 3.363 41.594 9.492 1 98.5 60 ALA B N 1
ATOM 2915 C CA . ALA B 1 60 ? 2.336 42.594 9.281 1 98.5 60 ALA B CA 1
ATOM 2916 C C . ALA B 1 60 ? 1.054 42.25 10.031 1 98.5 60 ALA B C 1
ATOM 2918 O O . ALA B 1 60 ? 0.357 43.125 10.539 1 98.5 60 ALA B O 1
ATOM 2919 N N . VAL B 1 61 ? 0.76 40.969 10.078 1 98.75 61 VAL B N 1
ATOM 2920 C CA . VAL B 1 61 ? -0.446 40.5 10.758 1 98.75 61 VAL B CA 1
ATOM 2921 C C . VAL B 1 61 ? -0.316 40.75 12.258 1 98.75 61 VAL B C 1
ATOM 2923 O O . VAL B 1 61 ? -1.251 41.219 12.898 1 98.75 61 VAL B O 1
ATOM 2926 N N . PHE B 1 62 ? 0.83 40.438 12.82 1 98.19 62 PHE B N 1
ATOM 2927 C CA . PHE B 1 62 ? 1.061 40.594 14.25 1 98.19 62 PHE B CA 1
ATOM 2928 C C . PHE B 1 62 ? 1.09 42.094 14.625 1 98.19 62 PHE B C 1
ATOM 2930 O O . PHE B 1 62 ? 0.694 42.469 15.727 1 98.19 62 PHE B O 1
ATOM 2937 N N . GLU B 1 63 ? 1.53 42.938 13.711 1 97.88 63 GLU B N 1
ATOM 2938 C CA . GLU B 1 63 ? 1.574 44.375 13.938 1 97.88 63 GLU B CA 1
ATOM 2939 C C . GLU B 1 63 ? 0.173 45 13.922 1 97.88 63 GLU B C 1
ATOM 2941 O O . GLU B 1 63 ? -0.115 45.906 14.68 1 97.88 63 GLU B O 1
ATOM 2946 N N . ALA B 1 64 ? -0.559 44.438 13.062 1 98.25 64 ALA B N 1
ATOM 2947 C CA . ALA B 1 64 ? -1.867 45.031 12.812 1 98.25 64 ALA B CA 1
ATOM 2948 C C . ALA B 1 64 ? -2.893 44.562 13.836 1 98.25 64 ALA B C 1
ATOM 2950 O O . ALA B 1 64 ? -3.857 45.25 14.141 1 98.25 64 ALA B O 1
ATOM 2951 N N . LEU B 1 65 ? -2.676 43.344 14.312 1 98 65 LEU B N 1
ATOM 2952 C CA . LEU B 1 65 ? -3.666 42.719 15.188 1 98 65 LEU B CA 1
ATOM 2953 C C . LEU B 1 65 ? -3.105 42.531 16.594 1 98 65 LEU B C 1
ATOM 2955 O O . LEU B 1 65 ? -1.903 42.312 16.75 1 98 65 LEU B O 1
ATOM 2959 N N . ASP B 1 66 ? -3.918 42.656 17.609 1 96.88 66 ASP B N 1
ATOM 2960 C CA . ASP B 1 66 ? -3.531 42.406 19 1 96.88 66 ASP B CA 1
ATOM 2961 C C . ASP B 1 66 ? -3.852 40.969 19.406 1 96.88 66 ASP B C 1
ATOM 2963 O O . ASP B 1 66 ? -4.676 40.719 20.281 1 96.88 66 ASP B O 1
ATOM 2967 N N . LEU B 1 67 ? -3.15 40.062 18.781 1 98.44 67 LEU B N 1
ATOM 2968 C CA . LEU B 1 67 ? -3.422 38.625 18.969 1 98.44 67 LEU B CA 1
ATOM 2969 C C . LEU B 1 67 ? -2.795 38.125 20.266 1 98.44 67 LEU B C 1
ATOM 2971 O O . LEU B 1 67 ? -1.713 38.562 20.656 1 98.44 67 LEU B O 1
ATOM 2975 N N . GLN B 1 68 ? -3.439 37.156 20.812 1 98 68 GLN B N 1
ATOM 2976 C CA . GLN B 1 68 ? -2.939 36.531 22.016 1 98 68 GLN B CA 1
ATOM 2977 C C . GLN B 1 68 ? -2.475 35.094 21.75 1 98 68 GLN B C 1
ATOM 2979 O O . GLN B 1 68 ? -1.731 34.5 22.547 1 98 68 GLN B O 1
ATOM 2984 N N . ALA B 1 69 ? -2.9 34.5 20.656 1 98.56 69 ALA B N 1
ATOM 2985 C CA . ALA B 1 69 ? -2.51 33.156 20.297 1 98.56 69 ALA B CA 1
ATOM 2986 C C . ALA B 1 69 ? -2.783 32.875 18.812 1 98.56 69 ALA B C 1
ATOM 2988 O O . ALA B 1 69 ? -3.678 33.5 18.219 1 98.56 69 ALA B O 1
ATOM 2989 N N . VAL B 1 70 ? -2.012 32.031 18.234 1 98.81 70 VAL B N 1
ATOM 2990 C CA . VAL B 1 70 ? -2.244 31.5 16.891 1 98.81 70 VAL B CA 1
ATOM 2991 C C . VAL B 1 70 ? -2.133 29.984 16.906 1 98.81 70 VAL B C 1
ATOM 2993 O O . VAL B 1 70 ? -1.154 29.438 17.406 1 98.81 70 VAL B O 1
ATOM 2996 N N . GLY B 1 71 ? -3.143 29.328 16.453 1 98.75 71 GLY B N 1
ATOM 2997 C CA . GLY B 1 71 ? -3.135 27.875 16.312 1 98.75 71 GLY B CA 1
ATOM 2998 C C . GLY B 1 71 ? -3.109 27.422 14.867 1 98.75 71 GLY B C 1
ATOM 2999 O O . GLY B 1 71 ? -3.896 27.906 14.047 1 98.75 71 GLY B O 1
ATOM 3000 N N . ARG B 1 72 ? -2.227 26.594 14.578 1 98.25 72 ARG B N 1
ATOM 3001 C CA . ARG B 1 72 ? -2.102 26.016 13.242 1 98.25 72 ARG B CA 1
ATOM 3002 C C . ARG B 1 72 ? -2.75 24.641 13.172 1 98.25 72 ARG B C 1
ATOM 3004 O O . ARG B 1 72 ? -2.441 23.766 13.984 1 98.25 72 ARG B O 1
ATOM 3011 N N . TYR B 1 73 ? -3.66 24.531 12.156 1 97.75 73 TYR B N 1
ATOM 3012 C CA . TYR B 1 73 ? -4.137 23.172 11.859 1 97.75 73 TYR B CA 1
ATOM 3013 C C . TYR B 1 73 ? -3.025 22.328 11.258 1 97.75 73 TYR B C 1
ATOM 3015 O O . TYR B 1 73 ? -2.633 22.531 10.102 1 97.75 73 TYR B O 1
ATOM 3023 N N . GLY B 1 74 ? -2.521 21.312 12.086 1 96.38 74 GLY B N 1
ATOM 3024 C CA . GLY B 1 74 ? -1.501 20.422 11.547 1 96.38 74 GLY B CA 1
ATOM 3025 C C . GLY B 1 74 ? -0.167 20.562 12.258 1 96.38 74 GLY B C 1
ATOM 3026 O O . GLY B 1 74 ? -0.106 21.047 13.391 1 96.38 74 GLY B O 1
ATOM 3027 N N . ILE B 1 75 ? 0.91 20.125 11.602 1 93.75 75 ILE B N 1
ATOM 3028 C CA . ILE B 1 75 ? 2.23 20.062 12.219 1 93.75 75 ILE B CA 1
ATOM 3029 C C . ILE B 1 75 ? 3.094 21.219 11.711 1 93.75 75 ILE B C 1
ATOM 3031 O O . ILE B 1 75 ? 3.732 21.922 12.5 1 93.75 75 ILE B O 1
ATOM 3035 N N . GLY B 1 76 ? 3.131 21.406 10.391 1 90.81 76 GLY B N 1
ATOM 3036 C CA . GLY B 1 76 ? 3.973 22.422 9.781 1 90.81 76 GLY B CA 1
ATOM 3037 C C . GLY B 1 76 ? 3.502 23.844 10.062 1 90.81 76 GLY B C 1
ATOM 3038 O O . GLY B 1 76 ? 2.297 24.109 10.078 1 90.81 76 GLY B O 1
ATOM 3039 N N . VAL B 1 77 ? 4.422 24.734 10.32 1 93.06 77 VAL B N 1
ATOM 3040 C CA . VAL B 1 77 ? 4.078 26.125 10.633 1 93.06 77 VAL B CA 1
ATOM 3041 C C . VAL B 1 77 ? 4.812 27.062 9.672 1 93.06 77 VAL B C 1
ATOM 3043 O O . VAL B 1 77 ? 5.188 28.172 10.047 1 93.06 77 VAL B O 1
ATOM 3046 N N . ASP B 1 78 ? 4.938 26.578 8.445 1 87.94 78 ASP B N 1
ATOM 3047 C CA . ASP B 1 78 ? 5.742 27.281 7.457 1 87.94 78 ASP B CA 1
ATOM 3048 C C . ASP B 1 78 ? 5.094 28.609 7.074 1 87.94 78 ASP B C 1
ATOM 3050 O O . ASP B 1 78 ? 5.785 29.562 6.672 1 87.94 78 ASP B O 1
ATOM 3054 N N . SER B 1 79 ? 3.836 28.797 7.238 1 92.38 79 SER B N 1
ATOM 3055 C CA . SER B 1 79 ? 3.119 29.984 6.809 1 92.38 79 SER B CA 1
ATOM 3056 C C . SER B 1 79 ? 3.07 31.031 7.922 1 92.38 79 SER B C 1
ATOM 3058 O O . SER B 1 79 ? 2.547 32.125 7.727 1 92.38 79 SER B O 1
ATOM 3060 N N . ILE B 1 80 ? 3.604 30.75 9.062 1 97.06 80 ILE B N 1
ATOM 3061 C CA . ILE B 1 80 ? 3.557 31.641 10.219 1 97.06 80 ILE B CA 1
ATOM 3062 C C . ILE B 1 80 ? 4.961 32.156 10.539 1 97.06 80 ILE B C 1
ATOM 3064 O O . ILE B 1 80 ? 5.898 31.359 10.664 1 97.06 80 ILE B O 1
ATOM 3068 N N . ASP B 1 81 ? 5.117 33.438 10.641 1 97.38 81 ASP B N 1
ATOM 3069 C CA . ASP B 1 81 ? 6.379 34.062 11.055 1 97.38 81 ASP B CA 1
ATOM 3070 C C . ASP B 1 81 ? 6.602 33.906 12.555 1 97.38 81 ASP B C 1
ATOM 3072 O O . ASP B 1 81 ? 6.223 34.781 13.336 1 97.38 81 ASP B O 1
ATOM 3076 N N . LEU B 1 82 ? 7.305 32.906 12.938 1 96.56 82 LEU B N 1
ATOM 3077 C CA . LEU B 1 82 ? 7.465 32.562 14.344 1 96.56 82 LEU B CA 1
ATOM 3078 C C . LEU B 1 82 ? 8.289 33.594 15.078 1 96.56 82 LEU B C 1
ATOM 3080 O O . LEU B 1 82 ? 8.055 33.875 16.25 1 96.56 82 LEU B O 1
ATOM 3084 N N . ASP B 1 83 ? 9.305 34.125 14.406 1 96 83 ASP B N 1
ATOM 3085 C CA . ASP B 1 83 ? 10.102 35.188 15.023 1 96 83 ASP B CA 1
ATOM 3086 C C . ASP B 1 83 ? 9.242 36.406 15.359 1 96 83 ASP B C 1
ATOM 3088 O O . ASP B 1 83 ? 9.328 36.938 16.469 1 96 83 ASP B O 1
ATOM 3092 N N . ALA B 1 84 ? 8.422 36.812 14.422 1 97.56 84 ALA B N 1
ATOM 3093 C CA . ALA B 1 84 ? 7.52 37.938 14.648 1 97.56 84 ALA B CA 1
ATOM 3094 C C . ALA B 1 84 ? 6.535 37.625 15.773 1 97.56 84 ALA B C 1
ATOM 3096 O O . ALA B 1 84 ? 6.234 38.5 16.594 1 97.56 84 ALA B O 1
ATOM 3097 N N . ALA B 1 85 ? 6.004 36.406 15.75 1 98.38 85 ALA B N 1
ATOM 3098 C CA . ALA B 1 85 ? 5.094 36 16.812 1 98.38 85 ALA B CA 1
ATOM 3099 C C . ALA B 1 85 ? 5.75 36.125 18.188 1 98.38 85 ALA B C 1
ATOM 3101 O O . ALA B 1 85 ? 5.137 36.656 19.125 1 98.38 85 ALA B O 1
ATOM 3102 N N . THR B 1 86 ? 6.934 35.719 18.312 1 97.56 86 THR B N 1
ATOM 3103 C CA . THR B 1 86 ? 7.68 35.781 19.562 1 97.56 86 THR B CA 1
ATOM 3104 C C . THR B 1 86 ? 7.922 37.219 19.984 1 97.56 86 THR B C 1
ATOM 3106 O O . THR B 1 86 ? 7.758 37.562 21.156 1 97.56 86 THR B O 1
ATOM 3109 N N . GLU B 1 87 ? 8.32 38.031 19.062 1 96.62 87 GLU B N 1
ATOM 3110 C CA . GLU B 1 87 ? 8.578 39.438 19.328 1 96.62 87 GLU B CA 1
ATOM 3111 C C . GLU B 1 87 ? 7.332 40.156 19.859 1 96.62 87 GLU B C 1
ATOM 3113 O O . GLU B 1 87 ? 7.434 41.062 20.672 1 96.62 87 GLU B O 1
ATOM 3118 N N . HIS B 1 88 ? 6.215 39.719 19.453 1 97.25 88 HIS B N 1
ATOM 3119 C CA . HIS B 1 88 ? 4.957 40.344 19.875 1 97.25 88 HIS B CA 1
ATOM 3120 C C . HIS B 1 88 ? 4.336 39.562 21.047 1 97.25 88 HIS B C 1
ATOM 3122 O O . HIS B 1 88 ? 3.188 39.812 21.422 1 97.25 88 HIS B O 1
ATOM 3128 N N . ASP B 1 89 ? 5.062 38.562 21.578 1 96.88 89 ASP B N 1
ATOM 3129 C CA . ASP B 1 89 ? 4.652 37.781 22.719 1 96.88 89 ASP B CA 1
ATOM 3130 C C . ASP B 1 89 ? 3.377 37 22.422 1 96.88 89 ASP B C 1
ATOM 3132 O O . ASP B 1 89 ? 2.465 36.938 23.25 1 96.88 89 ASP B O 1
ATOM 3136 N N . VAL B 1 90 ? 3.273 36.469 21.25 1 98.25 90 VAL B N 1
ATOM 3137 C CA . VAL B 1 90 ? 2.123 35.656 20.844 1 98.25 90 VAL B CA 1
ATOM 3138 C C . VAL B 1 90 ? 2.527 34.188 20.719 1 98.25 90 VAL B C 1
ATOM 3140 O O . VAL B 1 90 ? 3.266 33.812 19.797 1 98.25 90 VAL B O 1
ATOM 3143 N N . PRO B 1 91 ? 2.045 33.281 21.578 1 98.38 91 PRO B N 1
ATOM 3144 C CA . PRO B 1 91 ? 2.326 31.859 21.406 1 98.38 91 PRO B CA 1
ATOM 3145 C C . PRO B 1 91 ? 1.689 31.281 20.156 1 98.38 91 PRO B C 1
ATOM 3147 O O . PRO B 1 91 ? 0.541 31.594 19.828 1 98.38 91 PRO B O 1
ATOM 3150 N N . VAL B 1 92 ? 2.439 30.531 19.438 1 98.56 92 VAL B N 1
ATOM 3151 C CA . VAL B 1 92 ? 1.967 29.75 18.297 1 98.56 92 VAL B CA 1
ATOM 3152 C C . VAL B 1 92 ? 1.957 28.266 18.672 1 98.56 92 VAL B C 1
ATOM 3154 O O . VAL B 1 92 ? 2.934 27.75 19.219 1 98.56 92 VAL B O 1
ATOM 3157 N N . VAL B 1 93 ? 0.812 27.609 18.453 1 98.5 93 VAL B N 1
ATOM 3158 C CA . VAL B 1 93 ? 0.688 26.188 18.781 1 98.5 93 VAL B CA 1
ATOM 3159 C C . VAL B 1 93 ? 0.288 25.406 17.547 1 98.5 93 VAL B C 1
ATOM 3161 O O . VAL B 1 93 ? -0.323 25.953 16.625 1 98.5 93 VAL B O 1
ATOM 3164 N N . ASN B 1 94 ? 0.734 24.203 17.438 1 98.06 94 ASN B N 1
ATOM 3165 C CA . ASN B 1 94 ? 0.335 23.281 16.391 1 98.06 94 ASN B CA 1
ATOM 3166 C C . ASN B 1 94 ? -0.189 21.969 16.969 1 98.06 94 ASN B C 1
ATOM 3168 O O . ASN B 1 94 ? -0.643 21.922 18.109 1 98.06 94 ASN B O 1
ATOM 3172 N N . VAL B 1 95 ? -0.393 20.938 16.188 1 97.88 95 VAL B N 1
ATOM 3173 C CA . VAL B 1 95 ? -0.897 19.641 16.625 1 97.88 95 VAL B CA 1
ATOM 3174 C C . VAL B 1 95 ? 0.056 18.531 16.172 1 97.88 95 VAL B C 1
ATOM 3176 O O . VAL B 1 95 ? -0.213 17.828 15.195 1 97.88 95 VAL B O 1
ATOM 3179 N N . PRO B 1 96 ? 1.099 18.219 16.906 1 95.75 96 PRO B N 1
ATOM 3180 C CA . PRO B 1 96 ? 2.193 17.375 16.406 1 95.75 96 PRO B CA 1
ATOM 3181 C C . PRO B 1 96 ? 1.835 15.898 16.375 1 95.75 96 PRO B C 1
ATOM 3183 O O . PRO B 1 96 ? 2.488 15.117 15.672 1 95.75 96 PRO B O 1
ATOM 3186 N N . ASP B 1 97 ? 0.722 15.422 17.078 1 96.44 97 ASP B N 1
ATOM 3187 C CA . ASP B 1 97 ? 0.547 13.984 17.281 1 96.44 97 ASP B CA 1
ATOM 3188 C C . ASP B 1 97 ? -0.739 13.492 16.625 1 96.44 97 ASP B C 1
ATOM 3190 O O . ASP B 1 97 ? -1.154 12.352 16.844 1 96.44 97 ASP B O 1
ATOM 3194 N N . TYR B 1 98 ? -1.338 14.344 15.828 1 97.5 98 TYR B N 1
ATOM 3195 C CA . TYR B 1 98 ? -2.699 14.031 15.414 1 97.5 98 TYR B CA 1
ATOM 3196 C C . TYR B 1 98 ? -2.707 12.969 14.32 1 97.5 98 TYR B C 1
ATOM 3198 O O . TYR B 1 98 ? -3.738 12.344 14.055 1 97.5 98 TYR B O 1
ATOM 3206 N N . CYS B 1 99 ? -1.565 12.727 13.688 1 97.81 99 CYS B N 1
ATOM 3207 C CA . CYS B 1 99 ? -1.575 11.852 12.523 1 97.81 99 CYS B CA 1
ATOM 3208 C C . CYS B 1 99 ? -0.442 10.836 12.594 1 97.81 99 CYS B C 1
ATOM 3210 O O . CYS B 1 99 ? 0.116 10.453 11.562 1 97.81 99 CYS B O 1
ATOM 3212 N N . ILE B 1 100 ? -0.081 10.398 13.758 1 96.81 100 ILE B N 1
ATOM 3213 C CA . ILE B 1 100 ? 1.031 9.484 14 1 96.81 100 ILE B CA 1
ATOM 3214 C C . ILE B 1 100 ? 0.758 8.141 13.32 1 96.81 100 ILE B C 1
ATOM 3216 O O . ILE B 1 100 ? 1.689 7.453 12.898 1 96.81 100 ILE B O 1
ATOM 3220 N N . GLU B 1 101 ? -0.497 7.781 13.195 1 97.12 101 GLU B N 1
ATOM 3221 C CA . GLU B 1 101 ? -0.854 6.527 12.539 1 97.12 101 GLU B CA 1
ATOM 3222 C C . GLU B 1 101 ? -1.012 6.723 11.031 1 97.12 101 GLU B C 1
ATOM 3224 O O . GLU B 1 101 ? -0.604 5.867 10.242 1 97.12 101 GLU B O 1
ATOM 3229 N N . GLU B 1 102 ? -1.541 7.875 10.641 1 98.19 102 GLU B N 1
ATOM 3230 C CA . GLU B 1 102 ? -1.97 8.102 9.258 1 98.19 102 GLU B CA 1
ATOM 3231 C C . GLU B 1 102 ? -0.772 8.289 8.336 1 98.19 102 GLU B C 1
ATOM 3233 O O . GLU B 1 102 ? -0.67 7.629 7.297 1 98.19 102 GLU B O 1
ATOM 3238 N N . VAL B 1 103 ? 0.141 9.148 8.711 1 98.62 103 VAL B N 1
ATOM 3239 C CA . VAL B 1 103 ? 1.208 9.539 7.797 1 98.62 103 VAL B CA 1
ATOM 3240 C C . VAL B 1 103 ? 2.131 8.352 7.539 1 98.62 103 VAL B C 1
ATOM 3242 O O . VAL B 1 103 ? 2.432 8.023 6.391 1 98.62 103 VAL B O 1
ATOM 3245 N N . PRO B 1 104 ? 2.576 7.582 8.578 1 98.38 104 PRO B N 1
ATOM 3246 C CA . PRO B 1 104 ? 3.42 6.414 8.305 1 98.38 104 PRO B CA 1
ATOM 3247 C C . PRO B 1 104 ? 2.693 5.336 7.504 1 98.38 104 PRO B C 1
ATOM 3249 O O . PRO B 1 104 ? 3.289 4.715 6.617 1 98.38 104 PRO B O 1
ATOM 3252 N N . THR B 1 105 ? 1.44 5.109 7.797 1 98.5 105 THR B N 1
ATOM 3253 C CA . THR B 1 105 ? 0.65 4.164 7.02 1 98.5 105 THR B CA 1
ATOM 3254 C C . THR B 1 105 ? 0.597 4.578 5.551 1 98.5 105 THR B C 1
ATOM 3256 O O . THR B 1 105 ? 0.732 3.738 4.656 1 98.5 105 THR B O 1
ATOM 3259 N N . HIS B 1 106 ? 0.436 5.875 5.352 1 98.88 106 HIS B N 1
ATOM 3260 C CA . HIS B 1 106 ? 0.37 6.395 3.992 1 98.88 106 HIS B CA 1
ATOM 3261 C C . HIS B 1 106 ? 1.724 6.293 3.297 1 98.88 106 HIS B C 1
ATOM 3263 O O . HIS B 1 106 ? 1.793 5.988 2.105 1 98.88 106 HIS B O 1
ATOM 3269 N N . ALA B 1 107 ? 2.764 6.535 4.023 1 98.88 107 ALA B N 1
ATOM 3270 C CA . ALA B 1 107 ? 4.102 6.367 3.463 1 98.88 107 ALA B CA 1
ATOM 3271 C C . ALA B 1 107 ? 4.324 4.934 2.992 1 98.88 107 ALA B C 1
ATOM 3273 O O . ALA B 1 107 ? 4.844 4.707 1.898 1 98.88 107 ALA B O 1
ATOM 3274 N N . LEU B 1 108 ? 3.906 4.008 3.803 1 98.62 108 LEU B N 1
ATOM 3275 C CA . LEU B 1 108 ? 4.02 2.602 3.432 1 98.62 108 LEU B CA 1
ATOM 3276 C C . LEU B 1 108 ? 3.123 2.281 2.24 1 98.62 108 LEU B C 1
ATOM 3278 O O . LEU B 1 108 ? 3.516 1.524 1.349 1 98.62 108 LEU B O 1
ATOM 3282 N N . ALA B 1 109 ? 1.91 2.842 2.223 1 98.81 109 ALA B N 1
ATOM 3283 C CA . ALA B 1 109 ? 0.998 2.645 1.099 1 98.81 109 ALA B CA 1
ATOM 3284 C C . ALA B 1 109 ? 1.626 3.121 -0.208 1 98.81 109 ALA B C 1
ATOM 3286 O O . ALA B 1 109 ? 1.55 2.434 -1.229 1 98.81 109 ALA B O 1
ATOM 3287 N N . LEU B 1 110 ? 2.254 4.297 -0.138 1 98.94 110 LEU B N 1
ATOM 3288 C CA . LEU B 1 110 ? 2.93 4.824 -1.318 1 98.94 110 LEU B CA 1
ATOM 3289 C C . LEU B 1 110 ? 4.086 3.92 -1.733 1 98.94 110 LEU B C 1
ATOM 3291 O O . LEU B 1 110 ? 4.242 3.611 -2.916 1 98.94 110 LEU B O 1
ATOM 3295 N N . LEU B 1 111 ? 4.84 3.506 -0.782 1 98.81 111 LEU B N 1
ATOM 3296 C CA . LEU B 1 111 ? 5.992 2.656 -1.071 1 98.81 111 LEU B CA 1
ATOM 3297 C C . LEU B 1 111 ? 5.555 1.365 -1.756 1 98.81 111 LEU B C 1
ATOM 3299 O O . LEU B 1 111 ? 6.059 1.025 -2.828 1 98.81 111 LEU B O 1
ATOM 3303 N N . LEU B 1 112 ? 4.578 0.683 -1.151 1 98.75 112 LEU B N 1
ATOM 3304 C CA . LEU B 1 112 ? 4.117 -0.586 -1.701 1 98.75 112 LEU B CA 1
ATOM 3305 C C . LEU B 1 112 ? 3.455 -0.382 -3.061 1 98.75 112 LEU B C 1
ATOM 3307 O O . LEU B 1 112 ? 3.574 -1.229 -3.947 1 98.75 112 LEU B O 1
ATOM 3311 N N . SER B 1 113 ? 2.719 0.74 -3.188 1 98.75 113 SER B N 1
ATOM 3312 C CA . SER B 1 113 ? 2.105 1.072 -4.469 1 98.75 113 SER B CA 1
ATOM 3313 C C . SER B 1 113 ? 3.158 1.226 -5.562 1 98.75 113 SER B C 1
ATOM 3315 O O . SER B 1 113 ? 2.957 0.772 -6.691 1 98.75 113 SER B O 1
ATOM 3317 N N . CYS B 1 114 ? 4.238 1.856 -5.238 1 98.69 114 CYS B N 1
ATOM 3318 C CA . CYS B 1 114 ? 5.324 2.045 -6.195 1 98.69 114 CYS B CA 1
ATOM 3319 C C . CYS B 1 114 ? 6 0.717 -6.523 1 98.69 114 CYS B C 1
ATOM 3321 O O . CYS B 1 114 ? 6.242 0.414 -7.691 1 98.69 114 CYS B O 1
ATOM 3323 N N . ILE B 1 115 ? 6.273 -0.071 -5.512 1 98.38 115 ILE B N 1
ATOM 3324 C CA . ILE B 1 115 ? 6.992 -1.327 -5.688 1 98.38 115 ILE B CA 1
ATOM 3325 C C . ILE B 1 115 ? 6.156 -2.291 -6.523 1 98.38 115 ILE B C 1
ATOM 3327 O O . ILE B 1 115 ? 6.652 -2.879 -7.488 1 98.38 115 ILE B O 1
ATOM 3331 N N . ARG B 1 116 ? 4.875 -2.377 -6.156 1 98.62 116 ARG B N 1
ATOM 3332 C CA . ARG B 1 116 ? 4.016 -3.383 -6.773 1 98.62 116 ARG B CA 1
ATOM 3333 C C . ARG B 1 116 ? 3.285 -2.812 -7.984 1 98.62 116 ARG B C 1
ATOM 3335 O O . ARG B 1 116 ? 2.535 -3.523 -8.656 1 98.62 116 ARG B O 1
ATOM 3342 N N . LYS B 1 117 ? 3.477 -1.503 -8.242 1 98.44 117 LYS B N 1
ATOM 3343 C CA . LYS B 1 117 ? 2.975 -0.807 -9.422 1 98.44 117 LYS B CA 1
ATOM 3344 C C . LYS B 1 117 ? 1.451 -0.84 -9.477 1 98.44 117 LYS B C 1
ATOM 3346 O O . LYS B 1 117 ? 0.864 -0.978 -10.547 1 98.44 117 LYS B O 1
ATOM 3351 N N . VAL B 1 118 ? 0.797 -0.698 -8.336 1 98.69 118 VAL B N 1
ATOM 3352 C CA . VAL B 1 118 ? -0.649 -0.846 -8.211 1 98.69 118 VAL B CA 1
ATOM 3353 C C . VAL B 1 118 ? -1.351 0.256 -9 1 98.69 118 VAL B C 1
ATOM 3355 O O . VAL B 1 118 ? -2.223 -0.022 -9.828 1 98.69 118 VAL B O 1
ATOM 3358 N N . PRO B 1 119 ? -0.934 1.57 -8.875 1 98.44 119 PRO B N 1
ATOM 3359 C CA . PRO B 1 119 ? -1.646 2.613 -9.617 1 98.44 119 PRO B CA 1
ATOM 3360 C C . PRO B 1 119 ? -1.503 2.463 -11.125 1 98.44 119 PRO B C 1
ATOM 3362 O O . PRO B 1 119 ? -2.465 2.686 -11.867 1 98.44 119 PRO B O 1
ATOM 3365 N N . SER B 1 120 ? -0.326 2.064 -11.586 1 97.44 120 SER B N 1
ATOM 3366 C CA . SER B 1 120 ? -0.094 1.873 -13.008 1 97.44 120 SER B CA 1
ATOM 3367 C C . SER B 1 120 ? -0.951 0.739 -13.562 1 97.44 120 SER B C 1
ATOM 3369 O O . SER B 1 120 ? -1.583 0.885 -14.609 1 97.44 120 SER B O 1
ATOM 3371 N N . TYR B 1 121 ? -0.982 -0.393 -12.891 1 98.12 121 TYR B N 1
ATOM 3372 C CA . TYR B 1 121 ? -1.8 -1.524 -13.312 1 98.12 121 TYR B CA 1
ATOM 3373 C C . TYR B 1 121 ? -3.279 -1.156 -13.32 1 98.12 121 TYR B C 1
ATOM 3375 O O . TYR B 1 121 ? -3.998 -1.472 -14.273 1 98.12 121 TYR B O 1
ATOM 3383 N N . ASP B 1 122 ? -3.713 -0.482 -12.258 1 98.19 122 ASP B N 1
ATOM 3384 C CA . ASP B 1 122 ? -5.121 -0.105 -12.172 1 98.19 122 ASP B CA 1
ATOM 3385 C C . ASP B 1 122 ? -5.523 0.8 -13.328 1 98.19 122 ASP B C 1
ATOM 3387 O O . ASP B 1 122 ? -6.574 0.602 -13.945 1 98.19 122 ASP B O 1
ATOM 3391 N N . ARG B 1 123 ? -4.703 1.759 -13.57 1 95.81 123 ARG B N 1
ATOM 3392 C CA . ARG B 1 123 ? -4.973 2.682 -14.672 1 95.81 123 ARG B CA 1
ATOM 3393 C C . ARG B 1 123 ? -5.023 1.942 -16 1 95.81 123 ARG B C 1
ATOM 3395 O O . ARG B 1 123 ? -5.906 2.199 -16.828 1 95.81 123 ARG B O 1
ATOM 3402 N N . THR B 1 124 ? -4.125 1.058 -16.25 1 95.56 124 THR B N 1
ATOM 3403 C CA . THR B 1 124 ? -4.043 0.31 -17.5 1 95.56 124 THR B CA 1
ATOM 3404 C C . THR B 1 124 ? -5.27 -0.581 -17.688 1 95.56 124 THR B C 1
ATOM 3406 O O . THR B 1 124 ? -5.844 -0.647 -18.766 1 95.56 124 THR B O 1
ATOM 3409 N N . ILE B 1 125 ? -5.695 -1.253 -16.672 1 97.06 125 ILE B N 1
ATOM 3410 C CA . ILE B 1 125 ? -6.859 -2.133 -16.734 1 97.06 125 ILE B CA 1
ATOM 3411 C C . ILE B 1 125 ? -8.117 -1.308 -16.969 1 97.06 125 ILE B C 1
ATOM 3413 O O . ILE B 1 125 ? -8.945 -1.657 -17.812 1 97.06 125 ILE B O 1
ATOM 3417 N N . LYS B 1 126 ? -8.242 -0.224 -16.266 1 95.62 126 LYS B N 1
ATOM 3418 C CA . LYS B 1 126 ? -9.398 0.646 -16.453 1 95.62 126 LYS B CA 1
ATOM 3419 C C . LYS B 1 126 ? -9.367 1.299 -17.844 1 95.62 126 LYS B C 1
ATOM 3421 O O . LYS B 1 126 ? -10.391 1.77 -18.328 1 95.62 126 LYS B O 1
ATOM 3426 N N . GLY B 1 127 ? -8.219 1.332 -18.375 1 93.81 127 GLY B N 1
ATOM 3427 C CA . GLY B 1 127 ? -8.062 1.79 -19.75 1 93.81 127 GLY B CA 1
ATOM 3428 C C . GLY B 1 127 ? -8.305 0.696 -20.766 1 93.81 127 GLY B C 1
ATOM 3429 O O . GLY B 1 127 ? -8.266 0.949 -21.984 1 93.81 127 GLY B O 1
ATOM 3430 N N . GLY B 1 128 ? -8.453 -0.597 -20.359 1 95.69 128 GLY B N 1
ATOM 3431 C CA . GLY B 1 128 ? -8.898 -1.647 -21.266 1 95.69 128 GLY B CA 1
ATOM 3432 C C . GLY B 1 128 ? -7.836 -2.697 -21.516 1 95.69 128 GLY B C 1
ATOM 3433 O O . GLY B 1 128 ? -7.977 -3.52 -22.438 1 95.69 128 GLY B O 1
ATOM 3434 N N . GLU B 1 129 ? -6.793 -2.682 -20.781 1 95.25 129 GLU B N 1
ATOM 3435 C CA . GLU B 1 129 ? -5.711 -3.627 -21.031 1 95.25 129 GLU B CA 1
ATOM 3436 C C . GLU B 1 129 ? -5.453 -4.512 -19.812 1 95.25 129 GLU B C 1
ATOM 3438 O O . GLU B 1 129 ? -5.434 -4.023 -18.672 1 95.25 129 GLU B O 1
ATOM 3443 N N . TRP B 1 130 ? -5.352 -5.766 -20.062 1 95.75 130 TRP B N 1
ATOM 3444 C CA . TRP B 1 130 ? -5.008 -6.75 -19.047 1 95.75 130 TRP B CA 1
ATOM 3445 C C . TRP B 1 130 ? -3.678 -7.426 -19.359 1 95.75 130 TRP B C 1
ATOM 3447 O O . TRP B 1 130 ? -3.619 -8.344 -20.188 1 95.75 130 TRP B O 1
ATOM 3457 N N . ASP B 1 131 ? -2.578 -6.953 -18.719 1 94.88 131 ASP B N 1
ATOM 3458 C CA . ASP B 1 131 ? -1.231 -7.445 -19.016 1 94.88 131 ASP B CA 1
ATOM 3459 C C . ASP B 1 131 ? -0.321 -7.277 -17.797 1 94.88 131 ASP B C 1
ATOM 3461 O O . ASP B 1 131 ? 0.145 -6.176 -17.5 1 94.88 131 ASP B O 1
ATOM 3465 N N . TRP B 1 132 ? 0.016 -8.383 -17.141 1 94.62 132 TRP B N 1
ATOM 3466 C CA . TRP B 1 132 ? 0.849 -8.305 -15.945 1 94.62 132 TRP B CA 1
ATOM 3467 C C . TRP B 1 132 ? 2.291 -7.965 -16.312 1 94.62 132 TRP B C 1
ATOM 3469 O O . TRP B 1 132 ? 3.039 -7.438 -15.484 1 94.62 132 TRP B O 1
ATOM 3479 N N . THR B 1 133 ? 2.736 -8.188 -17.547 1 94.38 133 THR B N 1
ATOM 3480 C CA . THR B 1 133 ? 4.129 -8 -17.938 1 94.38 133 THR B CA 1
ATOM 3481 C C . THR B 1 133 ? 4.445 -6.52 -18.125 1 94.38 133 THR B C 1
ATOM 3483 O O . THR B 1 133 ? 5.617 -6.137 -18.188 1 94.38 133 THR B O 1
ATOM 3486 N N . ALA B 1 134 ? 3.451 -5.699 -18.188 1 92.31 134 ALA B N 1
ATOM 3487 C CA . ALA B 1 134 ? 3.625 -4.27 -18.422 1 92.31 134 ALA B CA 1
ATOM 3488 C C . ALA B 1 134 ? 4.387 -3.607 -17.281 1 92.31 134 ALA B C 1
ATOM 3490 O O . ALA B 1 134 ? 5.008 -2.557 -17.469 1 92.31 134 ALA B O 1
ATOM 3491 N N . GLY B 1 135 ? 4.422 -4.215 -16.109 1 93.88 135 GLY B N 1
ATOM 3492 C CA . GLY B 1 135 ? 5.051 -3.604 -14.953 1 93.88 135 GLY B CA 1
ATOM 3493 C C . GLY B 1 135 ? 6.43 -4.16 -14.664 1 93.88 135 GLY B C 1
ATOM 3494 O O . GLY B 1 135 ? 7.066 -3.775 -13.68 1 93.88 135 GLY B O 1
ATOM 3495 N N . LYS B 1 136 ? 6.922 -5.078 -15.445 1 94.06 136 LYS B N 1
ATOM 3496 C CA . LYS B 1 136 ? 8.234 -5.676 -15.219 1 94.06 136 LYS B CA 1
ATOM 3497 C C . LYS B 1 136 ? 9.344 -4.629 -15.312 1 94.06 136 LYS B C 1
ATOM 3499 O O . LYS B 1 136 ? 9.258 -3.707 -16.125 1 94.06 136 LYS B O 1
ATOM 3504 N N . PRO B 1 137 ? 10.336 -4.699 -14.508 1 95.5 137 PRO B N 1
ATOM 3505 C CA . PRO B 1 137 ? 10.555 -5.691 -13.453 1 95.5 137 PRO B CA 1
ATOM 3506 C C . PRO B 1 137 ? 10.008 -5.238 -12.102 1 95.5 137 PRO B C 1
ATOM 3508 O O . PRO B 1 137 ? 9.984 -4.043 -11.805 1 95.5 137 PRO B O 1
ATOM 3511 N N . ILE B 1 138 ? 9.516 -6.117 -11.352 1 97.19 138 ILE B N 1
ATOM 3512 C CA . ILE B 1 138 ? 9.203 -5.961 -9.93 1 97.19 138 ILE B CA 1
ATOM 3513 C C . ILE B 1 138 ? 10.133 -6.844 -9.102 1 97.19 138 ILE B C 1
ATOM 3515 O O . ILE B 1 138 ? 10.398 -7.992 -9.469 1 97.19 138 ILE B O 1
ATOM 3519 N N . HIS B 1 139 ? 10.633 -6.32 -8 1 96.5 139 HIS B N 1
ATOM 3520 C CA . HIS B 1 139 ? 11.539 -7.094 -7.156 1 96.5 139 HIS B CA 1
ATOM 3521 C C . HIS B 1 139 ? 10.953 -7.305 -5.766 1 96.5 139 HIS B C 1
ATOM 3523 O O . HIS B 1 139 ? 10.117 -6.516 -5.312 1 96.5 139 HIS B O 1
ATOM 3529 N N . ARG B 1 140 ? 11.398 -8.383 -5.121 1 96.25 140 ARG B N 1
ATOM 3530 C CA . ARG B 1 140 ? 10.977 -8.742 -3.771 1 96.25 140 ARG B CA 1
ATOM 3531 C C . ARG B 1 140 ? 11.398 -7.676 -2.766 1 96.25 140 ARG B C 1
ATOM 3533 O O . ARG B 1 140 ? 12.516 -7.156 -2.842 1 96.25 140 ARG B O 1
ATOM 3540 N N . LEU B 1 141 ? 10.461 -7.285 -1.869 1 94.94 141 LEU B N 1
ATOM 3541 C CA . LEU B 1 141 ? 10.703 -6.27 -0.852 1 94.94 141 LEU B CA 1
ATOM 3542 C C . LEU B 1 141 ? 11.555 -6.82 0.282 1 94.94 141 LEU B C 1
ATOM 3544 O O . LEU B 1 141 ? 12.469 -6.145 0.765 1 94.94 141 LEU B O 1
ATOM 3548 N N . THR B 1 142 ? 11.227 -8.039 0.71 1 88.12 142 THR B N 1
ATOM 3549 C CA . THR B 1 142 ? 11.875 -8.641 1.875 1 88.12 142 THR B CA 1
ATOM 3550 C C . THR B 1 142 ? 13.383 -8.734 1.67 1 88.12 142 THR B C 1
ATOM 3552 O O . THR B 1 142 ? 13.844 -9.078 0.58 1 88.12 142 THR B O 1
ATOM 3555 N N . GLY B 1 143 ? 14.094 -8.336 2.67 1 88.38 143 GLY B N 1
ATOM 3556 C CA . GLY B 1 143 ? 15.547 -8.406 2.627 1 88.38 143 GLY B CA 1
ATOM 3557 C C . GLY B 1 143 ? 16.188 -7.152 2.062 1 88.38 143 GLY B C 1
ATOM 3558 O O . GLY B 1 143 ? 17.422 -7.047 2.01 1 88.38 143 GLY B O 1
ATOM 3559 N N . SER B 1 144 ? 15.398 -6.191 1.678 1 96.62 144 SER B N 1
ATOM 3560 C CA . SER B 1 144 ? 15.906 -4.938 1.138 1 96.62 144 SER B CA 1
ATOM 3561 C C . SER B 1 144 ? 16.266 -3.961 2.254 1 96.62 144 SER B C 1
ATOM 3563 O O . SER B 1 144 ? 16.109 -4.277 3.436 1 96.62 144 SER B O 1
ATOM 3565 N N . THR B 1 145 ? 16.812 -2.807 1.87 1 98.69 145 THR B N 1
ATOM 3566 C CA . THR B 1 145 ? 17.203 -1.772 2.822 1 98.69 145 THR B CA 1
ATOM 3567 C C . THR B 1 145 ? 16.297 -0.549 2.689 1 98.69 145 THR B C 1
ATOM 3569 O O . THR B 1 145 ? 16.094 -0.044 1.585 1 98.69 145 THR B O 1
ATOM 3572 N N . LEU B 1 146 ? 15.75 -0.132 3.807 1 98.88 146 LEU B N 1
ATOM 3573 C CA . LEU B 1 146 ? 14.953 1.085 3.904 1 98.88 146 LEU B CA 1
ATOM 3574 C C . LEU B 1 146 ? 15.711 2.18 4.641 1 98.88 146 LEU B C 1
ATOM 3576 O O . LEU B 1 146 ? 16.156 1.976 5.773 1 98.88 146 LEU B O 1
ATOM 3580 N N . GLY B 1 147 ? 15.93 3.281 3.941 1 98.94 147 GLY B N 1
ATOM 3581 C CA . GLY B 1 147 ? 16.531 4.445 4.574 1 98.94 147 GLY B CA 1
ATOM 3582 C C . GLY B 1 147 ? 15.508 5.48 5.012 1 98.94 147 GLY B C 1
ATOM 3583 O O . GLY B 1 147 ? 14.656 5.895 4.215 1 98.94 147 GLY B O 1
ATOM 3584 N N . LEU B 1 148 ? 15.578 5.883 6.285 1 98.94 148 LEU B N 1
ATOM 3585 C CA . LEU B 1 148 ? 14.719 6.926 6.836 1 98.94 148 LEU B CA 1
ATOM 3586 C C . LEU B 1 148 ? 15.5 8.219 7.047 1 98.94 148 LEU B C 1
ATOM 3588 O O . LEU B 1 148 ? 16.453 8.25 7.824 1 98.94 148 LEU B O 1
ATOM 3592 N N . VAL B 1 149 ? 15.086 9.297 6.328 1 98.88 149 VAL B N 1
ATOM 3593 C CA . VAL B 1 149 ? 15.672 10.617 6.527 1 98.88 149 VAL B CA 1
ATOM 3594 C C . VAL B 1 149 ? 14.867 11.391 7.566 1 98.88 149 VAL B C 1
ATOM 3596 O O . VAL B 1 149 ? 13.82 11.961 7.25 1 98.88 149 VAL B O 1
ATOM 3599 N N . GLY B 1 150 ? 15.375 11.508 8.695 1 98.5 150 GLY B N 1
ATOM 3600 C CA . GLY B 1 150 ? 14.633 11.945 9.859 1 98.5 150 GLY B CA 1
ATOM 3601 C C . GLY B 1 150 ? 14.117 10.797 10.711 1 98.5 150 GLY B C 1
ATOM 3602 O O . GLY B 1 150 ? 13.711 9.766 10.18 1 98.5 150 GLY B O 1
ATOM 3603 N N . PHE B 1 151 ? 14.141 11.023 12.047 1 98.38 151 PHE B N 1
ATOM 3604 C CA . PHE B 1 151 ? 13.734 9.93 12.93 1 98.38 151 PHE B CA 1
ATOM 3605 C C . PHE B 1 151 ? 12.945 10.461 14.117 1 98.38 151 PHE B C 1
ATOM 3607 O O . PHE B 1 151 ? 13.258 10.148 15.266 1 98.38 151 PHE B O 1
ATOM 3614 N N . GLY B 1 152 ? 11.961 11.281 13.805 1 96.75 152 GLY B N 1
ATOM 3615 C CA . GLY B 1 152 ? 10.961 11.711 14.773 1 96.75 152 GLY B CA 1
ATOM 3616 C C . GLY B 1 152 ? 9.867 10.688 15 1 96.75 152 GLY B C 1
ATOM 3617 O O . GLY B 1 152 ? 10.078 9.492 14.773 1 96.75 152 GLY B O 1
ATOM 3618 N N . LYS B 1 153 ? 8.734 11.07 15.469 1 96.38 153 LYS B N 1
ATOM 3619 C CA . LYS B 1 153 ? 7.637 10.18 15.836 1 96.38 153 LYS B CA 1
ATOM 3620 C C . LYS B 1 153 ? 7.121 9.414 14.617 1 96.38 153 LYS B C 1
ATOM 3622 O O . LYS B 1 153 ? 6.852 8.219 14.703 1 96.38 153 LYS B O 1
ATOM 3627 N N . LEU B 1 154 ? 7.035 10.133 13.477 1 97.5 154 LEU B N 1
ATOM 3628 C CA . LEU B 1 154 ? 6.422 9.547 12.289 1 97.5 154 LEU B CA 1
ATOM 3629 C C . LEU B 1 154 ? 7.293 8.438 11.711 1 97.5 154 LEU B C 1
ATOM 3631 O O . LEU B 1 154 ? 6.824 7.309 11.531 1 97.5 154 LEU B O 1
ATOM 3635 N N . PRO B 1 155 ? 8.578 8.648 11.484 1 98.31 155 PRO B N 1
ATOM 3636 C CA . PRO B 1 155 ? 9.406 7.562 10.953 1 98.31 155 PRO B CA 1
ATOM 3637 C C . PRO B 1 155 ? 9.633 6.438 11.961 1 98.31 155 PRO B C 1
ATOM 3639 O O . PRO B 1 155 ? 9.812 5.281 11.57 1 98.31 155 PRO B O 1
ATOM 3642 N N . ARG B 1 156 ? 9.617 6.734 13.25 1 98.12 156 ARG B N 1
ATOM 3643 C CA . ARG B 1 156 ? 9.664 5.672 14.25 1 98.12 156 ARG B CA 1
ATOM 3644 C C . ARG B 1 156 ? 8.461 4.754 14.141 1 98.12 156 ARG B C 1
ATOM 3646 O O . ARG B 1 156 ? 8.586 3.531 14.242 1 98.12 156 ARG B O 1
ATOM 3653 N N . ARG B 1 157 ? 7.32 5.395 13.977 1 97.75 157 ARG B N 1
ATOM 3654 C CA . ARG B 1 157 ? 6.113 4.594 13.789 1 97.75 157 ARG B CA 1
ATOM 3655 C C . ARG B 1 157 ? 6.184 3.789 12.492 1 97.75 157 ARG B C 1
ATOM 3657 O O . ARG B 1 157 ? 5.762 2.631 12.453 1 97.75 157 ARG B O 1
ATOM 3664 N N . LEU B 1 158 ? 6.723 4.363 11.398 1 98.38 158 LEU B N 1
ATOM 3665 C CA . LEU B 1 158 ? 6.914 3.619 10.164 1 98.38 158 LEU B CA 1
ATOM 3666 C C . LEU B 1 158 ? 7.809 2.408 10.383 1 98.38 158 LEU B C 1
ATOM 3668 O O . LEU B 1 158 ? 7.527 1.318 9.883 1 98.38 158 LEU B O 1
ATOM 3672 N N . ARG B 1 159 ? 8.867 2.596 11.141 1 98.06 159 ARG B N 1
ATOM 3673 C CA . ARG B 1 159 ? 9.758 1.492 11.484 1 98.06 159 ARG B CA 1
ATOM 3674 C C . ARG B 1 159 ? 8.992 0.355 12.156 1 98.06 159 ARG B C 1
ATOM 3676 O O . ARG B 1 159 ? 9.242 -0.818 11.875 1 98.06 159 ARG B O 1
ATOM 3683 N N . GLU B 1 160 ? 8.07 0.665 12.992 1 96.56 160 GLU B N 1
ATOM 3684 C CA . GLU B 1 160 ? 7.242 -0.344 13.648 1 96.56 160 GLU B CA 1
ATOM 3685 C C . GLU B 1 160 ? 6.32 -1.04 12.648 1 96.56 160 GLU B C 1
ATOM 3687 O O . GLU B 1 160 ? 6.121 -2.254 12.719 1 96.56 160 GLU B O 1
ATOM 3692 N N . LEU B 1 161 ? 5.785 -0.268 11.766 1 96.25 161 LEU B N 1
ATOM 3693 C CA . LEU B 1 161 ? 4.848 -0.81 10.781 1 96.25 161 LEU B CA 1
ATOM 3694 C C . LEU B 1 161 ? 5.535 -1.825 9.875 1 96.25 161 LEU B C 1
ATOM 3696 O O . LEU B 1 161 ? 4.91 -2.791 9.438 1 96.25 161 LEU B O 1
ATOM 3700 N N . VAL B 1 162 ? 6.84 -1.625 9.609 1 96.06 162 VAL B N 1
ATOM 3701 C CA . VAL B 1 162 ? 7.504 -2.475 8.633 1 96.06 162 VAL B CA 1
ATOM 3702 C C . VAL B 1 162 ? 8.266 -3.588 9.344 1 96.06 162 VAL B C 1
ATOM 3704 O O . VAL B 1 162 ? 9.07 -4.289 8.727 1 96.06 162 VAL B O 1
ATOM 3707 N N . ALA B 1 163 ? 8.031 -3.789 10.594 1 93.25 163 ALA B N 1
ATOM 3708 C CA . ALA B 1 163 ? 8.773 -4.766 11.383 1 93.25 163 ALA B CA 1
ATOM 3709 C C . ALA B 1 163 ? 8.562 -6.18 10.852 1 93.25 163 ALA B C 1
ATOM 3711 O O . ALA B 1 163 ? 9.453 -7.027 10.953 1 93.25 163 ALA B O 1
ATOM 3712 N N . GLY B 1 164 ? 7.473 -6.402 10.211 1 91.44 164 GLY B N 1
ATOM 3713 C CA . GLY B 1 164 ? 7.176 -7.73 9.695 1 91.44 164 GLY B CA 1
ATOM 3714 C C . GLY B 1 164 ? 7.891 -8.047 8.398 1 91.44 164 GLY B C 1
ATOM 3715 O O . GLY B 1 164 ? 7.961 -9.203 7.984 1 91.44 164 GLY B O 1
ATOM 3716 N N . PHE B 1 165 ? 8.461 -7.129 7.609 1 92.94 165 PHE B N 1
ATOM 3717 C CA . PHE B 1 165 ? 9.062 -7.309 6.297 1 92.94 165 PHE B CA 1
ATOM 3718 C C . PHE B 1 165 ? 10.539 -7.676 6.426 1 92.94 165 PHE B C 1
ATOM 3720 O O . PHE B 1 165 ? 11.188 -8.008 5.434 1 92.94 165 PHE B O 1
ATOM 3727 N N . ASP B 1 166 ? 11.102 -7.797 7.477 1 89.69 166 ASP B N 1
ATOM 3728 C CA . ASP B 1 166 ? 12.516 -8.125 7.664 1 89.69 166 ASP B CA 1
ATOM 3729 C C . ASP B 1 166 ? 13.406 -7.203 6.832 1 89.69 166 ASP B C 1
ATOM 3731 O O . ASP B 1 166 ? 14.227 -7.676 6.039 1 89.69 166 ASP B O 1
ATOM 3735 N N . LEU B 1 167 ? 13.32 -5.965 6.961 1 96.69 167 LEU B N 1
ATOM 3736 C CA . LEU B 1 167 ? 14.109 -4.953 6.266 1 96.69 167 LEU B CA 1
ATOM 3737 C C . LEU B 1 167 ? 15.305 -4.52 7.113 1 96.69 167 LEU B C 1
ATOM 3739 O O . LEU B 1 167 ? 15.211 -4.469 8.344 1 96.69 167 LEU B O 1
ATOM 3743 N N . ASP B 1 168 ? 16.422 -4.293 6.457 1 97.94 168 ASP B N 1
ATOM 3744 C CA . ASP B 1 168 ? 17.453 -3.48 7.082 1 97.94 168 ASP B CA 1
ATOM 3745 C C . ASP B 1 168 ? 17.078 -2 7.059 1 97.94 168 ASP B C 1
ATOM 3747 O O . ASP B 1 168 ? 16.781 -1.449 6 1 97.94 168 ASP B O 1
ATOM 3751 N N . VAL B 1 169 ? 17.094 -1.373 8.25 1 98.75 169 VAL B N 1
ATOM 3752 C CA . VAL B 1 169 ? 16.641 0.015 8.312 1 98.75 169 VAL B CA 1
ATOM 3753 C C . VAL B 1 169 ? 17.812 0.92 8.672 1 98.75 169 VAL B C 1
ATOM 3755 O O . VAL B 1 169 ? 18.5 0.695 9.672 1 98.75 169 VAL B O 1
ATOM 3758 N N . LEU B 1 170 ? 18.094 1.869 7.82 1 98.88 170 LEU B N 1
ATOM 3759 C CA . LEU B 1 170 ? 19.078 2.914 8.055 1 98.88 170 LEU B CA 1
ATOM 3760 C C . LEU B 1 170 ? 18.406 4.234 8.406 1 98.88 170 LEU B C 1
ATOM 3762 O O . LEU B 1 170 ? 17.328 4.543 7.898 1 98.88 170 LEU B O 1
ATOM 3766 N N . VAL B 1 171 ? 19.062 5 9.281 1 98.88 171 VAL B N 1
ATOM 3767 C CA . VAL B 1 171 ? 18.484 6.266 9.727 1 98.88 171 VAL B CA 1
ATOM 3768 C C . VAL B 1 171 ? 19.531 7.375 9.602 1 98.88 171 VAL B C 1
ATOM 3770 O O . VAL B 1 171 ? 20.688 7.207 10.016 1 98.88 171 VAL B O 1
ATOM 3773 N N . TYR B 1 172 ? 19.141 8.43 8.984 1 98.81 172 TYR B N 1
ATOM 3774 C CA . TYR B 1 172 ? 19.875 9.688 9.055 1 98.81 172 TYR B CA 1
ATOM 3775 C C . TYR B 1 172 ? 19.094 10.742 9.82 1 98.81 172 TYR B C 1
ATOM 3777 O O . TYR B 1 172 ? 18.047 11.195 9.359 1 98.81 172 TYR B O 1
ATOM 3785 N N . ASP B 1 173 ? 19.547 11.117 10.875 1 98.31 173 ASP B N 1
ATOM 3786 C CA . ASP B 1 173 ? 19.078 12.219 11.711 1 98.31 173 ASP B CA 1
ATOM 3787 C C . ASP B 1 173 ? 20.203 12.758 12.594 1 98.31 173 ASP B C 1
ATOM 3789 O O . ASP B 1 173 ? 20.594 12.117 13.57 1 98.31 173 ASP B O 1
ATOM 3793 N N . PRO B 1 174 ? 20.703 13.93 12.227 1 96.31 174 PRO B N 1
ATOM 3794 C CA . PRO B 1 174 ? 21.859 14.445 12.969 1 96.31 174 PRO B CA 1
ATOM 3795 C C . PRO B 1 174 ? 21.547 14.711 14.445 1 96.31 174 PRO B C 1
ATOM 3797 O O . PRO B 1 174 ? 22.453 14.812 15.266 1 96.31 174 PRO B O 1
ATOM 3800 N N . TYR B 1 175 ? 20.312 14.711 14.859 1 95.69 175 TYR B N 1
ATOM 3801 C CA . TYR B 1 175 ? 19.938 15.188 16.188 1 95.69 175 TYR B CA 1
ATOM 3802 C C . TYR B 1 175 ? 19.531 14.023 17.078 1 95.69 175 TYR B C 1
ATOM 3804 O O . TYR B 1 175 ? 19.234 14.219 18.266 1 95.69 175 TYR B O 1
ATOM 3812 N N . VAL B 1 176 ? 19.438 12.875 16.547 1 97.31 176 VAL B N 1
ATOM 3813 C CA . VAL B 1 176 ? 19.047 11.703 17.328 1 97.31 176 VAL B CA 1
ATOM 3814 C C . VAL B 1 176 ? 20.281 10.859 17.656 1 97.31 176 VAL B C 1
ATOM 3816 O O . VAL B 1 176 ? 21.141 10.656 16.797 1 97.31 176 VAL B O 1
ATOM 3819 N N . ASP B 1 177 ? 20.359 10.359 18.828 1 97.38 177 ASP B N 1
ATOM 3820 C CA . ASP B 1 177 ? 21.5 9.562 19.266 1 97.38 177 ASP B CA 1
ATOM 3821 C C . ASP B 1 177 ? 21.469 8.18 18.625 1 97.38 177 ASP B C 1
ATOM 3823 O O . ASP B 1 177 ? 20.406 7.594 18.438 1 97.38 177 ASP B O 1
ATOM 3827 N N . ALA B 1 178 ? 22.656 7.633 18.422 1 97.62 178 ALA B N 1
ATOM 3828 C CA . ALA B 1 178 ? 22.797 6.312 17.812 1 97.62 178 ALA B CA 1
ATOM 3829 C C . ALA B 1 178 ? 22.141 5.238 18.688 1 97.62 178 ALA B C 1
ATOM 3831 O O . ALA B 1 178 ? 21.578 4.27 18.172 1 97.62 178 ALA B O 1
ATOM 3832 N N . ALA B 1 179 ? 22.203 5.422 19.922 1 98 179 ALA B N 1
ATOM 3833 C CA . ALA B 1 179 ? 21.625 4.453 20.844 1 98 179 ALA B CA 1
ATOM 3834 C C . ALA B 1 179 ? 20.109 4.379 20.703 1 98 1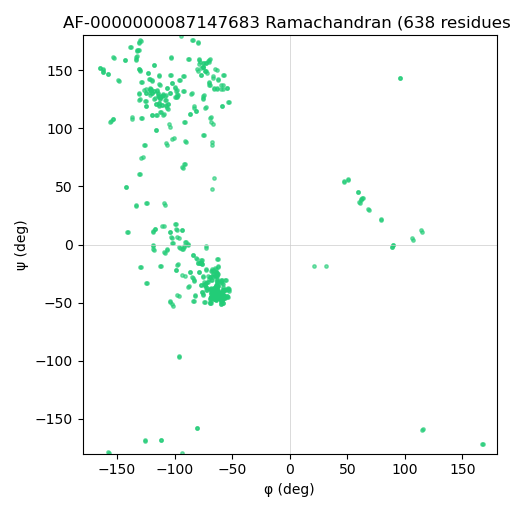79 ALA B C 1
ATOM 3836 O O . ALA B 1 179 ? 19.516 3.301 20.797 1 98 179 ALA B O 1
ATOM 3837 N N . ASP B 1 180 ? 19.547 5.551 20.5 1 97.94 180 ASP B N 1
ATOM 3838 C CA . ASP B 1 180 ? 18.094 5.613 20.297 1 97.94 180 ASP B CA 1
ATOM 3839 C C . ASP B 1 180 ? 17.688 4.906 19 1 97.94 180 ASP B C 1
ATOM 3841 O O . ASP B 1 180 ? 16.672 4.223 18.953 1 97.94 180 ASP B O 1
ATOM 3845 N N . VAL B 1 181 ? 18.484 5.059 18 1 98.44 181 VAL B N 1
ATOM 3846 C CA . VAL B 1 181 ? 18.234 4.422 16.703 1 98.44 181 VAL B CA 1
ATOM 3847 C C . VAL B 1 181 ? 18.391 2.908 16.828 1 98.44 181 VAL B C 1
ATOM 3849 O O . VAL B 1 181 ? 17.562 2.146 16.328 1 98.44 181 VAL B O 1
ATOM 3852 N N . GLU B 1 182 ? 19.406 2.418 17.531 1 98.25 182 GLU B N 1
ATOM 3853 C CA . GLU B 1 182 ? 19.672 0.998 17.75 1 98.25 182 GLU B CA 1
ATOM 3854 C C . GLU B 1 182 ? 18.531 0.343 18.531 1 98.25 182 GLU B C 1
ATOM 3856 O O . GLU B 1 182 ? 18.172 -0.81 18.281 1 98.25 182 GLU B O 1
ATOM 3861 N N . ALA B 1 183 ? 17.984 1.11 19.453 1 97.94 183 ALA B N 1
ATOM 3862 C CA . ALA B 1 183 ? 16.891 0.602 20.266 1 97.94 183 ALA B CA 1
ATOM 3863 C C . ALA B 1 183 ? 15.664 0.3 19.391 1 97.94 183 ALA B C 1
ATOM 3865 O O . ALA B 1 183 ? 14.836 -0.541 19.75 1 97.94 183 ALA B O 1
ATOM 3866 N N . ALA B 1 184 ? 15.602 0.959 18.266 1 97.44 184 ALA B N 1
ATOM 3867 C CA . ALA B 1 184 ? 14.516 0.722 17.312 1 97.44 184 ALA B CA 1
ATOM 3868 C C . ALA B 1 184 ? 14.922 -0.307 16.266 1 97.44 184 ALA B C 1
ATOM 3870 O O . ALA B 1 184 ? 14.242 -0.467 15.25 1 97.44 184 ALA B O 1
ATOM 3871 N N . ASN B 1 185 ? 16.047 -0.996 16.516 1 97.06 185 ASN B N 1
ATOM 3872 C CA . ASN B 1 185 ? 16.578 -2.002 15.609 1 97.06 185 ASN B CA 1
ATOM 3873 C C . ASN B 1 185 ? 16.875 -1.409 14.234 1 97.06 185 ASN B C 1
ATOM 3875 O O . ASN B 1 185 ? 16.469 -1.963 13.211 1 97.06 185 ASN B O 1
ATOM 3879 N N . ALA B 1 186 ? 17.5 -0.266 14.211 1 98.5 186 ALA B N 1
ATOM 3880 C CA . ALA B 1 186 ? 17.969 0.426 13.016 1 98.5 186 ALA B CA 1
ATOM 3881 C C . ALA B 1 186 ? 19.422 0.872 13.172 1 98.5 186 ALA B C 1
ATOM 3883 O O . ALA B 1 186 ? 20 0.76 14.25 1 98.5 186 ALA B O 1
ATOM 3884 N N . GLU B 1 187 ? 20.016 1.264 12.125 1 98.75 187 GLU B N 1
ATOM 3885 C CA . GLU B 1 187 ? 21.406 1.704 12.117 1 98.75 187 GLU B CA 1
ATOM 3886 C C . GLU B 1 187 ? 21.516 3.178 11.734 1 98.75 187 GLU B C 1
ATOM 3888 O O . GLU B 1 187 ? 21.016 3.594 10.695 1 98.75 187 GLU B O 1
ATOM 3893 N N . LYS B 1 188 ? 22.094 4 12.633 1 98.75 188 LYS B N 1
ATOM 3894 C CA . LYS B 1 188 ? 22.344 5.402 12.32 1 98.75 188 LYS B CA 1
ATOM 3895 C C . LYS B 1 188 ? 23.531 5.551 11.359 1 98.75 188 LYS B C 1
ATOM 3897 O O . LYS B 1 188 ? 24.594 4.957 11.586 1 98.75 188 LYS B O 1
ATOM 3902 N N . VAL B 1 189 ? 23.328 6.262 10.305 1 98.81 189 VAL B N 1
ATOM 3903 C CA . VAL B 1 189 ? 24.375 6.508 9.32 1 98.81 189 VAL B CA 1
ATOM 3904 C C . VAL B 1 189 ? 24.328 7.961 8.859 1 98.81 189 VAL B C 1
ATOM 3906 O O . VAL B 1 189 ? 23.406 8.703 9.242 1 98.81 189 VAL B O 1
ATOM 3909 N N . ASP B 1 190 ? 25.328 8.422 8.117 1 98.44 190 ASP B N 1
ATOM 3910 C CA . ASP B 1 190 ? 25.219 9.742 7.496 1 98.44 190 ASP B CA 1
ATOM 3911 C C . ASP B 1 190 ? 24.375 9.688 6.227 1 98.44 190 ASP B C 1
ATOM 3913 O O . ASP B 1 190 ? 23.953 8.617 5.801 1 98.44 190 ASP B O 1
ATOM 3917 N N . LEU B 1 191 ? 24.094 10.797 5.641 1 98.56 191 LEU B N 1
ATOM 3918 C CA . LEU B 1 191 ? 23.156 10.875 4.523 1 98.56 191 LEU B CA 1
ATOM 3919 C C . LEU B 1 191 ? 23.719 10.141 3.307 1 98.56 191 LEU B C 1
ATOM 3921 O O . LEU B 1 191 ? 22.984 9.414 2.625 1 98.56 191 LEU B O 1
ATOM 3925 N N . ASP B 1 192 ? 24.969 10.297 2.998 1 98.5 192 ASP B N 1
ATOM 3926 C CA . ASP B 1 192 ? 25.562 9.656 1.834 1 98.5 192 ASP B CA 1
ATOM 3927 C C . ASP B 1 192 ? 25.453 8.133 1.927 1 98.5 192 ASP B C 1
ATOM 3929 O O . ASP B 1 192 ? 25.047 7.477 0.961 1 98.5 192 ASP B O 1
ATOM 3933 N N . ALA B 1 193 ? 25.797 7.648 3.045 1 98.75 193 ALA B N 1
ATOM 3934 C CA . ALA B 1 193 ? 25.703 6.207 3.256 1 98.75 193 ALA B CA 1
ATOM 3935 C C . ALA B 1 193 ? 24.266 5.727 3.109 1 98.75 193 ALA B C 1
ATOM 3937 O O . ALA B 1 193 ? 24.016 4.66 2.543 1 98.75 193 ALA B O 1
ATOM 3938 N N . LEU B 1 194 ? 23.328 6.465 3.654 1 98.88 194 LEU B N 1
ATOM 3939 C CA . LEU B 1 194 ? 21.922 6.105 3.551 1 98.88 194 LEU B CA 1
ATOM 3940 C C . LEU B 1 194 ? 21.484 6.027 2.09 1 98.88 194 LEU B C 1
ATOM 3942 O O . LEU B 1 194 ? 20.859 5.051 1.675 1 98.88 194 LEU B O 1
ATOM 3946 N N . LEU B 1 195 ? 21.828 7.031 1.313 1 98.88 195 LEU B N 1
ATOM 3947 C CA . LEU B 1 195 ? 21.422 7.117 -0.086 1 98.88 195 LEU B CA 1
ATOM 3948 C C . LEU B 1 195 ? 22.062 5.992 -0.904 1 98.88 195 LEU B C 1
ATOM 3950 O O . LEU B 1 195 ? 21.391 5.391 -1.751 1 98.88 195 LEU B O 1
ATOM 3954 N N . GLU B 1 196 ? 23.25 5.621 -0.644 1 98.75 196 GLU B N 1
ATOM 3955 C CA . GLU B 1 196 ? 24 4.629 -1.407 1 98.75 196 GLU B CA 1
ATOM 3956 C C . GLU B 1 196 ? 23.5 3.217 -1.117 1 98.75 196 GLU B C 1
ATOM 3958 O O . GLU B 1 196 ? 23.469 2.367 -2.01 1 98.75 196 GLU B O 1
ATOM 3963 N N . ARG B 1 197 ? 23.094 3.008 0.066 1 98.69 197 ARG B N 1
ATOM 3964 C CA . ARG B 1 197 ? 22.828 1.638 0.499 1 98.69 197 ARG B CA 1
ATOM 3965 C C . ARG B 1 197 ? 21.344 1.311 0.417 1 98.69 197 ARG B C 1
ATOM 3967 O O . ARG B 1 197 ? 20.969 0.138 0.397 1 98.69 197 ARG B O 1
ATOM 3974 N N . SER B 1 198 ? 20.531 2.301 0.423 1 98.88 198 SER B N 1
ATOM 3975 C CA . SER B 1 198 ? 19.094 2.082 0.536 1 98.88 198 SER B CA 1
ATOM 3976 C C . SER B 1 198 ? 18.469 1.81 -0.828 1 98.88 198 SER B C 1
ATOM 3978 O O . SER B 1 198 ? 18.719 2.539 -1.789 1 98.88 198 SER B O 1
ATOM 3980 N N . LYS B 1 199 ? 17.703 0.785 -0.933 1 98.56 199 LYS B N 1
ATOM 3981 C CA . LYS B 1 199 ? 16.844 0.565 -2.086 1 98.56 199 LYS B CA 1
ATOM 3982 C C . LYS B 1 199 ? 15.602 1.453 -2.018 1 98.56 199 LYS B C 1
ATOM 3984 O O . LYS B 1 199 ? 15.102 1.906 -3.049 1 98.56 199 LYS B O 1
ATOM 3989 N N . TYR B 1 200 ? 15.133 1.67 -0.836 1 98.81 200 TYR B N 1
ATOM 3990 C CA . TYR B 1 200 ? 13.992 2.549 -0.58 1 98.81 200 TYR B CA 1
ATOM 3991 C C . TYR B 1 200 ? 14.383 3.674 0.375 1 98.81 200 TYR B C 1
ATOM 3993 O O . TYR B 1 200 ? 15.047 3.438 1.385 1 98.81 200 TYR B O 1
ATOM 4001 N N . VAL B 1 201 ? 14.008 4.902 0.057 1 98.94 201 VAL B N 1
ATOM 4002 C CA . VAL B 1 201 ? 14.297 6.062 0.896 1 98.94 201 VAL B CA 1
ATOM 4003 C C . VAL B 1 201 ? 13 6.801 1.219 1 98.94 201 VAL B C 1
ATOM 4005 O O . VAL B 1 201 ? 12.242 7.152 0.317 1 98.94 201 VAL B O 1
ATOM 4008 N N . SER B 1 202 ? 12.703 6.977 2.447 1 98.94 202 SER B N 1
ATOM 4009 C CA . SER B 1 202 ? 11.547 7.754 2.893 1 98.94 202 SER B CA 1
ATOM 4010 C C . SER B 1 202 ? 11.984 9.016 3.629 1 98.94 202 SER B C 1
ATOM 4012 O O . SER B 1 202 ? 12.75 8.953 4.586 1 98.94 202 SER B O 1
ATOM 4014 N N . VAL B 1 203 ? 11.453 10.172 3.205 1 98.88 203 VAL B N 1
ATOM 4015 C CA . VAL B 1 203 ? 11.859 11.469 3.729 1 98.88 203 VAL B CA 1
ATOM 4016 C C . VAL B 1 203 ? 10.883 11.922 4.805 1 98.88 203 VAL B C 1
ATOM 4018 O O . VAL B 1 203 ? 9.672 11.961 4.574 1 98.88 203 VAL B O 1
ATOM 4021 N N . HIS B 1 204 ? 11.414 12.297 5.961 1 98.19 204 HIS B N 1
ATOM 4022 C CA . HIS B 1 204 ? 10.594 12.672 7.105 1 98.19 204 HIS B CA 1
ATOM 4023 C C . HIS B 1 204 ? 11.188 13.867 7.844 1 98.19 204 HIS B C 1
ATOM 4025 O O . HIS B 1 204 ? 10.75 14.203 8.945 1 98.19 204 HIS B O 1
ATOM 4031 N N . ALA B 1 205 ? 12.156 14.508 7.293 1 96.69 205 ALA B N 1
ATOM 4032 C CA . ALA B 1 205 ? 12.844 15.633 7.93 1 96.69 205 ALA B CA 1
ATOM 4033 C C . ALA B 1 205 ? 11.984 16.891 7.898 1 96.69 205 ALA B C 1
ATOM 4035 O O . ALA B 1 205 ? 11.133 17.047 7.02 1 96.69 205 ALA B O 1
ATOM 4036 N N . PRO B 1 206 ? 12.172 17.781 8.859 1 92.12 206 PRO B N 1
ATOM 4037 C CA . PRO B 1 206 ? 11.539 19.109 8.75 1 92.12 206 PRO B CA 1
ATOM 4038 C C . PRO B 1 206 ? 12.156 19.969 7.656 1 92.12 206 PRO B C 1
ATOM 4040 O O . PRO B 1 206 ? 13.289 19.719 7.238 1 92.12 206 PRO B O 1
ATOM 4043 N N . LEU B 1 207 ? 11.391 20.891 7.211 1 92.81 207 LEU B N 1
ATOM 4044 C CA . LEU B 1 207 ? 11.914 21.859 6.246 1 92.81 207 LEU B CA 1
ATOM 4045 C C . LEU B 1 207 ? 12.586 23.031 6.953 1 92.81 207 LEU B C 1
ATOM 4047 O O . LEU B 1 207 ? 11.945 23.734 7.727 1 92.81 207 LEU B O 1
ATOM 4051 N N . THR B 1 208 ? 13.797 23.156 6.84 1 90.38 208 THR B N 1
ATOM 4052 C CA . THR B 1 208 ? 14.633 24.266 7.312 1 90.38 208 THR B CA 1
ATOM 4053 C C . THR B 1 208 ? 15.547 24.766 6.199 1 90.38 208 THR B C 1
ATOM 4055 O O . THR B 1 208 ? 15.523 24.234 5.086 1 90.38 208 THR B O 1
ATOM 4058 N N . GLU B 1 209 ? 16.25 25.797 6.539 1 91.44 209 GLU B N 1
ATOM 4059 C CA . GLU B 1 209 ? 17.219 26.25 5.559 1 91.44 209 GLU B CA 1
ATOM 4060 C C . GLU B 1 209 ? 18.219 25.156 5.211 1 91.44 209 GLU B C 1
ATOM 4062 O O . GLU B 1 209 ? 18.625 25.016 4.051 1 91.44 209 GLU B O 1
ATOM 4067 N N . GLU B 1 210 ? 18.516 24.359 6.148 1 92.88 210 GLU B N 1
ATOM 4068 C CA . GLU B 1 210 ? 19.531 23.312 5.996 1 92.88 210 GLU B CA 1
ATOM 4069 C C . GLU B 1 210 ? 18.953 22.109 5.238 1 92.88 210 GLU B C 1
ATOM 4071 O O . GLU B 1 210 ? 19.703 21.375 4.598 1 92.88 210 GLU B O 1
ATOM 4076 N N . THR B 1 211 ? 17.672 21.922 5.25 1 95.81 211 THR B N 1
ATOM 4077 C CA . THR B 1 211 ? 17.109 20.719 4.668 1 95.81 211 THR B CA 1
ATOM 4078 C C . THR B 1 211 ? 16.422 21.016 3.342 1 95.81 211 THR B C 1
ATOM 4080 O O . THR B 1 211 ? 15.922 20.109 2.674 1 95.81 211 THR B O 1
ATOM 4083 N N . HIS B 1 212 ? 16.375 22.328 2.982 1 97 212 HIS B N 1
ATOM 4084 C CA . HIS B 1 212 ? 15.852 22.688 1.665 1 97 212 HIS B CA 1
ATOM 4085 C C . HIS B 1 212 ? 16.656 22.016 0.559 1 97 212 HIS B C 1
ATOM 4087 O O . HIS B 1 212 ? 17.875 22.188 0.486 1 97 212 HIS B O 1
ATOM 4093 N N . HIS B 1 213 ? 16.031 21.172 -0.279 1 98.31 213 HIS B N 1
ATOM 4094 C CA . HIS B 1 213 ? 16.672 20.422 -1.356 1 98.31 213 HIS B CA 1
ATOM 4095 C C . HIS B 1 213 ? 17.75 19.484 -0.816 1 98.31 213 HIS B C 1
ATOM 4097 O O . HIS B 1 213 ? 18.812 19.359 -1.409 1 98.31 213 HIS B O 1
ATOM 4103 N N . LEU B 1 214 ? 17.391 18.969 0.354 1 98.19 214 LEU B N 1
ATOM 4104 C CA . LEU B 1 214 ? 18.25 17.938 0.926 1 98.19 214 LEU B CA 1
ATOM 4105 C C . LEU B 1 214 ? 18.484 16.812 -0.076 1 98.19 214 LEU B C 1
ATOM 4107 O O . LEU B 1 214 ? 19.562 16.219 -0.111 1 98.19 214 LEU B O 1
ATOM 4111 N N . ILE B 1 215 ? 17.484 16.438 -0.807 1 98.81 215 ILE B N 1
ATOM 4112 C CA . ILE B 1 215 ? 17.578 15.477 -1.896 1 98.81 215 ILE B CA 1
ATOM 4113 C C . ILE B 1 215 ? 17.625 16.219 -3.234 1 98.81 215 ILE B C 1
ATOM 4115 O O . ILE B 1 215 ? 16.578 16.516 -3.816 1 98.81 215 ILE B O 1
ATOM 4119 N N . ASP B 1 216 ? 18.766 16.5 -3.682 1 98.56 216 ASP B N 1
ATOM 4120 C CA . ASP B 1 216 ? 19 17.219 -4.93 1 98.56 216 ASP B CA 1
ATOM 4121 C C . ASP B 1 216 ? 19.641 16.328 -5.98 1 98.56 216 ASP B C 1
ATOM 4123 O O . ASP B 1 216 ? 19.625 15.102 -5.848 1 98.56 216 ASP B O 1
ATOM 4127 N N . ALA B 1 217 ? 20.125 16.922 -7.059 1 98.62 217 ALA B N 1
ATOM 4128 C CA . ALA B 1 217 ? 20.703 16.172 -8.1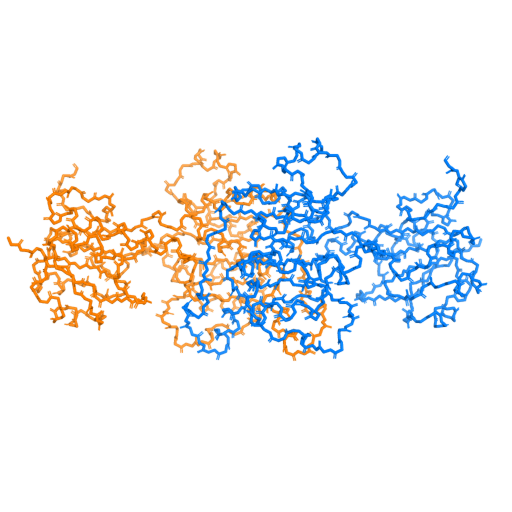64 1 98.62 217 ALA B CA 1
ATOM 4129 C C . ALA B 1 217 ? 21.875 15.312 -7.691 1 98.62 217 ALA B C 1
ATOM 4131 O O . ALA B 1 217 ? 22 14.156 -8.109 1 98.62 217 ALA B O 1
ATOM 4132 N N . ALA B 1 218 ? 22.703 15.859 -6.883 1 98.5 218 ALA B N 1
ATOM 4133 C CA . ALA B 1 218 ? 23.844 15.109 -6.355 1 98.5 218 ALA B CA 1
ATOM 4134 C C . ALA B 1 218 ? 23.375 13.914 -5.527 1 98.5 218 ALA B C 1
ATOM 4136 O O . ALA B 1 218 ? 24 12.852 -5.559 1 98.5 218 ALA B O 1
ATOM 4137 N N . ALA B 1 219 ? 22.375 14.102 -4.762 1 98.75 219 ALA B N 1
ATOM 4138 C CA . ALA B 1 219 ? 21.797 13.008 -3.979 1 98.75 219 ALA B CA 1
ATOM 4139 C C . ALA B 1 219 ? 21.312 11.883 -4.887 1 98.75 219 ALA B C 1
ATOM 4141 O O . ALA B 1 219 ? 21.562 10.703 -4.617 1 98.75 219 ALA B O 1
ATOM 4142 N N . PHE B 1 220 ? 20.609 12.18 -5.945 1 98.75 220 PHE B N 1
ATOM 4143 C CA . PHE B 1 220 ? 20.078 11.18 -6.867 1 98.75 220 PHE B CA 1
ATOM 4144 C C . PHE B 1 220 ? 21.203 10.406 -7.531 1 98.75 220 PHE B C 1
ATOM 4146 O O . PHE B 1 220 ? 21.078 9.203 -7.777 1 98.75 220 PHE B O 1
ATOM 4153 N N . GLU B 1 221 ? 22.312 11.07 -7.816 1 98.12 221 GLU B N 1
ATOM 4154 C CA . GLU B 1 221 ? 23.469 10.422 -8.414 1 98.12 221 GLU B CA 1
ATOM 4155 C C . GLU B 1 221 ? 24.047 9.352 -7.48 1 98.12 221 GLU B C 1
ATOM 4157 O O . GLU B 1 221 ? 24.641 8.375 -7.938 1 98.12 221 GLU B O 1
ATOM 4162 N N . ARG B 1 222 ? 23.844 9.539 -6.262 1 98.25 222 ARG B N 1
ATOM 4163 C CA . ARG B 1 222 ? 24.406 8.625 -5.266 1 98.25 222 ARG B CA 1
ATOM 4164 C C . ARG B 1 222 ? 23.453 7.441 -5.031 1 98.25 222 ARG B C 1
ATOM 4166 O O . ARG B 1 222 ? 23.891 6.375 -4.594 1 98.25 222 ARG B O 1
ATOM 4173 N N . MET B 1 223 ? 22.234 7.586 -5.289 1 98.69 223 MET B N 1
ATOM 4174 C CA . MET B 1 223 ? 21.234 6.543 -5.027 1 98.69 223 MET B CA 1
ATOM 4175 C C . MET B 1 223 ? 21.422 5.367 -5.98 1 98.69 223 MET B C 1
ATOM 4177 O O . MET B 1 223 ? 22.031 5.516 -7.043 1 98.69 223 MET B O 1
ATOM 4181 N N . ARG B 1 224 ? 20.906 4.277 -5.559 1 98.19 224 ARG B N 1
ATOM 4182 C CA . ARG B 1 224 ? 20.828 3.105 -6.426 1 98.19 224 ARG B CA 1
ATOM 4183 C C . ARG B 1 224 ? 19.938 3.365 -7.633 1 98.19 224 ARG B C 1
ATOM 4185 O O . ARG B 1 224 ? 18.938 4.07 -7.527 1 98.19 224 ARG B O 1
ATOM 4192 N N . GLU B 1 225 ? 20.266 2.699 -8.711 1 97.81 225 GLU B N 1
ATOM 4193 C CA . GLU B 1 225 ? 19.422 2.801 -9.906 1 97.81 225 GLU B CA 1
ATOM 4194 C C . GLU B 1 225 ? 18.031 2.229 -9.656 1 97.81 225 GLU B C 1
ATOM 4196 O O . GLU B 1 225 ? 17.062 2.652 -10.289 1 97.81 225 GLU B O 1
ATOM 4201 N N . ASP B 1 226 ? 17.922 1.298 -8.727 1 97.56 226 ASP B N 1
ATOM 4202 C CA . ASP B 1 226 ? 16.625 0.673 -8.453 1 97.56 226 ASP B CA 1
ATOM 4203 C C . ASP B 1 226 ? 15.969 1.301 -7.23 1 97.56 226 ASP B C 1
ATOM 4205 O O . ASP B 1 226 ? 15.047 0.719 -6.648 1 97.56 226 ASP B O 1
ATOM 4209 N N . ALA B 1 227 ? 16.375 2.461 -6.793 1 98.69 227 ALA B N 1
ATOM 4210 C CA . ALA B 1 227 ? 15.844 3.115 -5.598 1 98.69 227 ALA B CA 1
ATOM 4211 C C . ALA B 1 227 ? 14.484 3.74 -5.871 1 98.69 227 ALA B C 1
ATOM 4213 O O . ALA B 1 227 ? 14.211 4.199 -6.984 1 98.69 227 ALA B O 1
ATOM 4214 N N . ILE B 1 228 ? 13.648 3.729 -4.895 1 98.88 228 ILE B N 1
ATOM 4215 C CA . ILE B 1 228 ? 12.367 4.438 -4.883 1 98.88 228 ILE B CA 1
ATOM 4216 C C . ILE B 1 228 ? 12.352 5.449 -3.74 1 98.88 228 ILE B C 1
ATOM 4218 O O . ILE B 1 228 ? 12.711 5.121 -2.605 1 98.88 228 ILE B O 1
ATOM 4222 N N . LEU B 1 229 ? 11.984 6.668 -4.051 1 98.94 229 LEU B N 1
ATOM 4223 C CA . LEU B 1 229 ? 11.93 7.746 -3.07 1 98.94 229 LEU B CA 1
ATOM 4224 C C . LEU B 1 229 ? 10.484 8.039 -2.666 1 98.94 229 LEU B C 1
ATOM 4226 O O . LEU B 1 229 ? 9.609 8.172 -3.525 1 98.94 229 LEU B O 1
ATOM 4230 N N . ILE B 1 230 ? 10.234 8.094 -1.364 1 98.94 230 ILE B N 1
ATOM 4231 C CA . ILE B 1 230 ? 8.938 8.469 -0.824 1 98.94 230 ILE B CA 1
ATOM 4232 C C . ILE B 1 230 ? 9.047 9.789 -0.063 1 98.94 230 ILE B C 1
ATOM 4234 O O . ILE B 1 230 ? 9.961 9.961 0.748 1 98.94 230 ILE B O 1
ATOM 4238 N N . ASN B 1 231 ? 8.164 10.734 -0.364 1 98.94 231 ASN B N 1
ATOM 4239 C CA . ASN B 1 231 ? 8.141 11.984 0.385 1 98.94 231 ASN B CA 1
ATOM 4240 C C . ASN B 1 231 ? 6.742 12.305 0.895 1 98.94 231 ASN B C 1
ATOM 4242 O O . ASN B 1 231 ? 5.859 12.664 0.112 1 98.94 231 ASN B O 1
ATOM 4246 N N . THR B 1 232 ? 6.555 12.188 2.18 1 98.62 232 THR B N 1
ATOM 4247 C CA . THR B 1 232 ? 5.312 12.57 2.846 1 98.62 232 THR B CA 1
ATOM 4248 C C . THR B 1 232 ? 5.559 13.703 3.836 1 98.62 232 THR B C 1
ATOM 4250 O O . THR B 1 232 ? 4.746 13.945 4.73 1 98.62 232 THR B O 1
ATOM 4253 N N . ALA B 1 233 ? 6.68 14.32 3.762 1 97.5 233 ALA B N 1
ATOM 4254 C CA . ALA B 1 233 ? 7.055 15.391 4.68 1 97.5 233 ALA B CA 1
ATOM 4255 C C . ALA B 1 233 ? 6.75 16.766 4.074 1 97.5 233 ALA B C 1
ATOM 4257 O O . ALA B 1 233 ? 5.594 17.188 4.039 1 97.5 233 ALA B O 1
ATOM 4258 N N . ARG B 1 234 ? 7.809 17.391 3.451 1 96.81 234 ARG B N 1
ATOM 4259 C CA . ARG B 1 234 ? 7.652 18.672 2.785 1 96.81 234 ARG B CA 1
ATOM 4260 C C . ARG B 1 234 ? 8.211 18.625 1.364 1 96.81 234 ARG B C 1
ATOM 4262 O O . ARG B 1 234 ? 9.25 18.016 1.119 1 96.81 234 ARG B O 1
ATOM 4269 N N . GLY B 1 235 ? 7.504 19.25 0.457 1 97.56 235 GLY B N 1
ATOM 4270 C CA . GLY B 1 235 ? 7.859 19.219 -0.952 1 97.56 235 GLY B CA 1
ATOM 4271 C C . GLY B 1 235 ? 9.266 19.719 -1.219 1 97.56 235 GLY B C 1
ATOM 4272 O O . GLY B 1 235 ? 10.062 19.031 -1.866 1 97.56 235 GLY B O 1
ATOM 4273 N N . PRO B 1 236 ? 9.641 20.859 -0.597 1 97.31 236 PRO B N 1
ATOM 4274 C CA . PRO B 1 236 ? 10.922 21.484 -0.925 1 97.31 236 PRO B CA 1
ATOM 4275 C C . PRO B 1 236 ? 12.117 20.719 -0.372 1 97.31 236 PRO B C 1
ATOM 4277 O O . PRO B 1 236 ? 13.266 21.078 -0.635 1 97.31 236 PRO B O 1
ATOM 4280 N N . LEU B 1 237 ? 11.93 19.672 0.32 1 98.38 237 LEU B N 1
ATOM 4281 C CA . LEU B 1 237 ? 13.039 18.812 0.734 1 98.38 237 LEU B CA 1
ATOM 4282 C C . LEU B 1 237 ? 13.672 18.125 -0.469 1 98.38 237 LEU B C 1
ATOM 4284 O O . LEU B 1 237 ? 14.852 17.766 -0.432 1 98.38 237 LEU B O 1
ATOM 4288 N N . VAL B 1 238 ? 12.859 17.938 -1.487 1 98.75 238 VAL B N 1
ATOM 4289 C CA . VAL B 1 238 ? 13.281 17.266 -2.711 1 98.75 238 VAL B CA 1
ATOM 4290 C C . VAL B 1 238 ? 13.289 18.25 -3.871 1 98.75 238 VAL B C 1
ATOM 4292 O O . VAL B 1 238 ? 12.32 18.984 -4.082 1 98.75 238 VAL B O 1
ATOM 4295 N N . ASP B 1 239 ? 14.367 18.391 -4.57 1 98.75 239 ASP B N 1
ATOM 4296 C CA . ASP B 1 239 ? 14.398 19.125 -5.824 1 98.75 239 ASP B CA 1
ATOM 4297 C C . ASP B 1 239 ? 13.594 18.422 -6.906 1 98.75 239 ASP B C 1
ATOM 4299 O O . ASP B 1 239 ? 14.086 17.469 -7.531 1 98.75 239 ASP B O 1
ATOM 4303 N N . ILE B 1 240 ? 12.453 18.938 -7.168 1 98.31 240 ILE B N 1
ATOM 4304 C CA . ILE B 1 240 ? 11.484 18.25 -8 1 98.31 240 ILE B CA 1
ATOM 4305 C C . ILE B 1 240 ? 12 18.172 -9.438 1 98.31 240 ILE B C 1
ATOM 4307 O O . ILE B 1 240 ? 11.742 17.188 -10.141 1 98.31 240 ILE B O 1
ATOM 4311 N N . ASP B 1 241 ? 12.617 19.219 -9.914 1 97.88 241 ASP B N 1
ATOM 4312 C CA . ASP B 1 241 ? 13.172 19.188 -11.258 1 97.88 241 ASP B CA 1
ATOM 4313 C C . ASP B 1 241 ? 14.266 18.125 -11.375 1 97.88 241 ASP B C 1
ATOM 4315 O O . ASP B 1 241 ? 14.297 17.359 -12.352 1 97.88 241 ASP B O 1
ATOM 4319 N N . ALA B 1 242 ? 15.102 18.094 -10.406 1 98.69 242 ALA B N 1
ATOM 4320 C CA . ALA B 1 242 ? 16.141 17.062 -10.375 1 98.69 242 ALA B CA 1
ATOM 4321 C C . ALA B 1 242 ? 15.547 15.664 -10.305 1 98.69 242 ALA B C 1
ATOM 4323 O O . ALA B 1 242 ? 16.047 14.734 -10.93 1 98.69 242 ALA B O 1
ATOM 4324 N N . LEU B 1 243 ? 14.531 15.508 -9.547 1 98.75 243 LEU B N 1
ATOM 4325 C CA . LEU B 1 243 ? 13.852 14.227 -9.453 1 98.75 243 LEU B CA 1
ATOM 4326 C C . LEU B 1 243 ? 13.312 13.789 -10.812 1 98.75 243 LEU B C 1
ATOM 4328 O O . LEU B 1 243 ? 13.461 12.633 -11.203 1 98.75 243 LEU B O 1
ATOM 4332 N N . GLY B 1 244 ? 12.625 14.719 -11.453 1 98.44 244 GLY B N 1
ATOM 4333 C CA . GLY B 1 244 ? 12.117 14.406 -12.781 1 98.44 244 GLY B CA 1
ATOM 4334 C C . GLY B 1 244 ? 13.195 13.93 -13.734 1 98.44 244 GLY B C 1
ATOM 4335 O O . GLY B 1 244 ? 13.016 12.938 -14.438 1 98.44 244 GLY B O 1
ATOM 4336 N N . GLU B 1 245 ? 14.281 14.617 -13.727 1 98.44 245 GLU B N 1
ATOM 4337 C CA . GLU B 1 245 ? 15.414 14.242 -14.578 1 98.44 245 GLU B CA 1
ATOM 4338 C C . GLU B 1 245 ? 15.953 12.859 -14.211 1 98.44 245 GLU B C 1
ATOM 4340 O O . GLU B 1 245 ? 16.25 12.055 -15.086 1 98.44 245 GLU B O 1
ATOM 4345 N N . ALA B 1 246 ? 16.078 12.602 -12.945 1 98.62 246 ALA B N 1
ATOM 4346 C CA . ALA B 1 246 ? 16.625 11.344 -12.453 1 98.62 246 ALA B CA 1
ATOM 4347 C C . ALA B 1 246 ? 15.734 10.164 -12.859 1 98.62 246 ALA B C 1
ATOM 4349 O O . ALA B 1 246 ? 16.234 9.125 -13.289 1 98.62 246 ALA B O 1
ATOM 4350 N N . VAL B 1 247 ? 14.469 10.305 -12.727 1 98.25 247 VAL B N 1
ATOM 4351 C CA . VAL B 1 247 ? 13.531 9.234 -13.07 1 98.25 247 VAL B CA 1
ATOM 4352 C C . VAL B 1 247 ? 13.539 9.008 -14.578 1 98.25 247 VAL B C 1
ATOM 4354 O O . VAL B 1 247 ? 13.555 7.863 -15.039 1 98.25 247 VAL B O 1
ATOM 4357 N N . GLU B 1 248 ? 13.523 10.039 -15.32 1 97.5 248 GLU B N 1
ATOM 4358 C CA . GLU B 1 248 ? 13.523 9.945 -16.781 1 97.5 248 GLU B CA 1
ATOM 4359 C C . GLU B 1 248 ? 14.797 9.281 -17.281 1 97.5 248 GLU B C 1
ATOM 4361 O O . GLU B 1 248 ? 14.758 8.5 -18.234 1 97.5 248 GLU B O 1
ATOM 4366 N N . ALA B 1 249 ? 15.875 9.586 -16.656 1 97.5 249 ALA B N 1
ATOM 4367 C CA . ALA B 1 249 ? 17.172 9.055 -17.062 1 97.5 249 ALA B CA 1
ATOM 4368 C C . ALA B 1 249 ? 17.375 7.641 -16.531 1 97.5 249 ALA B C 1
ATOM 4370 O O . ALA B 1 249 ? 18.344 6.965 -16.906 1 97.5 249 ALA B O 1
ATOM 4371 N N . GLY B 1 250 ? 16.547 7.246 -15.656 1 96.56 250 GLY B N 1
ATOM 4372 C CA . GLY B 1 250 ? 16.688 5.926 -15.062 1 96.56 250 GLY B CA 1
ATOM 4373 C C . GLY B 1 250 ? 17.75 5.875 -13.977 1 96.56 250 GLY B C 1
ATOM 4374 O O . GLY B 1 250 ? 18.344 4.824 -13.727 1 96.56 250 GLY B O 1
ATOM 4375 N N . GLU B 1 251 ? 18.031 6.996 -13.453 1 97.38 251 GLU B N 1
ATOM 4376 C CA . GLU B 1 251 ? 18.969 7.062 -12.344 1 97.38 251 GLU B CA 1
ATOM 4377 C C . GLU B 1 251 ? 18.375 6.48 -11.07 1 97.38 251 GLU B C 1
ATOM 4379 O O . GLU B 1 251 ? 19.094 5.961 -10.219 1 97.38 251 GLU B O 1
ATOM 4384 N N . ILE B 1 252 ? 17.109 6.605 -10.898 1 98.31 252 ILE B N 1
ATOM 4385 C CA . ILE B 1 252 ? 16.359 5.902 -9.859 1 98.31 252 ILE B CA 1
ATOM 4386 C C . ILE B 1 252 ? 15.109 5.273 -10.461 1 98.31 252 ILE B C 1
ATOM 4388 O O . ILE B 1 252 ? 14.719 5.605 -11.586 1 98.31 252 ILE B O 1
ATOM 4392 N N . ALA B 1 253 ? 14.5 4.418 -9.727 1 97.94 253 ALA B N 1
ATOM 4393 C CA . ALA B 1 253 ? 13.422 3.598 -10.281 1 97.94 253 ALA B CA 1
ATOM 4394 C C . ALA B 1 253 ? 12.086 4.336 -10.227 1 97.94 253 ALA B C 1
ATOM 4396 O O . ALA B 1 253 ? 11.195 4.062 -11.031 1 97.94 253 ALA B O 1
ATOM 4397 N N . GLY B 1 254 ? 11.914 5.238 -9.273 1 98.25 254 GLY B N 1
ATOM 4398 C CA . GLY B 1 254 ? 10.641 5.934 -9.172 1 98.25 254 GLY B CA 1
ATOM 4399 C C . GLY B 1 254 ? 10.484 6.699 -7.871 1 98.25 254 GLY B C 1
ATOM 4400 O O . GLY B 1 254 ? 11.445 6.855 -7.113 1 98.25 254 GLY B O 1
ATOM 4401 N N . ALA B 1 255 ? 9.227 7.211 -7.664 1 98.88 255 ALA B N 1
ATOM 4402 C CA . ALA B 1 255 ? 8.969 7.992 -6.457 1 98.88 255 ALA B CA 1
ATOM 4403 C C . ALA B 1 255 ? 7.48 8 -6.121 1 98.88 255 ALA B C 1
ATOM 4405 O O . ALA B 1 255 ? 6.633 7.875 -7.012 1 98.88 255 ALA B O 1
ATOM 4406 N N . GLY B 1 256 ? 7.168 8.039 -4.891 1 98.94 256 GLY B N 1
ATOM 4407 C CA . GLY B 1 256 ? 5.859 8.359 -4.348 1 98.94 256 GLY B CA 1
ATOM 4408 C C . GLY B 1 256 ? 5.82 9.688 -3.617 1 98.94 256 GLY B C 1
ATOM 4409 O O . GLY B 1 256 ? 6.535 9.875 -2.633 1 98.94 256 GLY B O 1
ATOM 4410 N N . LEU B 1 257 ? 4.984 10.594 -4.082 1 98.88 257 LEU B N 1
ATOM 4411 C CA . LEU B 1 257 ? 5 11.961 -3.588 1 98.88 257 LEU B CA 1
ATOM 4412 C C . LEU B 1 257 ? 3.621 12.375 -3.08 1 98.88 257 LEU B C 1
ATOM 4414 O O . LEU B 1 257 ? 2.666 12.453 -3.857 1 98.88 257 LEU B O 1
ATOM 4418 N N . ASP B 1 258 ? 3.58 12.703 -1.813 1 98.81 258 ASP B N 1
ATOM 4419 C CA . ASP B 1 258 ? 2.359 13.258 -1.236 1 98.81 258 ASP B CA 1
ATOM 4420 C C . ASP B 1 258 ? 2.418 14.789 -1.188 1 98.81 258 ASP B C 1
ATOM 4422 O O . ASP B 1 258 ? 1.389 15.445 -1.044 1 98.81 258 ASP B O 1
ATOM 4426 N N . VAL B 1 259 ? 3.605 15.336 -1.319 1 98.19 259 VAL B N 1
ATOM 4427 C CA . VAL B 1 259 ? 3.82 16.766 -1.184 1 98.19 259 VAL B CA 1
ATOM 4428 C C . VAL B 1 259 ? 4.645 17.281 -2.363 1 98.19 259 VAL B C 1
ATOM 4430 O O . VAL B 1 259 ? 5.426 16.531 -2.953 1 98.19 259 VAL B O 1
ATOM 4433 N N . LEU B 1 260 ? 4.43 18.484 -2.68 1 97.44 260 LEU B N 1
ATOM 4434 C CA . LEU B 1 260 ? 5.141 19.172 -3.756 1 97.44 260 LEU B CA 1
ATOM 4435 C C . LEU B 1 260 ? 5.605 20.547 -3.307 1 97.44 260 LEU B C 1
ATOM 4437 O O . LEU B 1 260 ? 5.098 21.094 -2.322 1 97.44 260 LEU B O 1
ATOM 4441 N N . PRO B 1 261 ? 6.555 21.062 -3.979 1 95.94 261 PRO B N 1
ATOM 4442 C CA . PRO B 1 261 ? 7.062 22.375 -3.57 1 95.94 261 PRO B CA 1
ATOM 4443 C C . PRO B 1 261 ? 5.977 23.453 -3.572 1 95.94 261 PRO B C 1
ATOM 4445 O O . PRO B 1 261 ? 5.957 24.312 -2.691 1 95.94 261 PRO B O 1
ATOM 4448 N N . GLU B 1 262 ? 5.145 23.359 -4.559 1 92.56 262 GLU B N 1
ATOM 4449 C CA . GLU B 1 262 ? 3.979 24.234 -4.652 1 92.56 262 GLU B CA 1
ATOM 4450 C C . GLU B 1 262 ? 2.686 23.422 -4.688 1 92.56 262 GLU B C 1
ATOM 4452 O O . GLU B 1 262 ? 2.58 22.438 -5.43 1 92.56 262 GLU B O 1
ATOM 4457 N N . GLU B 1 263 ? 1.747 23.859 -3.873 1 91.75 263 GLU B N 1
ATOM 4458 C CA . GLU B 1 263 ? 0.49 23.125 -3.795 1 91.75 263 GLU B CA 1
ATOM 4459 C C . GLU B 1 263 ? -0.706 24.062 -3.783 1 91.75 263 GLU B C 1
ATOM 4461 O O . GLU B 1 263 ? -0.852 24.875 -2.867 1 91.75 263 GLU B O 1
ATOM 4466 N N . PRO B 1 264 ? -1.453 24.156 -4.766 1 90.69 264 PRO B N 1
ATOM 4467 C CA . PRO B 1 264 ? -1.351 23.281 -5.938 1 90.69 264 PRO B CA 1
ATOM 4468 C C . PRO B 1 264 ? -0.189 23.656 -6.855 1 90.69 264 PRO B C 1
ATOM 4470 O O . PRO B 1 264 ? 0.234 24.812 -6.879 1 90.69 264 PRO B O 1
ATOM 4473 N N . PRO B 1 265 ? 0.268 22.609 -7.531 1 92.69 265 PRO B N 1
ATOM 4474 C CA . PRO B 1 265 ? 1.373 22.906 -8.445 1 92.69 265 PRO B CA 1
ATOM 4475 C C . PRO B 1 265 ? 0.916 23.641 -9.703 1 92.69 265 PRO B C 1
ATOM 4477 O O . PRO B 1 265 ? -0.261 23.562 -10.07 1 92.69 265 PRO B O 1
ATOM 4480 N N . ASP B 1 266 ? 1.861 24.328 -10.258 1 90 266 ASP B N 1
ATOM 4481 C CA . ASP B 1 266 ? 1.571 25.031 -11.5 1 90 266 ASP B CA 1
ATOM 4482 C C . ASP B 1 266 ? 1.257 24.062 -12.633 1 90 266 ASP B C 1
ATOM 4484 O O . ASP B 1 266 ? 0.383 24.312 -13.461 1 90 266 ASP B O 1
ATOM 4488 N N . SER B 1 267 ? 2.01 23 -12.656 1 92.75 267 SER B N 1
ATOM 4489 C CA . SER B 1 267 ? 1.782 21.906 -13.602 1 92.75 267 SER B CA 1
ATOM 4490 C C . SER B 1 267 ? 1.353 20.641 -12.875 1 92.75 267 SER B C 1
ATOM 4492 O O . SER B 1 267 ? 2.031 20.188 -11.953 1 92.75 267 SER B O 1
ATOM 4494 N N . ILE B 1 268 ? 0.241 20.172 -13.383 1 92.25 268 ILE B N 1
ATOM 4495 C CA . ILE B 1 268 ? -0.308 18.969 -12.742 1 92.25 268 ILE B CA 1
ATOM 4496 C C . ILE B 1 268 ? -0.387 17.828 -13.75 1 92.25 268 ILE B C 1
ATOM 4498 O O . ILE B 1 268 ? -1.23 17.844 -14.648 1 92.25 268 ILE B O 1
ATOM 4502 N N . PRO B 1 269 ? 0.429 16.797 -13.57 1 90.5 269 PRO B N 1
ATOM 4503 C CA . PRO B 1 269 ? 1.524 16.625 -12.609 1 90.5 269 PRO B CA 1
ATOM 4504 C C . PRO B 1 269 ? 2.799 17.359 -13.039 1 90.5 269 PRO B C 1
ATOM 4506 O O . PRO B 1 269 ? 2.994 17.609 -14.227 1 90.5 269 PRO B O 1
ATOM 4509 N N . PRO B 1 270 ? 3.65 17.625 -12.094 1 95.12 270 PRO B N 1
ATOM 4510 C CA . PRO B 1 270 ? 4.918 18.266 -12.469 1 95.12 270 PRO B CA 1
ATOM 4511 C C . PRO B 1 270 ? 5.867 17.312 -13.188 1 95.12 270 PRO B C 1
ATOM 4513 O O . PRO B 1 270 ? 6.719 17.75 -13.969 1 95.12 270 PRO B O 1
ATOM 4516 N N . ILE B 1 271 ? 5.848 16.031 -12.844 1 96.31 271 ILE B N 1
ATOM 4517 C CA . ILE B 1 271 ? 6.602 14.977 -13.508 1 96.31 271 ILE B CA 1
ATOM 4518 C C . ILE B 1 271 ? 5.641 13.977 -14.148 1 96.31 271 ILE B C 1
ATOM 4520 O O . ILE B 1 271 ? 4.891 13.289 -13.453 1 96.31 271 ILE B O 1
ATOM 4524 N N . ASP B 1 272 ? 5.613 13.953 -15.422 1 93.19 272 ASP B N 1
ATOM 4525 C CA . ASP B 1 272 ? 4.766 13 -16.125 1 93.19 272 ASP B CA 1
ATOM 4526 C C . ASP B 1 272 ? 5.516 11.703 -16.422 1 93.19 272 ASP B C 1
ATOM 4528 O O . ASP B 1 272 ? 6.164 11.57 -17.453 1 93.19 272 ASP B O 1
ATOM 4532 N N . HIS B 1 273 ? 5.445 10.836 -15.531 1 95.31 273 HIS B N 1
ATOM 4533 C CA . HIS B 1 273 ? 6.133 9.555 -15.633 1 95.31 273 HIS B CA 1
ATOM 4534 C C . HIS B 1 273 ? 5.355 8.453 -14.906 1 95.31 273 HIS B C 1
ATOM 4536 O O . HIS B 1 273 ? 4.805 8.688 -13.828 1 95.31 273 HIS B O 1
ATOM 4542 N N . GLU B 1 274 ? 5.316 7.25 -15.445 1 93.75 274 GLU B N 1
ATOM 4543 C CA . GLU B 1 274 ? 4.527 6.141 -14.922 1 93.75 274 GLU B CA 1
ATOM 4544 C C . GLU B 1 274 ? 5.051 5.684 -13.562 1 93.75 274 GLU B C 1
ATOM 4546 O O . GLU B 1 274 ? 4.285 5.203 -12.719 1 93.75 274 GLU B O 1
ATOM 4551 N N . SER B 1 275 ? 6.348 5.945 -13.32 1 96.88 275 SER B N 1
ATOM 4552 C CA . SER B 1 275 ? 6.969 5.434 -12.102 1 96.88 275 SER B CA 1
ATOM 4553 C C . SER B 1 275 ? 6.848 6.438 -10.961 1 96.88 275 SER B C 1
ATOM 4555 O O . SER B 1 275 ? 7.387 6.219 -9.867 1 96.88 275 SER B O 1
ATOM 4557 N N . VAL B 1 276 ? 6.191 7.551 -11.203 1 98.56 276 VAL B N 1
ATOM 4558 C CA . VAL B 1 276 ? 5.934 8.531 -10.156 1 98.56 276 VAL B CA 1
ATOM 4559 C C . VAL B 1 276 ? 4.465 8.469 -9.734 1 98.56 276 VAL B C 1
ATOM 4561 O O . VAL B 1 276 ? 3.57 8.609 -10.578 1 98.56 276 VAL B O 1
ATOM 4564 N N . VAL B 1 277 ? 4.25 8.195 -8.477 1 98.81 277 VAL B N 1
ATOM 4565 C CA . VAL B 1 277 ? 2.906 8.102 -7.91 1 98.81 277 VAL B CA 1
ATOM 4566 C C . VAL B 1 277 ? 2.621 9.32 -7.043 1 98.81 277 VAL B C 1
ATOM 4568 O O . VAL B 1 277 ? 3.453 9.719 -6.227 1 98.81 277 VAL B O 1
ATOM 4571 N N . TYR B 1 278 ? 1.407 9.906 -7.223 1 98.62 278 TYR B N 1
ATOM 4572 C CA . TYR B 1 278 ? 1.071 11.141 -6.523 1 98.62 278 TYR B CA 1
ATOM 4573 C C . TYR B 1 278 ? -0.143 10.945 -5.621 1 98.62 278 TYR B C 1
ATOM 4575 O O . TYR B 1 278 ? -1.087 10.234 -5.988 1 98.62 278 TYR B O 1
ATOM 4583 N N . THR B 1 279 ? -0.097 11.539 -4.48 1 98.62 279 THR B N 1
ATOM 4584 C CA . THR B 1 279 ? -1.27 11.859 -3.674 1 98.62 279 THR B CA 1
ATOM 4585 C C . THR B 1 279 ? -1.242 13.32 -3.24 1 98.62 279 THR B C 1
ATOM 4587 O O . THR B 1 279 ? -0.175 13.938 -3.18 1 98.62 279 THR B O 1
ATOM 4590 N N . PRO B 1 280 ? -2.363 13.953 -3.062 1 98.06 280 PRO B N 1
ATOM 4591 C CA . PRO B 1 280 ? -2.465 15.406 -2.9 1 98.06 280 PRO B CA 1
ATOM 4592 C C . PRO B 1 280 ? -2.402 15.844 -1.439 1 98.06 280 PRO B C 1
ATOM 4594 O O . PRO B 1 280 ? -3.365 16.406 -0.919 1 98.06 280 PRO B O 1
ATOM 4597 N N . HIS B 1 281 ? -1.191 15.68 -0.843 1 97.38 281 HIS B N 1
ATOM 4598 C CA . HIS B 1 281 ? -0.963 16.109 0.532 1 97.38 281 HIS B CA 1
ATOM 4599 C C . HIS B 1 281 ? -2.082 15.633 1.452 1 97.38 281 HIS B C 1
ATOM 4601 O O . HIS B 1 281 ? -2.678 16.438 2.178 1 97.38 281 HIS B O 1
ATOM 4607 N N . VAL B 1 282 ? -2.338 14.352 1.427 1 98.31 282 VAL B N 1
ATOM 4608 C CA . VAL B 1 282 ? -3.484 13.758 2.105 1 98.31 282 VAL B CA 1
ATOM 4609 C C . VAL B 1 282 ? -3.004 12.766 3.16 1 98.31 282 VAL B C 1
ATOM 4611 O O . VAL B 1 282 ? -3.811 12.211 3.914 1 98.31 282 VAL B O 1
ATOM 4614 N N . ALA B 1 283 ? -1.719 12.57 3.305 1 98.69 283 ALA B N 1
ATOM 4615 C CA . ALA B 1 283 ? -1.159 11.547 4.184 1 98.69 283 ALA B CA 1
ATOM 4616 C C . ALA B 1 283 ? -1.675 11.703 5.609 1 98.69 283 ALA B C 1
ATOM 4618 O O . ALA B 1 283 ? -1.854 10.711 6.324 1 98.69 283 ALA B O 1
ATOM 4619 N N . TRP B 1 284 ? -1.969 12.914 6.039 1 97.88 284 TRP B N 1
ATOM 4620 C CA . TRP B 1 284 ? -2.361 13.211 7.41 1 97.88 284 TRP B CA 1
ATOM 4621 C C . TRP B 1 284 ? -3.803 12.789 7.668 1 97.88 284 TRP B C 1
ATOM 4623 O O . TRP B 1 284 ? -4.207 12.617 8.82 1 97.88 284 TRP B O 1
ATOM 4633 N N . TYR B 1 285 ? -4.52 12.57 6.629 1 98.12 285 TYR B N 1
ATOM 4634 C CA . TYR B 1 285 ? -5.973 12.641 6.758 1 98.12 285 TYR B CA 1
ATOM 4635 C C . TYR B 1 285 ? -6.559 11.266 7.066 1 98.12 285 TYR B C 1
ATOM 4637 O O . TYR B 1 285 ? -6.223 10.281 6.402 1 98.12 285 TYR B O 1
ATOM 4645 N N . SER B 1 286 ? -7.316 11.109 7.898 1 97.75 286 SER B N 1
ATOM 4646 C CA . SER B 1 286 ? -8.453 10.25 8.227 1 97.75 286 SER B CA 1
ATOM 4647 C C . SER B 1 286 ? -9.539 11.031 8.953 1 97.75 286 SER B C 1
ATOM 4649 O O . SER B 1 286 ? -9.297 12.141 9.445 1 97.75 286 SER B O 1
ATOM 4651 N N . GLU B 1 287 ? -10.727 10.516 8.914 1 96.88 287 GLU B N 1
ATOM 4652 C CA . GLU B 1 287 ? -11.773 11.188 9.688 1 96.88 287 GLU B CA 1
ATOM 4653 C C . GLU B 1 287 ? -11.367 11.359 11.141 1 96.88 287 GLU B C 1
ATOM 4655 O O . GLU B 1 287 ? -11.602 12.414 11.742 1 96.88 287 GLU B O 1
ATOM 4660 N N . GLU B 1 288 ? -10.695 10.398 11.703 1 97.38 288 GLU B N 1
ATOM 4661 C CA . GLU B 1 288 ? -10.258 10.391 13.094 1 97.38 288 GLU B CA 1
ATOM 4662 C C . GLU B 1 288 ? -9.156 11.43 13.328 1 97.38 288 GLU B C 1
ATOM 4664 O O . GLU B 1 288 ? -9.219 12.188 14.297 1 97.38 288 GLU B O 1
ATOM 4669 N N . SER B 1 289 ? -8.164 11.461 12.453 1 98.06 289 SER B N 1
ATOM 4670 C CA . SER B 1 289 ? -7.066 12.406 12.625 1 98.06 289 SER B CA 1
ATOM 4671 C C . SER B 1 289 ? -7.539 13.844 12.438 1 98.06 289 SER B C 1
ATOM 4673 O O . SER B 1 289 ? -7.098 14.75 13.156 1 98.06 289 SER B O 1
ATOM 4675 N N . MET B 1 290 ? -8.414 14.07 11.461 1 97.81 290 MET B N 1
ATOM 4676 C CA . MET B 1 290 ? -8.961 15.406 11.242 1 97.81 290 MET B CA 1
ATOM 4677 C C . MET B 1 290 ? -9.68 15.914 12.484 1 97.81 290 MET B C 1
ATOM 4679 O O . MET B 1 290 ? -9.477 17.047 12.906 1 97.81 290 MET B O 1
ATOM 4683 N N . ALA B 1 291 ? -10.508 15.086 13.039 1 97.88 291 ALA B N 1
ATOM 4684 C CA . ALA B 1 291 ? -11.234 15.461 14.25 1 97.88 291 ALA B CA 1
ATOM 4685 C C . ALA B 1 291 ? -10.273 15.797 15.391 1 97.88 291 ALA B C 1
ATOM 4687 O O . ALA B 1 291 ? -10.461 16.781 16.094 1 97.88 291 ALA B O 1
ATOM 4688 N N . THR B 1 292 ? -9.273 14.961 15.547 1 98.19 292 THR B N 1
ATOM 4689 C CA . THR B 1 292 ? -8.281 15.172 16.594 1 98.19 292 THR B CA 1
ATOM 4690 C C . THR B 1 292 ? -7.531 16.484 16.375 1 98.19 292 THR B C 1
ATOM 4692 O O . THR B 1 292 ? -7.328 17.25 17.312 1 98.19 292 THR B O 1
ATOM 4695 N N . MET B 1 293 ? -7.117 16.719 15.164 1 98.38 293 MET B N 1
ATOM 4696 C CA . MET B 1 293 ? -6.379 17.922 14.805 1 98.38 293 MET B CA 1
ATOM 4697 C C . MET B 1 293 ? -7.188 19.172 15.133 1 98.38 293 MET B C 1
ATOM 4699 O O . MET B 1 293 ? -6.707 20.062 15.852 1 98.38 293 MET B O 1
ATOM 4703 N N . ARG B 1 294 ? -8.414 19.203 14.703 1 98.56 294 ARG B N 1
ATOM 4704 C CA . ARG B 1 294 ? -9.297 20.359 14.844 1 98.56 294 ARG B CA 1
ATOM 4705 C C . ARG B 1 294 ? -9.625 20.625 16.312 1 98.56 294 ARG B C 1
ATOM 4707 O O . ARG B 1 294 ? -9.555 21.766 16.781 1 98.56 294 ARG B O 1
ATOM 4714 N N . ARG B 1 295 ? -9.922 19.578 17.062 1 98.56 295 ARG B N 1
ATOM 4715 C CA . ARG B 1 295 ? -10.273 19.719 18.469 1 98.56 295 ARG B CA 1
ATOM 4716 C C . ARG B 1 295 ? -9.07 20.172 19.281 1 98.56 295 ARG B C 1
ATOM 4718 O O . ARG B 1 295 ? -9.172 21.078 20.109 1 98.56 295 ARG B O 1
ATOM 4725 N N . THR B 1 296 ? -7.938 19.531 19.031 1 98.62 296 THR B N 1
ATOM 4726 C CA . THR B 1 296 ? -6.734 19.781 19.828 1 98.62 296 THR B CA 1
ATOM 4727 C C . THR B 1 296 ? -6.305 21.234 19.703 1 98.62 296 THR B C 1
ATOM 4729 O O . THR B 1 296 ? -6.031 21.891 20.719 1 98.62 296 THR B O 1
ATOM 4732 N N . VAL B 1 297 ? -6.281 21.75 18.484 1 98.62 297 VAL B N 1
ATOM 4733 C CA . VAL B 1 297 ? -5.77 23.094 18.312 1 98.62 297 VAL B CA 1
ATOM 4734 C C . VAL B 1 297 ? -6.785 24.109 18.828 1 98.62 297 VAL B C 1
ATOM 4736 O O . VAL B 1 297 ? -6.406 25.141 19.391 1 98.62 297 VAL B O 1
ATOM 4739 N N . ALA B 1 298 ? -8.062 23.859 18.688 1 98.62 298 ALA B N 1
ATOM 4740 C CA . ALA B 1 298 ? -9.102 24.719 19.25 1 98.62 298 ALA B CA 1
ATOM 4741 C C . ALA B 1 298 ? -9.008 24.797 20.766 1 98.62 298 ALA B C 1
ATOM 4743 O O . ALA B 1 298 ? -9.07 25.875 21.344 1 98.62 298 ALA B O 1
ATOM 4744 N N . GLU B 1 299 ? -8.828 23.656 21.375 1 98.62 299 GLU B N 1
ATOM 4745 C CA . GLU B 1 299 ? -8.711 23.578 22.828 1 98.62 299 GLU B CA 1
ATOM 4746 C C . GLU B 1 299 ? -7.457 24.297 23.312 1 98.62 299 GLU B C 1
ATOM 4748 O O . GLU B 1 299 ? -7.488 25 24.328 1 98.62 299 GLU B O 1
ATOM 4753 N N . ASP B 1 300 ? -6.398 24.094 22.578 1 98.62 300 ASP B N 1
ATOM 4754 C CA . ASP B 1 300 ? -5.129 24.703 22.969 1 98.62 300 ASP B CA 1
ATOM 4755 C C . ASP B 1 300 ? -5.215 26.234 22.906 1 98.62 300 ASP B C 1
ATOM 4757 O O . ASP B 1 300 ? -4.859 26.922 23.875 1 98.62 300 ASP B O 1
ATOM 4761 N N . VAL B 1 301 ? -5.734 26.781 21.859 1 98.5 301 VAL B N 1
ATOM 4762 C CA . VAL B 1 301 ? -5.863 28.219 21.656 1 98.5 301 VAL B CA 1
ATOM 4763 C C . VAL B 1 301 ? -6.824 28.797 22.703 1 98.5 301 VAL B C 1
ATOM 4765 O O . VAL B 1 301 ? -6.543 29.828 23.312 1 98.5 301 VAL B O 1
ATOM 4768 N N . LEU B 1 302 ? -7.953 28.141 22.922 1 98.25 302 LEU B N 1
ATOM 4769 C CA . LEU B 1 302 ? -8.906 28.578 23.938 1 98.25 302 LEU B CA 1
ATOM 4770 C C . LEU B 1 302 ? -8.258 28.578 25.312 1 98.25 302 LEU B C 1
ATOM 4772 O O . LEU B 1 302 ? -8.453 29.531 26.094 1 98.25 302 LEU B O 1
ATOM 4776 N N . GLY B 1 303 ? -7.566 27.5 25.625 1 97.94 303 GLY B N 1
ATOM 4777 C CA . GLY B 1 303 ? -6.863 27.438 26.891 1 97.94 303 GLY B CA 1
ATOM 4778 C C . GLY B 1 303 ? -5.926 28.609 27.109 1 97.94 303 GLY B C 1
ATOM 4779 O O . GLY B 1 303 ? -5.898 29.203 28.203 1 97.94 303 GLY B O 1
ATOM 4780 N N . ILE B 1 304 ? -5.168 28.969 26.094 1 97.81 304 ILE B N 1
ATOM 4781 C CA . ILE B 1 304 ? -4.238 30.094 26.172 1 97.81 304 ILE B CA 1
ATOM 4782 C C . ILE B 1 304 ? -5 31.375 26.484 1 97.81 304 ILE B C 1
ATOM 4784 O O . ILE B 1 304 ? -4.582 32.156 27.344 1 97.81 304 ILE B O 1
ATOM 4788 N N . LEU B 1 305 ? -6.148 31.609 25.844 1 97.38 305 LEU B N 1
ATOM 4789 C CA . LEU B 1 305 ? -6.973 32.781 26.062 1 97.38 305 LEU B CA 1
ATOM 4790 C C . LEU B 1 305 ? -7.504 32.812 27.484 1 97.38 305 LEU B C 1
ATOM 4792 O O . LEU B 1 305 ? -7.781 33.906 28.031 1 97.38 305 LEU B O 1
ATOM 4796 N N . GLN B 1 306 ? -7.559 31.672 28.031 1 96.5 306 GLN B N 1
ATOM 4797 C CA . GLN B 1 306 ? -8.094 31.562 29.391 1 96.5 306 GLN B CA 1
ATOM 4798 C C . GLN B 1 306 ? -6.969 31.562 30.422 1 96.5 306 GLN B C 1
ATOM 4800 O O . GLN B 1 306 ? -7.227 31.422 31.625 1 96.5 306 GLN B O 1
ATOM 4805 N N . GLY B 1 307 ? -5.777 31.609 29.969 1 95.5 307 GLY B N 1
ATOM 4806 C CA . GLY B 1 307 ? -4.66 31.781 30.875 1 95.5 307 GLY B CA 1
ATOM 4807 C C . GLY B 1 307 ? -3.848 30.516 31.078 1 95.5 307 GLY B C 1
ATOM 4808 O O . GLY B 1 307 ? -2.898 30.5 31.859 1 95.5 307 GLY B O 1
ATOM 4809 N N . ASP B 1 308 ? -4.188 29.453 30.328 1 96.44 308 ASP B N 1
ATOM 4810 C CA . ASP B 1 308 ? -3.438 28.203 30.438 1 96.44 308 ASP B CA 1
ATOM 4811 C C . ASP B 1 308 ? -2.125 28.281 29.656 1 96.44 308 ASP B C 1
ATOM 4813 O O . ASP B 1 308 ? -1.979 29.109 28.75 1 96.44 308 ASP B O 1
ATOM 4817 N N . THR B 1 309 ? -1.145 27.484 30.031 1 96.31 309 THR B N 1
ATOM 4818 C CA . THR B 1 309 ? 0.087 27.312 29.266 1 96.31 309 THR B CA 1
ATOM 4819 C C . THR B 1 309 ? -0.181 26.562 27.969 1 96.31 309 THR B C 1
ATOM 4821 O O . THR B 1 309 ? -0.954 25.594 27.938 1 96.31 309 THR B O 1
ATOM 4824 N N . PRO B 1 310 ? 0.413 27 26.859 1 97.62 310 PRO B N 1
ATOM 4825 C CA . PRO B 1 310 ? 0.24 26.281 25.594 1 97.62 310 PRO B CA 1
ATOM 4826 C C . PRO B 1 310 ? 0.61 24.797 25.703 1 97.62 310 PRO B C 1
ATOM 4828 O O . PRO B 1 310 ? 1.617 24.453 26.328 1 97.62 310 PRO B O 1
ATOM 4831 N N . ARG B 1 311 ? -0.148 23.922 25.203 1 96.25 311 ARG B N 1
ATOM 4832 C CA . ARG B 1 311 ? 0.097 22.484 25.219 1 96.25 311 ARG B CA 1
ATOM 4833 C C . ARG B 1 311 ? 1.156 22.094 24.203 1 96.25 311 ARG B C 1
ATOM 4835 O O . ARG B 1 311 ? 1.99 21.234 24.453 1 96.25 311 ARG B O 1
ATOM 4842 N N . ASN B 1 312 ? 1.127 22.703 22.984 1 97.56 312 ASN B N 1
ATOM 4843 C CA . ASN B 1 312 ? 2.027 22.344 21.891 1 97.56 312 ASN B CA 1
ATOM 4844 C C . ASN B 1 312 ? 2.678 23.594 21.281 1 97.56 312 ASN B C 1
ATOM 4846 O O . ASN B 1 312 ? 2.52 23.859 20.094 1 97.56 312 ASN B O 1
ATOM 4850 N N . PRO B 1 313 ? 3.4 24.297 22.109 1 97.62 313 PRO B N 1
ATOM 4851 C CA . PRO B 1 313 ? 4.027 25.516 21.609 1 97.62 313 PRO B CA 1
ATOM 4852 C C . PRO B 1 313 ? 5.102 25.234 20.562 1 97.62 313 PRO B C 1
ATOM 4854 O O . PRO B 1 313 ? 5.84 24.25 20.672 1 97.62 313 PRO B O 1
ATOM 4857 N N . VAL B 1 314 ? 5.184 26.109 19.578 1 96.38 314 VAL B N 1
ATOM 4858 C CA . VAL B 1 314 ? 6.219 25.938 18.562 1 96.38 314 VAL B CA 1
ATOM 4859 C C . VAL B 1 314 ? 7.172 27.125 18.578 1 96.38 314 VAL B C 1
ATOM 4861 O O . VAL B 1 314 ? 8.141 27.172 17.812 1 96.38 314 VAL B O 1
ATOM 4864 N N . ASN B 1 315 ? 6.871 28.156 19.422 1 95.75 315 ASN B N 1
ATOM 4865 C CA . ASN B 1 315 ? 7.777 29.266 19.688 1 95.75 315 ASN B CA 1
ATOM 4866 C C . ASN B 1 315 ? 7.891 29.547 21.188 1 95.75 315 ASN B C 1
ATOM 4868 O O . ASN B 1 315 ? 7.105 29.031 21.984 1 95.75 315 ASN B O 1
ATOM 4872 N N . ASP B 1 316 ? 8.914 30.266 21.594 1 91.44 316 ASP B N 1
ATOM 4873 C CA . ASP B 1 316 ? 9.172 30.562 23 1 91.44 316 ASP B CA 1
ATOM 4874 C C . ASP B 1 316 ? 8.797 32 23.328 1 91.44 316 ASP B C 1
ATOM 4876 O O . ASP B 1 316 ? 9.492 32.938 22.922 1 91.44 316 ASP B O 1
ATOM 4880 N N . VAL B 1 317 ? 7.688 32.219 23.969 1 86.94 317 VAL B N 1
ATOM 4881 C CA . VAL B 1 317 ? 7.277 33.562 24.344 1 86.94 317 VAL B CA 1
ATOM 4882 C C . VAL B 1 317 ? 7.652 33.844 25.797 1 86.94 317 VAL B C 1
ATOM 4884 O O . VAL B 1 317 ? 7.688 35 26.219 1 86.94 317 VAL B O 1
ATOM 4887 N N . ASP B 1 318 ? 7.488 32.969 26.828 1 68.06 318 ASP B N 1
ATOM 4888 C CA . ASP B 1 318 ? 7.836 33.281 28.219 1 68.06 318 ASP B CA 1
ATOM 4889 C C . ASP B 1 318 ? 9.344 33.469 28.375 1 68.06 318 ASP B C 1
ATOM 4891 O O . ASP B 1 318 ? 10.125 32.594 27.953 1 68.06 318 ASP B O 1
ATOM 4895 N N . GLY B 1 319 ? 10.172 34.406 27.672 1 48.41 319 GLY B N 1
ATOM 4896 C CA . GLY B 1 319 ? 11.539 34.719 28.062 1 48.41 319 GLY B CA 1
ATOM 4897 C C . GLY B 1 319 ? 12.188 33.656 28.922 1 48.41 319 GLY B C 1
ATOM 4898 O O . GLY B 1 319 ? 13.188 33.906 29.594 1 48.41 319 GLY B O 1
ATOM 4899 N N . THR B 1 320 ? 11.422 32.781 29.547 1 39.19 320 THR B N 1
ATOM 4900 C CA . THR B 1 320 ? 12.234 32 30.453 1 39.19 320 THR B CA 1
ATOM 4901 C C . THR B 1 320 ? 13.211 31.109 29.672 1 39.19 320 THR B C 1
ATOM 4903 O O . THR B 1 320 ? 12.789 30.266 28.891 1 39.19 320 THR B O 1
ATOM 4906 N N . GLU B 1 321 ? 14.297 31.5 29.281 1 33.66 321 GLU B N 1
ATOM 4907 C CA . GLU B 1 321 ? 15.43 30.609 29.031 1 33.66 321 GLU B CA 1
ATOM 4908 C C . GLU B 1 321 ? 15.422 29.438 30 1 33.66 321 GLU B C 1
ATOM 4910 O O . GLU B 1 321 ? 15.227 29.609 31.203 1 33.66 321 GLU B O 1
#

Radius of gyration: 28.43 Å; Cα contacts (8 Å, |Δi|>4): 1401; chains: 2; bounding box: 51×91×62 Å

Organism: NCBI:txid1816183

InterPro domains:
  IPR006139 D-isomer specific 2-hydroxyacid dehydrogenase, catalytic domain [PF00389] (26-315)
  IPR006140 D-isomer specific 2-hydroxyacid dehydrogenase, NAD-binding domain [PF02826] (108-283)
  IPR029753 D-isomer specific 2-hydroxyacid dehydrogenase, NAD-binding domain conserved site [PS00671] (223-239)
  IPR036291 NAD(P)-binding domain superfamily [SSF51735] (103-285)
  IPR043322 C-terminal binding protein [cd05299] (4-312)
  IPR050418 D-isomer specific 2-hydroxyacid dehydrogenase, PdxB subfamily [PTHR43761] (3-308)

Nearest PDB structures (foldseek):
  5aov-assembly1_A-2  TM=9.241E-01  e=2.639E-28  Pyrococcus furiosus
  2dbq-assembly1_A  TM=9.022E-01  e=8.674E-29  Pyrococcus horikoshii
  3ddn-assembly1_A  TM=8.520E-01  e=5.257E-29  Mycobacterium tuberculosis
  6bii-assembly1_B  TM=9.003E-01  e=8.788E-27  Pyrococcus yayanosii CH1
  6cwa-assembly1_B  TM=9.179E-01  e=1.136E-25  Homo sapiens

pLDDT: mean 96.3, std 6.38, range [33.66, 98.94]

Foldseek 3Di:
DAAEEEEQDDPDPDLVLLCVQRVVVVHHYYYHDAAELVSSLVRQAPHQEYEYEHHAADLSNLVSHLYAEYEYLADDPPRHDQVSCQVSLYFYFFDDCLQLPQQLVVLVVLVVCLLCVVVLQVVVVVVPDDDSCVPPDHDQPAAFEEEEEDDPSNVLSNLVVCVVRNHAYEYEDPVDDQVVQVVSVYGYDHLLVRQQRHQEYEYADADDPVQQQVPALVSLQSHQLAHEYEYLHEARSHDVVSQLVCCVVSSYVAYEYAYHNDVVDPDVVPRPDSSYHYHPSCSRDDPRSSSVSSNLRSNQSSCSVVPHDRPGTPHDNPPPD/DAAEEEEQDDPDPDLVLLCVQRVVVVHHYYYHDAAELVSSLVRQAPHQEYEYEHHAADLSNLVSHNYQEYEYLADDPPRHDQVSCQVSLYFYFFDDCLQLPQQLVVLVVLVVCLQCVVVLQVVVVVVPDDDSCVPPDHDQPAAFEEEEEDDPSNVLSNLVVCVVRNHAYEYEDPVDDQVVQVVSVYGYDHLLVRQQRHQEYEYADADDPVQQQVPALVSLQSHQLAHEYEYLHEARSHDVVSQLVCCVVSSYVAYEYAYHNDVVDPDVVPRPDSSYHYHPSCSRDDPRSSSVSSNLRSNQSSCSVVPHDRPGTPHDNPPPD

Secondary structure (DSSP, 8-state):
---EEEE----SS-SHHHHHHHGGGT-EEEE----SHHHHHHHTTT-SEEEESS--B-HHHHHHS--SEEEESSS--TTB-HHHHHHTT--EE--TTTTTTHHHHHHHHHHHHHHHTHHHHHHHHHTT---GGGG------TT-EEEEE--SHHHHHHHHHTGGG--EEEEE-TTS-HHHHHHTT-EE--HHHHHHH-SEEEE-----TTTTTSB-HHHHHHS-TT-EEEE-S-GGGB-HHHHHHHHHHTSS-EEEES--SSSS-SSSSSS--TTEEE--S-TT--HHHHHHHHHHHHHHHHHHHTTPPPSSBSS--S---/---EEEE----SS-SHHHHHHHGGGT-EEEE----SHHHHHHHTTT-SEEEESS--B-HHHHHHS--SEEEESSS--TTB-HHHHHHTT--EE--TTTTTTHHHHHHHHHHHHHHHTHHHHHHHHHTT---GGGG------TT-EEEEE--SHHHHHHHHHTGGG--EEEEE-TTS-HHHHHHTT-EE--HHHHHHH-SEEEE-----TTTTTSB-HHHHHHS-TT-EEEE-S-GGGB-HHHHHHHHHHTSS-EEEES--SSSS-SSSSSS--TTEEE--S-TT--HHHHHHHHHHHHHHHHHHHTTPPPSSBSS--S---

Solvent-accessible surface area (backbone atoms only — not comparable to full-atom values): 32882 Å² total; per-residue (Å²): 134,68,50,32,35,28,32,34,30,77,91,61,96,64,61,62,62,44,42,61,58,41,44,72,68,62,28,46,78,45,84,46,86,22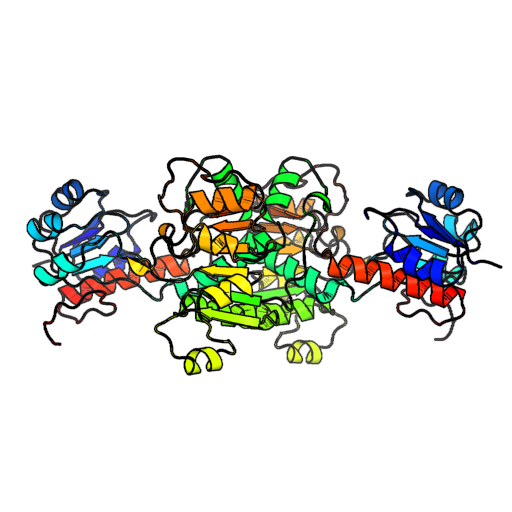,49,47,40,68,43,39,46,64,74,39,65,88,28,36,28,39,36,35,56,72,32,36,42,40,53,68,33,58,73,74,38,76,48,58,30,37,19,30,61,37,63,75,60,86,46,46,39,56,69,46,30,34,75,67,54,23,46,34,30,33,31,83,70,40,31,50,66,34,32,27,52,38,49,49,27,38,50,37,27,59,59,69,36,42,43,55,40,28,52,41,26,67,69,54,44,83,59,53,72,78,61,65,82,31,69,70,66,64,70,37,29,39,18,30,36,25,72,55,71,42,49,49,44,32,53,44,39,47,57,44,47,57,54,47,38,35,34,29,42,97,86,58,56,56,66,63,35,44,74,69,69,31,44,64,47,55,64,67,59,33,38,48,64,17,40,31,38,40,43,53,47,73,83,44,86,84,31,50,38,60,43,28,57,70,46,49,71,48,28,32,50,74,16,34,41,34,34,69,52,54,19,49,31,41,32,61,67,40,48,43,52,33,44,74,70,49,37,24,53,29,32,24,32,26,41,49,74,46,83,75,51,93,47,55,49,79,57,89,47,86,49,49,43,41,41,53,64,44,43,53,57,18,59,61,24,48,52,44,27,49,41,51,26,44,50,37,44,51,36,40,77,71,68,44,77,65,80,43,58,77,50,77,44,72,80,71,123,134,69,49,31,36,28,30,32,29,76,89,59,96,66,60,62,61,44,43,61,57,40,45,74,68,62,26,46,77,44,83,47,86,23,49,47,39,69,45,37,48,65,74,39,64,87,27,35,27,39,36,33,57,72,32,37,42,40,54,67,32,59,71,73,38,76,46,58,29,37,17,30,59,37,63,75,60,86,45,43,39,55,69,47,30,32,75,66,54,22,45,35,30,34,32,84,70,38,32,50,67,32,34,27,53,38,49,50,28,37,50,37,28,59,59,70,37,41,43,56,40,27,52,41,25,67,70,54,43,84,61,53,71,77,62,64,83,31,69,70,66,62,71,35,30,38,19,30,36,25,72,54,72,42,47,49,44,32,53,44,41,48,58,44,48,57,54,48,38,32,34,28,42,98,86,58,56,58,66,63,35,44,74,69,69,32,42,65,46,56,63,69,58,35,37,50,64,18,41,31,39,40,44,53,46,73,83,43,88,84,30,50,39,60,42,28,57,70,47,48,70,48,27,32,48,74,15,34,40,35,35,71,53,52,20,48,31,40,32,61,68,40,48,43,51,32,42,75,71,48,38,24,53,31,32,25,33,25,42,48,75,46,83,76,49,94,46,55,50,80,60,89,48,88,49,51,45,41,39,52,67,43,42,51,59,18,59,62,24,48,52,45,27,47,40,52,27,44,50,36,43,51,36,40,77,72,69,44,78,66,81,42,58,78,50,75,44,73,79,71,123

Sequence (642 aa):
MTHRIVVTDYDFPDLSIERSVIEAADADLRGEYARTPEEVIEAAAGADALLVQYAEVTEAVFEALDLQAVGRYGIGVDSIDLDAATEHDVPVVNVPDYCIEEVPTHALALLLSCIRKVPSYDRTIKGGEWDWTAGKPIHRLTGSTLGLVGFGKLPRRLRELVAGFDLDVLVYDPYVDAADVEAANAEKVDLDALLERSKYVSVHAPLTEETHHLIDAAAFERMREDAILINTARGPLVDIDALGEAVEAGEIAGAGLDVLPEEPPDSIPPIDHESVVYTPHVAWYSEESMATMRRTVAEDVLGILQGDTPRNPVNDVDGTEMTHRIVVTDYDFPDLSIERSVIEAADADLRGEYARTPEEVIEAAAGADALLVQYAEVTEAVFEALDLQAVGRYGIGVDSIDLDAATEHDVPVVNVPDYCIEEVPTHALALLLSCIRKVPSYDRTIKGGEWDWTAGKPIHRLTGSTLGLVGFGKLPRRLRELVAGFDLDVLVYDPYVDAADVEAANAEKVDLDALLERSKYVSVHAPLTEETHHLIDAAAFERMREDAILINTARGPLVDIDALGEAVEAGEIAGAGLDVLPEEPPDSIPPIDHESVVYTPHVAWYSEESMATMRRTVAEDVLGILQGDTPRNPVNDVDGTE